Protein AF-A0A9P7VVP0-F1 (afdb_monomer_lite)

Structure (mmCIF, N/CA/C/O backbone):
data_AF-A0A9P7VVP0-F1
#
_entry.id   AF-A0A9P7VVP0-F1
#
loop_
_atom_site.group_PDB
_atom_site.id
_atom_site.type_symbol
_atom_site.label_atom_id
_atom_site.label_alt_id
_atom_site.label_comp_id
_atom_site.label_asym_id
_atom_site.label_entity_id
_atom_site.label_seq_id
_atom_site.pdbx_PDB_ins_code
_atom_site.Cartn_x
_atom_site.Cartn_y
_atom_site.Cartn_z
_atom_site.occupancy
_atom_site.B_iso_or_equiv
_atom_site.auth_seq_id
_atom_site.auth_comp_id
_atom_site.auth_asym_id
_atom_site.auth_atom_id
_atom_site.pdbx_PDB_model_num
ATOM 1 N N . MET A 1 1 ? 43.044 -17.171 -48.299 1.00 31.61 1 MET A N 1
ATOM 2 C CA . MET A 1 1 ? 42.303 -15.916 -48.043 1.00 31.61 1 MET A CA 1
ATOM 3 C C . MET A 1 1 ? 41.424 -16.112 -46.819 1.00 31.61 1 MET A C 1
ATOM 5 O O . MET A 1 1 ? 40.415 -16.794 -46.909 1.00 31.61 1 MET A O 1
ATOM 9 N N . ALA A 1 2 ? 41.850 -15.595 -45.665 1.00 29.73 2 ALA A N 1
ATOM 10 C CA . ALA A 1 2 ? 41.085 -15.664 -44.425 1.00 29.73 2 ALA A CA 1
ATOM 11 C C . ALA A 1 2 ? 39.941 -14.640 -44.473 1.00 29.73 2 ALA A C 1
ATOM 13 O O . ALA A 1 2 ? 40.172 -13.430 -44.511 1.00 29.73 2 ALA A O 1
ATOM 14 N N . THR A 1 3 ? 38.706 -15.127 -44.507 1.00 30.00 3 THR A N 1
ATOM 15 C CA . THR A 1 3 ? 37.491 -14.326 -44.364 1.00 30.00 3 THR A CA 1
ATOM 16 C C . THR A 1 3 ? 37.531 -13.642 -42.999 1.00 30.00 3 THR A C 1
ATOM 18 O O . THR A 1 3 ? 37.474 -14.302 -41.963 1.00 30.00 3 THR A O 1
ATOM 21 N N . ARG A 1 4 ? 37.673 -12.310 -42.988 1.00 31.95 4 ARG A N 1
ATOM 22 C CA . ARG A 1 4 ? 37.605 -11.484 -41.774 1.00 31.95 4 ARG A CA 1
ATOM 23 C C . ARG A 1 4 ? 36.322 -11.824 -41.005 1.00 31.95 4 ARG A C 1
ATOM 25 O O . ARG A 1 4 ? 35.224 -11.534 -41.481 1.00 31.95 4 ARG A O 1
ATOM 32 N N . LEU A 1 5 ? 36.464 -12.437 -39.829 1.00 36.03 5 LEU A N 1
ATOM 33 C CA . LEU A 1 5 ? 35.381 -12.615 -38.862 1.00 36.03 5 LEU A CA 1
ATOM 34 C C . LEU A 1 5 ? 34.780 -11.234 -38.560 1.00 36.03 5 LEU A C 1
ATOM 36 O O . LEU A 1 5 ? 35.491 -10.308 -38.167 1.00 36.03 5 LEU A O 1
ATOM 40 N N . ARG A 1 6 ? 33.477 -11.075 -38.810 1.00 42.62 6 ARG A N 1
ATOM 41 C CA . ARG A 1 6 ? 32.741 -9.836 -38.522 1.00 42.62 6 ARG A CA 1
ATOM 42 C C . ARG A 1 6 ? 32.864 -9.522 -37.018 1.00 42.62 6 ARG A C 1
ATOM 44 O O . ARG A 1 6 ? 32.773 -10.456 -36.222 1.00 42.62 6 ARG A O 1
ATOM 51 N N . PRO A 1 7 ? 33.036 -8.255 -36.596 1.00 46.12 7 PRO A N 1
ATOM 52 C CA . PRO A 1 7 ? 33.070 -7.899 -35.178 1.00 46.12 7 PRO A CA 1
ATOM 53 C C . PRO A 1 7 ? 31.674 -8.098 -34.565 1.00 46.12 7 PRO A C 1
ATOM 55 O O . PRO A 1 7 ? 30.814 -7.223 -34.656 1.00 46.12 7 PRO A O 1
ATOM 58 N N . GLY A 1 8 ? 31.431 -9.286 -34.009 1.00 59.72 8 GLY A N 1
ATOM 59 C CA . GLY A 1 8 ? 30.174 -9.683 -33.376 1.00 59.72 8 GLY A CA 1
ATOM 60 C C . GLY A 1 8 ? 30.219 -9.566 -31.852 1.00 59.72 8 GLY A C 1
ATOM 61 O O . GLY A 1 8 ? 31.285 -9.580 -31.237 1.00 59.72 8 GLY A O 1
ATOM 62 N N . GLN A 1 9 ? 29.045 -9.449 -31.230 1.00 71.94 9 GLN A N 1
ATOM 63 C CA . GLN A 1 9 ? 28.904 -9.510 -29.773 1.00 71.94 9 GLN A CA 1
ATOM 64 C C . GLN A 1 9 ? 29.321 -10.886 -29.223 1.00 71.94 9 GLN A C 1
ATOM 66 O O . GLN A 1 9 ? 29.146 -11.889 -29.915 1.00 71.94 9 GLN A O 1
ATOM 71 N N . PRO A 1 10 ? 29.808 -10.974 -27.969 1.00 78.25 10 PRO A N 1
ATOM 72 C CA . PRO A 1 10 ? 30.191 -12.254 -27.380 1.00 78.25 10 PRO A CA 1
ATOM 73 C C . PRO A 1 10 ? 28.990 -13.202 -27.248 1.00 78.25 10 PRO A C 1
ATOM 75 O O . PRO A 1 10 ? 27.868 -12.767 -26.958 1.00 78.25 10 PRO A O 1
ATOM 78 N N . THR A 1 11 ? 29.232 -14.501 -27.427 1.00 80.25 11 THR A N 1
ATOM 79 C CA . THR A 1 11 ? 28.221 -15.555 -27.268 1.00 80.25 11 THR A CA 1
ATOM 80 C C . THR A 1 11 ? 27.718 -15.615 -25.825 1.00 80.25 11 THR A C 1
ATOM 82 O O . THR A 1 11 ? 28.503 -15.543 -24.881 1.00 80.25 11 THR A O 1
ATOM 85 N N . VAL A 1 12 ? 26.403 -15.762 -25.646 1.00 84.31 12 VAL A N 1
ATOM 86 C CA . VAL A 1 12 ? 25.764 -15.882 -24.328 1.00 84.31 12 VAL A CA 1
ATOM 87 C C . VAL A 1 12 ? 25.399 -17.341 -24.086 1.00 84.31 12 VAL A C 1
ATOM 89 O O . VAL A 1 12 ? 24.584 -17.910 -24.814 1.00 84.31 12 VAL A O 1
ATOM 92 N N . ALA A 1 13 ? 25.989 -17.933 -23.048 1.00 85.75 13 ALA A N 1
ATOM 93 C CA . ALA A 1 13 ? 25.677 -19.296 -22.636 1.00 85.75 13 ALA A CA 1
ATOM 94 C C . ALA A 1 13 ? 24.191 -19.456 -22.271 1.00 85.75 13 ALA A C 1
ATOM 96 O O . ALA A 1 13 ? 23.544 -18.512 -21.802 1.00 85.75 13 ALA A O 1
ATOM 97 N N . ALA A 1 14 ? 23.665 -20.666 -22.461 1.00 88.31 14 ALA A N 1
ATOM 98 C CA . ALA A 1 14 ? 22.351 -21.026 -21.951 1.00 88.31 14 ALA A CA 1
ATOM 99 C C . ALA A 1 14 ? 22.303 -20.869 -20.421 1.00 88.31 14 ALA A C 1
ATOM 101 O O . ALA A 1 14 ? 23.318 -20.949 -19.725 1.00 88.31 14 ALA A O 1
ATOM 102 N N . LEU A 1 15 ? 21.108 -20.613 -19.904 1.00 90.50 15 LEU A N 1
ATOM 103 C CA . LEU A 1 15 ? 20.868 -20.589 -18.467 1.00 90.50 15 LEU A CA 1
ATOM 104 C C . LEU A 1 15 ? 20.977 -22.022 -17.906 1.00 90.50 15 LEU A C 1
ATOM 106 O O . LEU A 1 15 ? 20.447 -22.933 -18.546 1.00 90.50 15 LEU A O 1
ATOM 110 N N . PRO A 1 16 ? 21.611 -22.231 -16.736 1.00 89.69 16 PRO A N 1
ATOM 111 C CA . PRO A 1 16 ? 21.735 -23.558 -16.133 1.00 89.69 16 PRO A CA 1
ATOM 112 C C . PRO A 1 16 ? 20.366 -24.207 -15.910 1.00 89.69 16 PRO A C 1
ATOM 114 O O . PRO A 1 16 ? 19.421 -23.523 -15.512 1.00 89.69 16 PRO A O 1
ATOM 117 N N . SER A 1 17 ? 20.266 -25.521 -16.120 1.00 85.81 17 SER A N 1
ATOM 118 C CA . SER A 1 17 ? 19.043 -26.288 -15.838 1.00 85.81 17 SER A CA 1
ATOM 119 C C . SER A 1 17 ? 18.698 -26.320 -14.347 1.00 85.81 17 SER A C 1
ATOM 121 O O . SER A 1 17 ? 17.529 -26.404 -13.996 1.00 85.81 17 SER A O 1
ATOM 123 N N . SER A 1 18 ? 19.700 -26.195 -13.473 1.00 90.56 18 SER A N 1
ATOM 124 C CA . SER A 1 18 ? 19.532 -26.127 -12.018 1.00 90.56 18 SER A CA 1
ATOM 125 C C . SER A 1 18 ? 18.999 -24.784 -11.506 1.00 90.56 18 SER A C 1
ATOM 127 O O . SER A 1 18 ? 18.639 -24.680 -10.335 1.00 90.56 18 SER A O 1
ATOM 129 N N . LEU A 1 19 ? 18.955 -23.738 -12.342 1.00 94.19 19 LEU A N 1
ATOM 130 C CA . LEU A 1 19 ? 18.457 -22.428 -11.930 1.00 94.19 19 LEU A CA 1
ATOM 131 C C . LEU A 1 19 ? 16.922 -22.425 -11.898 1.00 94.19 19 LEU A C 1
ATOM 133 O O . LEU A 1 19 ? 16.284 -22.373 -12.949 1.00 94.19 19 LEU A O 1
ATOM 137 N N . THR A 1 20 ? 16.352 -22.399 -10.693 1.00 94.38 20 THR A N 1
ATOM 138 C CA . THR A 1 20 ? 14.905 -22.304 -10.443 1.00 94.38 20 THR A CA 1
ATOM 139 C C . THR A 1 20 ? 14.534 -21.050 -9.639 1.00 94.38 20 THR A C 1
ATOM 141 O O . THR A 1 20 ? 15.345 -20.503 -8.886 1.00 94.38 20 THR A O 1
ATOM 144 N N . PHE A 1 21 ? 13.287 -20.600 -9.791 1.00 95.88 21 PHE A N 1
ATOM 145 C CA . PHE A 1 21 ? 12.661 -19.517 -9.031 1.00 95.88 21 PHE A CA 1
ATOM 146 C C . PHE A 1 21 ? 11.429 -19.987 -8.242 1.00 95.88 21 PHE A C 1
ATOM 148 O O . PHE A 1 21 ? 10.508 -19.205 -7.983 1.00 95.88 21 PHE A O 1
ATOM 155 N N . ASP A 1 22 ? 11.411 -21.256 -7.836 1.00 92.50 22 ASP A N 1
ATOM 156 C CA . ASP A 1 22 ? 10.383 -21.799 -6.951 1.00 92.50 22 ASP A CA 1
ATOM 157 C C . ASP A 1 22 ? 10.186 -20.954 -5.686 1.00 92.50 22 ASP A C 1
ATOM 159 O O . ASP A 1 22 ? 11.118 -20.403 -5.100 1.00 92.50 22 ASP A O 1
ATOM 163 N N . GLY A 1 23 ? 8.923 -20.807 -5.280 1.00 88.50 23 GLY A N 1
ATOM 164 C CA . GLY A 1 23 ? 8.532 -20.010 -4.114 1.00 88.50 23 GLY A CA 1
ATOM 165 C C . GLY A 1 23 ? 8.782 -18.498 -4.228 1.00 88.50 23 GLY A C 1
ATOM 166 O O . GLY A 1 23 ? 8.484 -17.771 -3.273 1.00 88.50 23 GLY A O 1
ATOM 167 N N . LYS A 1 24 ? 9.300 -17.998 -5.360 1.00 94.56 24 LYS A N 1
ATOM 168 C CA . LYS A 1 24 ? 9.584 -16.573 -5.563 1.00 94.56 24 LYS A CA 1
ATOM 169 C C . LYS A 1 24 ? 8.447 -15.824 -6.256 1.00 94.56 24 LYS A C 1
ATOM 171 O O . LYS A 1 24 ? 7.608 -16.397 -6.945 1.00 94.56 24 LYS A O 1
ATOM 176 N N . THR A 1 25 ? 8.426 -14.515 -6.067 1.00 97.19 25 THR A N 1
ATOM 177 C CA . THR A 1 25 ? 7.545 -13.590 -6.781 1.00 97.19 25 THR A CA 1
ATOM 178 C C . THR A 1 25 ? 8.391 -12.570 -7.527 1.00 97.19 25 THR A C 1
ATOM 180 O O . THR A 1 25 ? 9.269 -11.949 -6.925 1.00 97.19 25 THR A O 1
ATOM 183 N N . ALA A 1 26 ? 8.138 -12.397 -8.825 1.00 98.50 26 ALA A N 1
ATOM 184 C CA . ALA A 1 26 ? 8.877 -11.453 -9.658 1.00 98.50 26 ALA A CA 1
ATOM 185 C C . ALA A 1 26 ? 7.989 -10.321 -10.166 1.00 98.50 26 ALA A C 1
ATOM 187 O O . ALA A 1 26 ? 6.853 -10.565 -10.553 1.00 98.50 26 ALA A O 1
ATOM 188 N N . LEU A 1 27 ? 8.530 -9.110 -10.245 1.00 98.50 27 LEU A N 1
ATOM 189 C CA . LEU A 1 27 ? 7.948 -7.976 -10.951 1.00 98.50 27 LEU A CA 1
ATOM 190 C C . LEU A 1 27 ? 8.833 -7.606 -12.141 1.00 98.50 27 LEU A C 1
ATOM 192 O O . LEU A 1 27 ? 10.036 -7.400 -11.979 1.00 98.50 27 LEU A O 1
ATOM 196 N N . VAL A 1 28 ? 8.229 -7.448 -13.318 1.00 98.25 28 VAL A N 1
ATOM 197 C CA . VAL A 1 28 ? 8.904 -6.952 -14.522 1.00 98.25 28 VAL A CA 1
ATOM 198 C C . VAL A 1 28 ? 8.148 -5.758 -15.100 1.00 98.25 28 VAL A C 1
ATOM 200 O O . VAL A 1 28 ? 6.965 -5.857 -15.428 1.00 98.25 28 VAL A O 1
ATOM 203 N N . THR A 1 29 ? 8.834 -4.625 -15.273 1.00 96.12 29 THR A N 1
ATOM 204 C CA . THR A 1 29 ? 8.267 -3.451 -15.960 1.00 96.12 29 THR A CA 1
ATOM 205 C C . THR A 1 29 ? 8.541 -3.497 -17.465 1.00 96.12 29 THR A C 1
ATOM 207 O O . THR A 1 29 ? 9.603 -3.931 -17.917 1.00 96.12 29 THR A O 1
ATOM 210 N N . GLY A 1 30 ? 7.584 -3.041 -18.279 1.00 85.81 30 GLY A N 1
ATOM 211 C CA . GLY A 1 30 ? 7.753 -2.986 -19.738 1.00 85.81 30 GLY A CA 1
ATOM 212 C C . GLY A 1 30 ? 7.834 -4.369 -20.385 1.00 85.81 30 GLY A C 1
ATOM 213 O O . GLY A 1 30 ? 8.627 -4.579 -21.300 1.00 85.81 30 GLY A O 1
ATOM 214 N N . ALA A 1 31 ? 7.040 -5.321 -19.888 1.00 85.94 31 ALA A N 1
ATOM 215 C CA . ALA A 1 31 ? 7.077 -6.713 -20.332 1.00 85.94 31 ALA A CA 1
ATOM 216 C C . ALA A 1 31 ? 6.178 -7.035 -21.535 1.00 85.94 31 ALA A C 1
ATOM 218 O O . ALA A 1 31 ? 6.116 -8.185 -21.948 1.00 85.94 31 ALA A O 1
ATOM 219 N N . ASN A 1 32 ? 5.487 -6.051 -22.116 1.00 78.44 32 ASN A N 1
ATOM 220 C CA . ASN A 1 32 ? 4.529 -6.289 -23.201 1.00 78.44 32 ASN A CA 1
ATOM 221 C C . ASN A 1 32 ? 5.164 -6.569 -24.576 1.00 78.44 32 ASN A C 1
ATOM 223 O O . ASN A 1 32 ? 4.454 -6.728 -25.564 1.00 78.44 32 ASN A O 1
ATOM 227 N N . SER A 1 33 ? 6.493 -6.528 -24.680 1.00 79.31 33 SER A N 1
ATOM 228 C CA . SER A 1 33 ? 7.233 -6.807 -25.912 1.00 79.31 33 SER A CA 1
ATOM 229 C C . SER A 1 33 ? 8.726 -6.990 -25.632 1.00 79.31 33 SER A C 1
ATOM 231 O O . SER A 1 33 ? 9.226 -6.656 -24.554 1.00 79.31 33 SER A O 1
ATOM 233 N N . GLY A 1 34 ? 9.449 -7.505 -26.630 1.00 86.69 34 GLY A N 1
ATOM 234 C CA . GLY A 1 34 ? 10.908 -7.533 -26.652 1.00 86.69 34 GLY A CA 1
ATOM 235 C C . GLY A 1 34 ? 11.529 -8.199 -25.422 1.00 86.69 34 GLY A C 1
ATOM 236 O O . GLY A 1 34 ? 11.206 -9.332 -25.073 1.00 86.69 34 GLY A O 1
ATOM 237 N N . LEU A 1 35 ? 12.467 -7.491 -24.796 1.00 88.69 35 LEU A N 1
ATOM 238 C CA . LEU A 1 35 ? 13.336 -8.035 -23.757 1.00 88.69 35 LEU A CA 1
ATOM 239 C C . LEU A 1 35 ? 12.602 -8.358 -22.446 1.00 88.69 35 LEU A C 1
ATOM 241 O O . LEU A 1 35 ? 12.877 -9.384 -21.824 1.00 88.69 35 LEU A O 1
ATOM 245 N N . GLY A 1 36 ? 11.648 -7.515 -22.043 1.00 91.19 36 GLY A N 1
ATOM 246 C CA . GLY A 1 36 ? 10.851 -7.748 -20.839 1.00 91.19 36 GLY A CA 1
ATOM 247 C C . GLY A 1 36 ? 9.957 -8.983 -20.977 1.00 91.19 36 GLY A C 1
ATOM 248 O O . GLY A 1 36 ? 9.901 -9.798 -20.057 1.00 91.19 36 GLY A O 1
ATOM 249 N N . LEU A 1 37 ? 9.342 -9.169 -22.153 1.00 93.88 37 LEU A N 1
ATOM 250 C CA . LEU A 1 37 ? 8.539 -10.353 -22.478 1.00 93.88 37 LEU A CA 1
ATOM 251 C C . LEU A 1 37 ? 9.376 -11.636 -22.418 1.00 93.88 37 LEU A C 1
ATOM 253 O O . LEU A 1 37 ? 9.016 -12.589 -21.730 1.00 93.88 37 LEU A O 1
ATOM 257 N N . ALA A 1 38 ? 10.525 -11.638 -23.099 1.00 95.19 38 ALA A N 1
ATOM 258 C CA . ALA A 1 38 ? 11.438 -12.778 -23.105 1.00 95.19 38 ALA A CA 1
ATOM 259 C C . ALA A 1 38 ? 11.977 -13.098 -21.699 1.00 95.19 38 ALA A C 1
ATOM 261 O O . ALA A 1 38 ? 12.159 -14.263 -21.348 1.00 95.19 38 ALA A O 1
ATOM 262 N N . THR A 1 39 ? 12.179 -12.075 -20.864 1.00 96.94 39 THR A N 1
ATOM 263 C CA . THR A 1 39 ? 12.586 -12.273 -19.468 1.00 96.94 39 THR A CA 1
ATOM 264 C C . THR A 1 39 ? 11.478 -12.922 -18.650 1.00 96.94 39 THR A C 1
ATOM 266 O O . THR A 1 39 ? 11.745 -13.895 -17.950 1.00 96.94 39 THR A O 1
ATOM 269 N N . CYS A 1 40 ? 10.235 -12.449 -18.778 1.00 97.94 40 CYS A N 1
ATOM 270 C CA . CYS A 1 40 ? 9.081 -13.084 -18.142 1.00 97.94 40 CYS A CA 1
ATOM 271 C C . CYS A 1 40 ? 8.988 -14.562 -18.520 1.00 97.94 40 CYS A C 1
ATOM 273 O O . CYS A 1 40 ? 8.869 -15.411 -17.641 1.00 97.94 40 CYS A O 1
ATOM 275 N N . LEU A 1 41 ? 9.131 -14.872 -19.810 1.00 97.31 41 LEU A N 1
ATOM 276 C CA . LEU A 1 41 ? 9.091 -16.244 -20.293 1.00 97.31 41 LEU A CA 1
ATOM 277 C C . LEU A 1 41 ? 10.182 -17.111 -19.653 1.00 97.31 41 LEU A C 1
ATOM 279 O O . LEU A 1 41 ? 9.880 -18.165 -19.101 1.00 97.31 41 LEU A O 1
ATOM 283 N N . HIS A 1 42 ? 11.438 -16.657 -19.643 1.00 97.50 42 HIS A N 1
ATOM 284 C CA . HIS A 1 42 ? 12.521 -17.421 -19.022 1.00 97.50 42 HIS A CA 1
ATOM 285 C C . HIS A 1 42 ? 12.371 -17.608 -17.509 1.00 97.50 42 HIS A C 1
ATOM 287 O O . HIS A 1 42 ? 12.840 -18.627 -16.996 1.00 97.50 42 HIS A O 1
ATOM 293 N N . LEU A 1 43 ? 11.764 -16.653 -16.798 1.00 98.00 43 LEU A N 1
ATOM 294 C CA . LEU A 1 43 ? 11.450 -16.807 -15.377 1.00 98.00 43 LEU A CA 1
ATOM 295 C C . LEU A 1 43 ? 10.363 -17.871 -15.170 1.00 98.00 43 LEU A C 1
ATOM 297 O O . LEU A 1 43 ? 10.524 -18.753 -14.329 1.00 98.00 43 LEU A O 1
ATOM 301 N N . LEU A 1 44 ? 9.288 -17.832 -15.965 1.00 97.81 44 LEU A N 1
ATOM 302 C CA . LEU A 1 44 ? 8.189 -18.801 -15.885 1.00 97.81 44 LEU A CA 1
ATOM 303 C C . LEU A 1 44 ? 8.641 -20.219 -16.244 1.00 97.81 44 LEU A C 1
ATOM 305 O O . LEU A 1 44 ? 8.339 -21.149 -15.506 1.00 97.81 44 LEU A O 1
ATOM 309 N N . GLN A 1 45 ? 9.448 -20.376 -17.298 1.00 96.00 45 GLN A N 1
ATOM 310 C CA . GLN A 1 45 ? 10.076 -21.650 -17.684 1.00 96.00 45 GLN A CA 1
ATOM 311 C C . GLN A 1 45 ? 10.986 -22.237 -16.589 1.00 96.00 45 GLN A C 1
ATOM 313 O O . GLN A 1 45 ? 11.387 -23.391 -16.678 1.00 96.00 45 GLN A O 1
ATOM 318 N N . ARG A 1 46 ? 11.323 -21.446 -15.563 1.00 96.19 46 ARG A N 1
ATOM 319 C CA . ARG A 1 46 ? 12.123 -21.827 -14.387 1.00 96.19 46 ARG A CA 1
ATOM 320 C C . ARG A 1 46 ? 11.278 -21.846 -13.118 1.00 96.19 46 ARG A C 1
ATOM 322 O O . ARG A 1 46 ? 11.725 -21.422 -12.056 1.00 96.19 46 ARG A O 1
ATOM 329 N N . HIS A 1 47 ? 10.044 -22.323 -13.254 1.00 95.81 47 HIS A N 1
ATOM 330 C CA . HIS A 1 47 ? 9.113 -22.606 -12.164 1.00 95.81 47 HIS A CA 1
ATOM 331 C C . HIS A 1 47 ? 8.683 -21.403 -11.308 1.00 95.81 47 HIS A C 1
ATOM 333 O O . HIS A 1 47 ? 8.114 -21.602 -10.232 1.00 95.81 47 HIS A O 1
ATOM 339 N N . LEU A 1 48 ? 8.860 -20.160 -11.781 1.00 97.19 48 LEU A N 1
ATOM 340 C CA . LEU A 1 48 ? 8.391 -18.975 -11.059 1.00 97.19 48 LEU A CA 1
ATOM 341 C C . LEU A 1 48 ? 6.867 -19.068 -10.788 1.00 97.19 48 LEU A C 1
ATOM 343 O O . LEU A 1 48 ? 6.081 -19.049 -11.736 1.00 97.19 48 LEU A O 1
ATOM 347 N N . PRO A 1 49 ? 6.421 -19.125 -9.514 1.00 95.00 49 PRO A N 1
ATOM 348 C CA . PRO A 1 49 ? 5.002 -19.239 -9.170 1.00 95.00 49 PRO A CA 1
ATOM 349 C C . PRO A 1 49 ? 4.168 -18.027 -9.549 1.00 95.00 49 PRO A C 1
ATOM 351 O O . PRO A 1 49 ? 2.991 -18.174 -9.870 1.00 95.00 49 PRO A O 1
ATOM 354 N N . LYS A 1 50 ? 4.742 -16.834 -9.376 1.00 96.81 50 LYS A N 1
ATOM 355 C CA . LYS A 1 50 ? 4.011 -15.575 -9.429 1.00 96.81 50 LYS A CA 1
ATOM 356 C C . LYS A 1 50 ? 4.812 -14.510 -10.151 1.00 96.81 50 LYS A C 1
ATOM 358 O O . LYS A 1 50 ? 5.942 -14.204 -9.767 1.00 96.81 50 LYS A O 1
ATOM 363 N N . LEU A 1 51 ? 4.185 -13.921 -11.158 1.00 98.25 51 LEU A N 1
ATOM 364 C CA . LEU A 1 51 ? 4.748 -12.871 -11.987 1.00 98.25 51 LEU A CA 1
ATOM 365 C C . LEU A 1 51 ? 3.813 -11.662 -11.986 1.00 98.25 51 LEU A C 1
ATOM 367 O O . LEU A 1 51 ? 2.643 -11.768 -12.335 1.00 98.25 51 LEU A O 1
ATOM 371 N N . ILE A 1 52 ? 4.342 -10.500 -11.636 1.00 98.19 52 ILE A N 1
ATOM 372 C CA . ILE A 1 52 ? 3.689 -9.212 -11.807 1.00 98.19 52 ILE A CA 1
ATOM 373 C C . ILE A 1 52 ? 4.268 -8.539 -13.049 1.00 98.19 52 ILE A C 1
ATOM 375 O O . ILE A 1 52 ? 5.487 -8.449 -13.218 1.00 98.19 52 ILE A O 1
ATOM 379 N N . ILE A 1 53 ? 3.390 -8.041 -13.910 1.00 96.69 53 ILE A N 1
ATOM 380 C CA . ILE A 1 53 ? 3.741 -7.317 -15.127 1.00 96.69 53 ILE A CA 1
ATOM 381 C C . ILE A 1 53 ? 3.230 -5.882 -15.006 1.00 96.69 53 ILE A C 1
ATOM 383 O O . ILE A 1 53 ? 2.024 -5.644 -14.966 1.00 96.69 53 ILE A O 1
ATOM 387 N N . GLY A 1 54 ? 4.162 -4.927 -14.973 1.00 93.00 54 GLY A N 1
ATOM 388 C CA . GLY A 1 54 ? 3.860 -3.496 -15.027 1.00 93.00 54 GLY A CA 1
ATOM 389 C C . GLY A 1 54 ? 3.828 -2.995 -16.471 1.00 93.00 54 GLY A C 1
ATOM 390 O O . GLY A 1 54 ? 4.862 -3.013 -17.153 1.00 93.00 54 GLY A O 1
ATOM 391 N N . VAL A 1 55 ? 2.665 -2.546 -16.950 1.00 88.06 55 VAL A N 1
ATOM 392 C CA . VAL A 1 55 ? 2.455 -2.084 -18.338 1.00 88.06 55 VAL A CA 1
ATOM 393 C C . VAL A 1 55 ? 1.602 -0.825 -18.404 1.00 88.06 55 VAL A C 1
ATOM 395 O O . VAL A 1 55 ? 0.710 -0.634 -17.596 1.00 88.06 55 VAL A O 1
ATOM 398 N N . ARG A 1 56 ? 1.812 0.012 -19.425 1.00 85.94 56 ARG A N 1
ATOM 399 C CA . ARG A 1 56 ? 1.014 1.238 -19.610 1.00 85.94 56 ARG A CA 1
ATOM 400 C C . ARG A 1 56 ? -0.441 0.977 -20.017 1.00 85.94 56 ARG A C 1
ATOM 402 O O . ARG A 1 56 ? -1.303 1.797 -19.762 1.00 85.94 56 ARG A O 1
ATOM 409 N N . ASN A 1 57 ? -0.696 -0.115 -20.733 1.00 85.12 57 ASN A N 1
ATOM 410 C CA . ASN A 1 57 ? -2.026 -0.467 -21.227 1.00 85.12 57 ASN A CA 1
ATOM 411 C C . ASN A 1 57 ? -2.336 -1.894 -20.777 1.00 85.12 57 ASN A C 1
ATOM 413 O O . ASN A 1 57 ? -1.588 -2.821 -21.117 1.00 85.12 57 ASN A O 1
ATOM 417 N N . ARG A 1 58 ? -3.413 -2.036 -20.002 1.00 87.00 58 ARG A N 1
ATOM 418 C CA . ARG A 1 58 ? -3.824 -3.300 -19.395 1.00 87.00 58 ARG A CA 1
ATOM 419 C C . ARG A 1 58 ? -4.132 -4.376 -20.432 1.00 87.00 58 ARG A C 1
ATOM 421 O O . ARG A 1 58 ? -3.628 -5.483 -20.279 1.00 87.00 58 ARG A O 1
ATOM 428 N N . ASP A 1 59 ? -4.818 -4.044 -21.524 1.00 86.00 59 ASP A N 1
ATOM 429 C CA . ASP A 1 59 ? -5.194 -5.009 -22.573 1.00 86.00 59 ASP A CA 1
ATOM 430 C C . ASP A 1 59 ? -3.972 -5.687 -23.203 1.00 86.00 59 ASP A C 1
ATOM 432 O O . ASP A 1 59 ? -3.919 -6.907 -23.360 1.00 86.00 59 ASP A O 1
ATOM 436 N N . LYS A 1 60 ? -2.923 -4.910 -23.502 1.00 85.81 60 LYS A N 1
ATOM 437 C CA . LYS A 1 60 ? -1.643 -5.454 -23.985 1.00 85.81 60 LYS A CA 1
ATOM 438 C C . LYS A 1 60 ? -0.958 -6.325 -22.932 1.00 85.81 60 LYS A C 1
ATOM 440 O O . LYS A 1 60 ? -0.250 -7.267 -23.291 1.00 85.81 60 LYS A O 1
ATOM 445 N N . GLY A 1 61 ? -1.140 -6.009 -21.652 1.00 89.19 61 GLY A N 1
ATOM 446 C CA . GLY A 1 61 ? -0.695 -6.844 -20.537 1.00 89.19 61 GLY A CA 1
ATOM 447 C C . GLY A 1 61 ? -1.431 -8.179 -20.480 1.00 89.19 61 GLY A C 1
ATOM 448 O O . GLY A 1 61 ? -0.786 -9.220 -20.384 1.00 89.19 61 GLY A O 1
ATOM 449 N N . GLU A 1 62 ? -2.755 -8.177 -20.612 1.00 90.44 62 GLU A N 1
ATOM 450 C CA . GLU A 1 62 ? -3.560 -9.405 -20.615 1.00 90.44 62 GLU A CA 1
ATOM 451 C C . GLU A 1 62 ? -3.254 -10.282 -21.838 1.00 90.44 62 GLU A C 1
ATOM 453 O O . GLU A 1 62 ? -3.059 -11.490 -21.698 1.00 90.44 62 GLU A O 1
ATOM 458 N N . ALA A 1 63 ? -3.072 -9.681 -23.019 1.00 91.88 63 ALA A N 1
ATOM 459 C CA . ALA A 1 63 ? -2.605 -10.399 -24.208 1.00 91.88 63 ALA A CA 1
ATOM 460 C C . ALA A 1 63 ? -1.220 -11.036 -23.988 1.00 91.88 63 ALA A C 1
ATOM 462 O O . ALA A 1 63 ? -0.990 -12.193 -24.341 1.00 91.88 63 ALA A O 1
ATOM 463 N N . THR A 1 64 ? -0.309 -10.307 -23.336 1.00 92.44 64 THR A N 1
ATOM 464 C CA . THR A 1 64 ? 1.016 -10.819 -22.956 1.00 92.44 64 THR A CA 1
ATOM 465 C C . THR A 1 64 ? 0.909 -12.002 -21.995 1.00 92.44 64 THR A C 1
ATOM 467 O O . THR A 1 64 ? 1.588 -13.013 -22.164 1.00 92.44 64 THR A O 1
ATOM 470 N N . LYS A 1 65 ? 0.039 -11.910 -20.990 1.00 95.06 65 LYS A N 1
ATOM 471 C CA . LYS A 1 65 ? -0.222 -13.001 -20.049 1.00 95.06 65 LYS A CA 1
ATOM 472 C C . LYS A 1 65 ? -0.774 -14.236 -20.751 1.00 95.06 65 LYS A C 1
ATOM 474 O O . LYS A 1 65 ? -0.295 -15.334 -20.475 1.00 95.06 65 LYS A O 1
ATOM 479 N N . ALA A 1 66 ? -1.732 -14.073 -21.662 1.00 94.94 66 ALA A N 1
ATOM 480 C CA . ALA A 1 66 ? -2.259 -15.180 -22.457 1.00 94.94 66 ALA A CA 1
ATOM 481 C C . ALA A 1 66 ? -1.146 -15.856 -23.273 1.00 94.94 66 ALA A C 1
ATOM 483 O O . ALA A 1 66 ? -1.014 -17.077 -23.229 1.00 94.94 66 ALA A O 1
ATOM 484 N N . GLN A 1 67 ? -0.290 -15.064 -23.928 1.00 95.88 67 GLN A N 1
ATOM 485 C CA . GLN A 1 67 ? 0.864 -15.567 -24.674 1.00 95.88 67 GLN A CA 1
ATOM 486 C C . GLN A 1 67 ? 1.838 -16.357 -23.784 1.00 95.88 67 GLN A C 1
ATOM 488 O O . GLN A 1 67 ? 2.253 -17.449 -24.156 1.00 95.88 67 GLN A O 1
ATOM 493 N N . LEU A 1 68 ? 2.196 -15.828 -22.611 1.00 97.12 68 LEU A N 1
ATOM 494 C CA . LEU A 1 68 ? 3.125 -16.482 -21.681 1.00 97.12 68 LEU A CA 1
ATOM 495 C C . LEU A 1 68 ? 2.584 -17.813 -21.144 1.00 97.12 68 LEU A C 1
ATOM 497 O O . LEU A 1 68 ? 3.349 -18.750 -20.941 1.00 97.12 68 LEU A O 1
ATOM 501 N N . LEU A 1 69 ? 1.274 -17.897 -20.911 1.00 96.25 69 LEU A N 1
ATOM 502 C CA . LEU A 1 69 ? 0.616 -19.111 -20.424 1.00 96.25 69 LEU A CA 1
ATOM 503 C C . LEU A 1 69 ? 0.430 -20.174 -21.512 1.00 96.25 69 LEU A C 1
ATOM 505 O O . LEU A 1 69 ? 0.305 -21.349 -21.180 1.00 96.25 69 LEU A O 1
ATOM 509 N N . ALA A 1 70 ? 0.394 -19.763 -22.781 1.00 95.94 70 ALA A N 1
ATOM 510 C CA . ALA A 1 70 ? 0.299 -20.656 -23.931 1.00 95.94 70 ALA A CA 1
ATOM 511 C C . ALA A 1 70 ? 1.661 -21.218 -24.379 1.00 95.94 70 ALA A C 1
ATOM 513 O O . ALA A 1 70 ? 1.696 -22.090 -25.247 1.00 95.94 70 ALA A O 1
ATOM 514 N N . ASP A 1 71 ? 2.777 -20.737 -23.818 1.00 96.62 71 ASP A N 1
ATOM 515 C CA . ASP A 1 71 ? 4.099 -21.280 -24.128 1.00 96.62 71 ASP A CA 1
ATOM 516 C C . ASP A 1 71 ? 4.166 -22.780 -23.773 1.00 96.62 71 ASP A C 1
ATOM 518 O O . ASP A 1 71 ? 3.821 -23.146 -22.645 1.00 96.62 71 ASP A O 1
ATOM 522 N N . PRO A 1 72 ? 4.633 -23.660 -24.683 1.00 95.56 72 PRO A N 1
ATOM 523 C CA . PRO A 1 72 ? 4.610 -25.106 -24.462 1.00 95.56 72 PRO A CA 1
ATOM 524 C C . PRO A 1 72 ? 5.389 -25.556 -23.226 1.00 95.56 72 PRO A C 1
ATOM 526 O O . PRO A 1 72 ? 4.968 -26.489 -22.544 1.00 95.56 72 PRO A O 1
ATOM 529 N N . VAL A 1 73 ? 6.510 -24.893 -22.916 1.00 94.69 73 VAL A N 1
ATOM 530 C CA . VAL A 1 73 ? 7.326 -25.245 -21.750 1.00 94.69 73 VAL A CA 1
ATOM 531 C C . VAL A 1 73 ? 6.597 -24.835 -20.481 1.00 94.69 73 VAL A C 1
ATOM 533 O O . VAL A 1 73 ? 6.480 -25.653 -19.578 1.00 94.69 73 VAL A O 1
ATOM 536 N N . VAL A 1 74 ? 6.056 -23.612 -20.424 1.00 95.25 74 VAL A N 1
ATOM 537 C CA . VAL A 1 74 ? 5.283 -23.122 -19.266 1.00 95.25 74 VAL A CA 1
ATOM 538 C C . VAL A 1 74 ? 4.029 -23.968 -19.031 1.00 95.25 74 VAL A C 1
ATOM 540 O O . VAL A 1 74 ? 3.743 -24.333 -17.889 1.00 95.25 74 VAL A O 1
ATOM 543 N N . ALA A 1 75 ? 3.304 -24.324 -20.093 1.00 93.12 75 ALA A N 1
ATOM 544 C CA . ALA A 1 75 ? 2.109 -25.161 -20.019 1.00 93.12 75 ALA A CA 1
ATOM 545 C C . ALA A 1 75 ? 2.411 -26.582 -19.507 1.00 93.12 75 ALA A C 1
ATOM 547 O O . ALA A 1 75 ? 1.585 -27.172 -18.810 1.00 93.12 75 ALA A O 1
ATOM 548 N N . ALA A 1 76 ? 3.604 -27.113 -19.795 1.00 92.94 76 ALA A N 1
ATOM 549 C CA . ALA A 1 76 ? 4.027 -28.449 -19.381 1.00 92.94 76 ALA A CA 1
ATOM 550 C C . ALA A 1 76 ? 4.516 -28.547 -17.920 1.00 92.94 76 ALA A C 1
ATOM 552 O O . ALA A 1 76 ? 4.706 -29.656 -17.426 1.00 92.94 76 ALA A O 1
ATOM 553 N N . LEU A 1 77 ? 4.689 -27.434 -17.189 1.00 87.62 77 LEU A N 1
ATOM 554 C CA . LEU A 1 77 ? 5.248 -27.438 -15.820 1.00 87.62 77 LEU A CA 1
ATOM 555 C C . LEU A 1 77 ? 4.319 -28.038 -14.747 1.00 87.62 77 LEU A C 1
ATOM 557 O O . LEU A 1 77 ? 4.668 -28.032 -13.567 1.00 87.62 77 LEU A O 1
ATOM 561 N N . GLY A 1 78 ? 3.111 -28.488 -15.105 1.00 77.19 78 GLY A N 1
ATOM 562 C CA . GLY A 1 78 ? 2.137 -29.098 -14.186 1.00 77.19 78 GLY A CA 1
ATOM 563 C C . GLY A 1 78 ? 1.517 -28.137 -13.159 1.00 77.19 78 GLY A C 1
ATOM 564 O O . GLY A 1 78 ? 0.511 -28.465 -12.533 1.00 77.19 78 GLY A O 1
ATOM 565 N N . ARG A 1 79 ? 2.060 -26.921 -13.013 1.00 83.25 79 ARG A N 1
ATOM 566 C CA . ARG A 1 79 ? 1.516 -25.841 -12.188 1.00 83.25 79 ARG A CA 1
ATOM 567 C C . ARG A 1 79 ? 1.408 -24.556 -12.996 1.00 83.25 79 ARG A C 1
ATOM 569 O O . ARG A 1 79 ? 2.414 -23.983 -13.404 1.00 83.25 79 ARG A O 1
ATOM 576 N N . ARG A 1 80 ? 0.181 -24.056 -13.146 1.00 88.94 80 ARG A N 1
ATOM 577 C CA . ARG A 1 80 ? -0.077 -22.781 -13.820 1.00 88.94 80 ARG A CA 1
ATOM 578 C C . ARG A 1 80 ? 0.416 -21.608 -12.954 1.00 88.94 80 ARG A C 1
ATOM 580 O O . ARG A 1 80 ? -0.046 -21.492 -11.817 1.00 88.94 80 ARG A O 1
ATOM 587 N N . PRO A 1 81 ? 1.312 -20.742 -13.458 1.00 92.69 81 PRO A N 1
ATOM 588 C CA . PRO A 1 81 ? 1.777 -19.577 -12.714 1.00 92.69 81 PRO A CA 1
ATOM 589 C C . PRO A 1 81 ? 0.674 -18.515 -12.578 1.00 92.69 81 PRO A C 1
ATOM 591 O O . PRO A 1 81 ? -0.174 -18.355 -13.460 1.00 92.69 81 PRO A O 1
ATOM 594 N N . ASP A 1 82 ? 0.700 -17.772 -11.473 1.00 94.12 82 ASP A N 1
ATOM 595 C CA . ASP A 1 82 ? -0.171 -16.622 -11.222 1.00 94.12 82 ASP A CA 1
ATOM 596 C C . ASP A 1 82 ? 0.447 -15.367 -11.853 1.00 94.12 82 ASP A C 1
ATOM 598 O O . ASP A 1 82 ? 1.470 -14.868 -11.381 1.00 94.12 82 ASP A O 1
ATOM 602 N N . ILE A 1 83 ? -0.144 -14.877 -12.946 1.00 96.69 83 ILE A N 1
ATOM 603 C CA . ILE A 1 83 ? 0.325 -13.679 -13.651 1.00 96.69 83 ILE A CA 1
ATOM 604 C C . ILE A 1 83 ? -0.652 -12.527 -13.396 1.00 96.69 83 ILE A C 1
ATOM 606 O O . ILE A 1 83 ? -1.821 -12.591 -13.797 1.00 96.69 83 ILE A O 1
ATOM 610 N N . LEU A 1 84 ? -0.159 -11.469 -12.754 1.00 92.06 84 LEU A N 1
ATOM 611 C CA . LEU A 1 84 ? -0.914 -10.268 -12.402 1.00 92.06 84 LEU A CA 1
ATOM 612 C C . LEU A 1 84 ? -0.487 -9.094 -13.284 1.00 92.06 84 LEU A C 1
ATOM 614 O O . LEU A 1 84 ? 0.707 -8.862 -13.477 1.00 92.06 84 LEU A O 1
ATOM 618 N N . ILE A 1 85 ? -1.462 -8.346 -13.796 1.00 92.69 85 ILE A N 1
ATOM 619 C CA . ILE A 1 85 ? -1.232 -7.164 -14.629 1.00 92.69 85 ILE A CA 1
ATOM 620 C C . ILE A 1 85 ? -1.542 -5.922 -13.804 1.00 92.69 85 ILE A C 1
ATOM 622 O O . ILE A 1 85 ? -2.637 -5.800 -13.264 1.00 92.69 85 ILE A O 1
ATOM 626 N N . TYR A 1 86 ? -0.580 -5.008 -13.729 1.00 91.06 86 TYR A N 1
ATOM 627 C CA . TYR A 1 86 ? -0.733 -3.720 -13.063 1.00 91.06 86 TYR A CA 1
ATOM 628 C C . TYR A 1 86 ? -0.415 -2.593 -14.041 1.00 91.06 86 TYR A C 1
ATOM 630 O O . TYR A 1 86 ? 0.563 -2.657 -14.796 1.00 91.06 86 TYR A O 1
ATOM 638 N N . GLU A 1 87 ? -1.242 -1.552 -14.017 1.00 91.44 87 GLU A N 1
ATOM 639 C CA . GLU A 1 87 ? -1.027 -0.374 -14.847 1.00 91.44 87 GLU A CA 1
ATOM 640 C C . GLU A 1 87 ? 0.126 0.472 -14.308 1.00 91.44 87 GLU A C 1
ATOM 642 O O . GLU A 1 87 ? 0.155 0.845 -13.138 1.00 91.44 87 GLU A O 1
ATOM 647 N N . LEU A 1 88 ? 1.088 0.771 -15.176 1.00 94.19 88 LEU A N 1
ATOM 648 C CA . LEU A 1 88 ? 2.266 1.568 -14.867 1.00 94.19 88 LEU A CA 1
ATOM 649 C C . LEU A 1 88 ? 2.634 2.433 -16.070 1.00 94.19 88 LEU A C 1
ATOM 651 O O . LEU A 1 88 ? 3.185 1.944 -17.064 1.00 94.19 88 LEU A O 1
ATOM 655 N N . ASP A 1 89 ? 2.378 3.731 -15.951 1.00 93.19 89 ASP A N 1
ATOM 656 C CA . ASP A 1 89 ? 2.878 4.744 -16.867 1.00 93.19 89 ASP A CA 1
ATOM 657 C C . ASP A 1 89 ? 4.054 5.495 -16.239 1.00 93.19 89 ASP A C 1
ATOM 659 O O . ASP A 1 89 ? 3.888 6.418 -15.445 1.00 93.19 89 ASP A O 1
ATOM 663 N N . LEU A 1 90 ? 5.270 5.135 -16.647 1.00 94.56 90 LEU A N 1
ATOM 664 C CA . LEU A 1 90 ? 6.491 5.792 -16.180 1.00 94.56 90 LEU A CA 1
ATOM 665 C C . LEU A 1 90 ? 6.614 7.259 -16.623 1.00 94.56 90 LEU A C 1
ATOM 667 O O . LEU A 1 90 ? 7.531 7.941 -16.170 1.00 94.56 90 LEU A O 1
ATOM 671 N N . SER A 1 91 ? 5.748 7.766 -17.503 1.00 91.88 91 SER A N 1
ATOM 672 C CA . SER A 1 91 ? 5.723 9.193 -17.839 1.00 91.88 91 SER A CA 1
ATOM 673 C C . SER A 1 91 ? 4.963 10.043 -16.811 1.00 91.88 91 SER A C 1
ATOM 675 O O . SER A 1 91 ? 5.163 11.260 -16.785 1.00 91.88 91 SER A O 1
ATOM 677 N N . SER A 1 92 ? 4.156 9.421 -15.937 1.00 88.19 92 SER A N 1
ATOM 678 C CA . SER A 1 92 ? 3.424 10.076 -14.845 1.00 88.19 92 SER A CA 1
ATOM 679 C C . SER A 1 92 ? 3.981 9.667 -13.485 1.00 88.19 92 SER A C 1
ATOM 681 O O . SER A 1 92 ? 4.067 8.487 -13.147 1.00 88.19 92 SER A O 1
ATOM 683 N N . GLN A 1 93 ? 4.313 10.660 -12.663 1.00 84.50 93 GLN A N 1
ATOM 684 C CA . GLN A 1 93 ? 4.817 10.421 -11.315 1.00 84.50 93 GLN A CA 1
ATOM 685 C C . GLN A 1 93 ? 3.710 9.864 -10.410 1.00 84.50 93 GLN A C 1
ATOM 687 O O . GLN A 1 93 ? 3.962 8.917 -9.670 1.00 84.50 93 GLN A O 1
ATOM 692 N N . LYS A 1 94 ? 2.471 10.362 -10.530 1.00 82.88 94 LYS A N 1
ATOM 693 C CA . LYS A 1 94 ? 1.294 9.784 -9.853 1.00 82.88 94 LYS A CA 1
ATOM 694 C C . LYS A 1 94 ? 1.105 8.302 -10.161 1.00 82.88 94 LYS A C 1
ATOM 696 O O . LYS A 1 94 ? 0.929 7.519 -9.235 1.00 82.88 94 LYS A O 1
ATOM 701 N N . SER A 1 95 ? 1.201 7.903 -11.433 1.00 86.38 95 SER A N 1
ATOM 702 C CA . SER A 1 95 ? 1.071 6.488 -11.813 1.00 86.38 95 SER A CA 1
ATOM 703 C C . SER A 1 95 ? 2.130 5.613 -11.134 1.00 86.38 95 SER A C 1
ATOM 705 O O . SER A 1 95 ? 1.800 4.547 -10.619 1.00 86.38 95 SER A O 1
ATOM 707 N N . VAL A 1 96 ? 3.381 6.079 -11.056 1.00 89.19 96 VAL A N 1
ATOM 708 C CA . VAL A 1 96 ? 4.471 5.370 -10.361 1.00 89.19 96 VAL A CA 1
ATOM 709 C C . VAL A 1 96 ? 4.176 5.192 -8.870 1.00 89.19 96 VAL A C 1
ATOM 711 O O . VAL A 1 96 ? 4.411 4.112 -8.327 1.00 89.19 96 VAL A O 1
ATOM 714 N N . ILE A 1 97 ? 3.655 6.233 -8.218 1.00 81.38 97 ILE A N 1
ATOM 715 C CA . ILE A 1 97 ? 3.316 6.218 -6.788 1.00 81.38 97 ILE A CA 1
ATOM 716 C C . ILE A 1 97 ? 2.195 5.222 -6.527 1.00 81.38 97 ILE A C 1
ATOM 718 O O . ILE A 1 97 ? 2.382 4.284 -5.754 1.00 81.38 97 ILE A O 1
ATOM 722 N N . SER A 1 98 ? 1.072 5.373 -7.232 1.00 77.44 98 SER A N 1
ATOM 723 C CA . SER A 1 98 ? -0.084 4.489 -7.084 1.00 77.44 98 SER A CA 1
ATOM 724 C C . SER A 1 98 ? 0.272 3.036 -7.389 1.00 77.44 98 SER A C 1
ATOM 726 O O . SER A 1 98 ? -0.163 2.139 -6.674 1.00 77.44 98 SER A O 1
ATOM 728 N N . PHE A 1 99 ? 1.120 2.787 -8.392 1.00 86.19 99 PHE A N 1
ATOM 729 C CA . PHE A 1 99 ? 1.635 1.450 -8.671 1.00 86.19 99 PHE A CA 1
ATOM 730 C C . PHE A 1 99 ? 2.467 0.905 -7.503 1.00 86.19 99 PHE A C 1
ATOM 732 O O . PHE A 1 99 ? 2.231 -0.212 -7.051 1.00 86.19 99 PHE A O 1
ATOM 739 N N . GLY A 1 100 ? 3.432 1.673 -6.989 1.00 79.44 100 GLY A N 1
ATOM 740 C CA . GLY A 1 100 ? 4.273 1.245 -5.867 1.00 79.44 100 GLY A CA 1
ATOM 741 C C . GLY A 1 100 ? 3.466 0.951 -4.598 1.00 79.44 100 GLY A C 1
ATOM 742 O O . GLY A 1 100 ? 3.731 -0.039 -3.915 1.00 79.44 100 GLY A O 1
ATOM 743 N N . GLU A 1 101 ? 2.457 1.771 -4.303 1.00 74.38 101 GLU A N 1
ATOM 744 C CA . GLU A 1 101 ? 1.519 1.563 -3.194 1.00 74.38 101 GLU A CA 1
ATOM 745 C C . GLU A 1 101 ? 0.655 0.319 -3.395 1.00 74.38 101 GLU A C 1
ATOM 747 O O . GLU A 1 101 ? 0.569 -0.511 -2.489 1.00 74.38 101 GLU A O 1
ATOM 752 N N . ALA A 1 102 ? 0.078 0.142 -4.585 1.00 70.38 102 ALA A N 1
ATOM 753 C CA . ALA A 1 102 ? -0.723 -1.032 -4.914 1.00 70.38 102 ALA A CA 1
ATOM 754 C C . ALA A 1 102 ? 0.098 -2.319 -4.767 1.00 70.38 102 ALA A C 1
ATOM 756 O O . ALA A 1 102 ? -0.331 -3.245 -4.087 1.00 70.38 102 ALA A O 1
ATOM 757 N N . ILE A 1 103 ? 1.328 -2.357 -5.293 1.00 81.44 103 ILE A N 1
ATOM 758 C CA . ILE A 1 103 ? 2.209 -3.520 -5.125 1.00 81.44 103 ILE A CA 1
ATOM 759 C C . ILE A 1 103 ? 2.497 -3.788 -3.646 1.00 81.44 103 ILE A C 1
ATOM 761 O O . ILE A 1 103 ? 2.429 -4.934 -3.213 1.00 81.44 103 ILE A O 1
ATOM 765 N N . ARG A 1 104 ? 2.780 -2.760 -2.844 1.00 74.25 104 ARG A N 1
ATOM 766 C CA . ARG A 1 104 ? 3.035 -2.934 -1.405 1.00 74.25 104 ARG A CA 1
ATOM 767 C C . ARG A 1 104 ? 1.825 -3.444 -0.624 1.00 74.25 104 ARG A C 1
ATOM 769 O O . ARG A 1 104 ? 2.017 -4.165 0.352 1.00 74.25 104 ARG A O 1
ATOM 776 N N . ASN A 1 105 ? 0.618 -3.062 -1.026 1.00 62.00 105 ASN A N 1
ATOM 777 C CA . ASN A 1 105 ? -0.619 -3.448 -0.349 1.00 62.00 105 ASN A CA 1
ATOM 778 C C . ASN A 1 105 ? -1.105 -4.836 -0.789 1.00 62.00 105 ASN A C 1
ATOM 780 O O . ASN A 1 105 ? -1.493 -5.658 0.043 1.00 62.00 105 ASN A O 1
ATOM 784 N N . ASP A 1 106 ? -1.042 -5.112 -2.090 1.00 69.88 106 ASP A N 1
ATOM 785 C CA . ASP A 1 106 ? -1.631 -6.301 -2.701 1.00 69.88 106 ASP A CA 1
ATOM 786 C C . ASP A 1 106 ? -0.684 -7.506 -2.680 1.00 69.88 106 ASP A C 1
ATOM 788 O O . ASP A 1 106 ? -1.128 -8.662 -2.635 1.00 69.88 106 ASP A O 1
ATOM 792 N N . ILE A 1 107 ? 0.629 -7.256 -2.759 1.00 76.38 107 ILE A N 1
ATOM 793 C CA . ILE A 1 107 ? 1.642 -8.293 -2.952 1.00 76.38 107 ILE A CA 1
ATOM 794 C C . ILE A 1 107 ? 2.332 -8.593 -1.615 1.00 76.38 107 ILE A C 1
ATOM 796 O O . ILE A 1 107 ? 3.156 -7.813 -1.144 1.00 76.38 107 ILE A O 1
ATOM 800 N N . PRO A 1 108 ? 2.068 -9.760 -0.996 1.00 68.81 108 PRO A N 1
ATOM 801 C CA . PRO A 1 108 ? 2.591 -10.079 0.335 1.00 68.81 108 PRO A CA 1
ATOM 802 C C . PRO A 1 108 ? 4.101 -10.356 0.352 1.00 68.81 108 PRO A C 1
ATOM 804 O O . PRO A 1 108 ? 4.715 -10.372 1.419 1.00 68.81 108 PRO A O 1
ATOM 807 N N . LYS A 1 109 ? 4.672 -10.662 -0.817 1.00 83.62 109 LYS A N 1
ATOM 808 C CA . LYS A 1 109 ? 6.061 -11.069 -0.999 1.00 83.62 109 LYS A CA 1
ATOM 809 C C . LYS A 1 109 ? 6.516 -10.736 -2.421 1.00 83.62 109 LYS A C 1
ATOM 811 O O . LYS A 1 109 ? 5.828 -11.100 -3.370 1.00 83.62 109 LYS A O 1
ATOM 816 N N . LEU A 1 110 ? 7.673 -10.100 -2.559 1.00 93.06 110 LEU A N 1
ATOM 817 C CA . LEU A 1 110 ? 8.324 -9.724 -3.810 1.00 93.06 110 LEU A CA 1
ATOM 818 C C . LEU A 1 110 ? 9.826 -10.003 -3.693 1.00 93.06 110 LEU A C 1
ATOM 820 O O . LEU A 1 110 ? 10.511 -9.346 -2.920 1.00 93.06 110 LEU A O 1
ATOM 824 N N . ASP A 1 111 ? 10.328 -10.979 -4.446 1.00 96.06 111 ASP A N 1
ATOM 825 C CA . ASP A 1 111 ? 11.721 -11.435 -4.363 1.00 96.06 111 ASP A CA 1
ATOM 826 C C . ASP A 1 111 ? 12.592 -10.852 -5.477 1.00 96.06 111 ASP A C 1
ATOM 828 O O . ASP A 1 111 ? 13.780 -10.613 -5.282 1.00 96.06 111 ASP A O 1
ATOM 832 N N . LEU A 1 112 ? 12.021 -10.675 -6.670 1.00 98.44 112 LEU A N 1
ATOM 833 C CA . LEU A 1 112 ? 12.747 -10.273 -7.871 1.00 98.44 112 LEU A CA 1
ATOM 834 C C . LEU A 1 112 ? 12.074 -9.039 -8.468 1.00 98.44 112 LEU A C 1
ATOM 836 O O . LEU A 1 112 ? 10.879 -9.062 -8.749 1.00 98.44 112 LEU A O 1
ATOM 840 N N . VAL A 1 113 ? 12.828 -7.975 -8.708 1.00 98.62 113 VAL A N 1
ATOM 841 C CA . VAL A 1 113 ? 12.347 -6.787 -9.418 1.00 98.62 113 VAL A CA 1
ATOM 842 C C . VAL A 1 113 ? 13.273 -6.491 -10.579 1.00 98.62 113 VAL A C 1
ATOM 844 O O . VAL A 1 113 ? 14.475 -6.285 -10.406 1.00 98.62 113 VAL A O 1
ATOM 847 N N . LEU A 1 114 ? 12.681 -6.420 -11.764 1.00 98.44 114 LEU A N 1
ATOM 848 C CA . LEU A 1 114 ? 13.324 -5.962 -12.978 1.00 98.44 114 LEU A CA 1
ATOM 849 C C . LEU A 1 114 ? 12.682 -4.662 -13.453 1.00 98.44 114 LEU A C 1
ATOM 851 O O . LEU A 1 114 ? 11.569 -4.643 -13.988 1.00 98.44 114 LEU A O 1
ATOM 855 N N . LEU A 1 115 ? 13.440 -3.581 -13.321 1.00 97.62 115 LEU A N 1
ATOM 856 C CA . LEU A 1 115 ? 13.105 -2.282 -13.883 1.00 97.62 115 LEU A CA 1
ATOM 857 C C . LEU A 1 115 ? 13.662 -2.201 -15.310 1.00 97.62 115 LEU A C 1
ATOM 859 O O . LEU A 1 115 ? 14.781 -1.741 -15.546 1.00 97.62 115 LEU A O 1
ATOM 863 N N . ASN A 1 116 ? 12.894 -2.744 -16.256 1.00 93.44 116 ASN A N 1
ATOM 864 C CA . ASN A 1 116 ? 13.283 -2.889 -17.661 1.00 93.44 116 ASN A CA 1
ATOM 865 C C . ASN A 1 116 ? 12.722 -1.784 -18.566 1.00 93.44 116 ASN A C 1
ATOM 867 O O . ASN A 1 116 ? 13.346 -1.446 -19.572 1.00 93.44 116 ASN A O 1
ATOM 871 N N . ALA A 1 117 ? 11.561 -1.220 -18.234 1.00 87.81 117 ALA A N 1
ATOM 872 C CA . ALA A 1 117 ? 10.903 -0.239 -19.085 1.00 87.81 117 ALA A CA 1
ATOM 873 C C . ALA A 1 117 ? 11.763 1.019 -19.315 1.00 87.81 117 ALA A C 1
ATOM 875 O O . ALA A 1 117 ? 12.279 1.634 -18.380 1.00 87.81 117 ALA A O 1
ATOM 876 N N . GLY A 1 118 ? 11.864 1.417 -20.583 1.00 87.75 118 GLY A N 1
ATOM 877 C CA . GLY A 1 118 ? 12.541 2.627 -21.023 1.00 87.75 118 GLY A CA 1
ATOM 878 C C . GLY A 1 118 ? 12.171 2.985 -22.461 1.00 87.75 118 GLY A C 1
ATOM 879 O O . GLY A 1 118 ? 11.576 2.179 -23.179 1.00 87.75 118 GLY A O 1
ATOM 880 N N . ILE A 1 119 ? 12.525 4.198 -22.869 1.00 88.06 119 ILE A N 1
ATOM 881 C CA . ILE A 1 119 ? 12.277 4.755 -24.199 1.00 88.06 119 ILE A CA 1
ATOM 882 C C . ILE A 1 119 ? 13.555 5.355 -24.787 1.00 88.06 119 ILE A C 1
ATOM 884 O O . ILE A 1 119 ? 14.472 5.748 -24.060 1.00 88.06 119 ILE A O 1
ATOM 888 N N . TYR A 1 120 ? 13.594 5.440 -26.113 1.00 84.69 120 TYR A N 1
ATOM 889 C CA . TYR A 1 120 ? 14.542 6.258 -26.859 1.00 84.69 120 TYR A CA 1
ATOM 890 C C . TYR A 1 120 ? 13.727 7.239 -27.707 1.00 84.69 120 TYR A C 1
ATOM 892 O O . TYR A 1 120 ? 13.196 6.858 -28.751 1.00 84.69 120 TYR A O 1
ATOM 900 N N . ALA A 1 121 ? 13.583 8.481 -27.240 1.00 80.75 121 ALA A N 1
ATOM 901 C CA . ALA A 1 121 ? 12.890 9.527 -27.988 1.00 80.75 121 ALA A CA 1
ATOM 902 C C . ALA A 1 121 ? 13.855 10.238 -28.952 1.00 80.75 121 ALA A C 1
ATOM 904 O O . ALA A 1 121 ? 15.003 10.497 -28.598 1.00 80.75 121 ALA A O 1
ATOM 905 N N . PHE A 1 122 ? 13.374 10.547 -30.159 1.00 76.44 122 PHE A N 1
ATOM 906 C CA . PHE A 1 122 ? 14.112 11.293 -31.195 1.00 76.44 122 PHE A CA 1
ATOM 907 C C . PHE A 1 122 ? 13.709 12.773 -31.261 1.00 76.44 122 PHE A C 1
ATOM 909 O O . PHE A 1 122 ? 14.296 13.535 -32.020 1.00 76.44 122 PHE A O 1
ATOM 916 N N . GLU A 1 123 ? 12.701 13.162 -30.484 1.00 81.12 123 GLU A N 1
ATOM 917 C CA . GLU A 1 123 ? 12.173 14.520 -30.397 1.00 81.12 123 GLU A CA 1
ATOM 918 C C . GLU A 1 123 ? 12.110 14.933 -28.931 1.00 81.12 123 GLU A C 1
ATOM 920 O O . GLU A 1 123 ? 11.774 14.109 -28.069 1.00 81.12 123 GLU A O 1
ATOM 925 N N . TRP A 1 124 ? 12.356 16.217 -28.663 1.00 85.44 124 TRP A N 1
ATOM 926 C CA . TRP A 1 124 ? 12.144 16.778 -27.338 1.00 85.44 124 TRP A CA 1
ATOM 927 C C . TRP A 1 124 ? 10.663 16.731 -26.980 1.00 85.44 124 TRP A C 1
ATOM 929 O O . TRP A 1 124 ? 9.812 17.332 -27.639 1.00 85.44 124 TRP A O 1
ATOM 939 N N . LYS A 1 125 ? 10.358 16.022 -25.899 1.00 87.69 125 LYS A N 1
ATOM 940 C CA . LYS A 1 125 ? 9.032 15.977 -25.288 1.00 87.69 125 LYS A CA 1
ATOM 941 C C . LYS A 1 125 ? 9.207 16.087 -23.789 1.00 87.69 125 LYS A C 1
ATOM 943 O O . LYS A 1 125 ? 10.226 15.670 -23.247 1.00 87.69 125 LYS A O 1
ATOM 948 N N . VAL A 1 126 ? 8.191 16.605 -23.118 1.00 88.88 126 VAL A N 1
ATOM 949 C CA . VAL A 1 126 ? 8.168 16.708 -21.658 1.00 88.88 126 VAL A CA 1
ATOM 950 C C . VAL A 1 126 ? 6.990 15.930 -21.097 1.00 88.88 126 VAL A C 1
ATOM 952 O O . VAL A 1 126 ? 5.944 15.819 -21.739 1.00 88.88 126 VAL A O 1
ATOM 955 N N . SER A 1 127 ? 7.152 15.387 -19.893 1.00 85.75 127 SER A N 1
ATOM 956 C CA . SER A 1 127 ? 6.030 14.845 -19.129 1.00 85.75 127 SER A CA 1
ATOM 957 C C . SER A 1 127 ? 4.990 15.939 -18.893 1.00 85.75 127 SER A C 1
ATOM 959 O O . SER A 1 127 ? 5.329 17.069 -18.535 1.00 85.75 127 SER A O 1
ATOM 961 N N . HIS A 1 128 ? 3.714 15.595 -19.064 1.00 79.62 128 HIS A N 1
ATOM 962 C CA . HIS A 1 128 ? 2.611 16.519 -18.814 1.00 79.62 128 HIS A CA 1
ATOM 963 C C . HIS A 1 128 ? 2.583 16.993 -17.353 1.00 79.62 128 HIS A C 1
ATOM 965 O O . HIS A 1 128 ? 2.315 18.158 -17.084 1.00 79.62 128 HIS A O 1
ATOM 971 N N . GLU A 1 129 ? 2.886 16.090 -16.418 1.00 80.12 129 GLU A N 1
ATOM 972 C CA . GLU A 1 129 ? 2.757 16.322 -14.979 1.00 80.12 129 GLU A CA 1
ATOM 973 C C . GLU A 1 129 ? 3.966 17.055 -14.396 1.00 80.12 129 GLU A C 1
ATOM 975 O O . GLU A 1 129 ? 3.820 18.063 -13.715 1.00 80.12 129 GLU A O 1
ATOM 980 N N . THR A 1 130 ? 5.169 16.544 -14.654 1.00 82.81 130 THR A N 1
ATOM 981 C CA . THR A 1 130 ? 6.388 17.024 -13.985 1.00 82.81 130 THR A CA 1
ATOM 982 C C . THR A 1 130 ? 7.161 18.035 -14.816 1.00 82.81 130 THR A C 1
ATOM 984 O O . THR A 1 130 ? 8.128 18.608 -14.322 1.00 82.81 130 THR A O 1
ATOM 987 N N . ARG A 1 131 ? 6.778 18.211 -16.090 1.00 86.06 131 ARG A N 1
ATOM 988 C CA . ARG A 1 131 ? 7.460 19.053 -17.087 1.00 86.06 131 ARG A CA 1
ATOM 989 C C . ARG A 1 131 ? 8.919 18.672 -17.360 1.00 86.06 131 ARG A C 1
ATOM 991 O O . ARG A 1 131 ? 9.592 19.365 -18.113 1.00 86.06 131 ARG A O 1
ATOM 998 N N . ARG A 1 132 ? 9.396 17.546 -16.819 1.00 87.69 132 ARG A N 1
ATOM 999 C CA . ARG A 1 132 ? 10.732 17.003 -17.096 1.00 87.69 132 ARG A CA 1
ATOM 1000 C C . ARG A 1 132 ? 10.787 16.413 -18.501 1.00 87.69 132 ARG A C 1
ATOM 1002 O O . ARG A 1 132 ? 9.782 15.871 -18.968 1.00 87.69 132 ARG A O 1
ATOM 1009 N N . GLU A 1 133 ? 11.958 16.463 -19.136 1.00 92.19 133 GLU A N 1
ATOM 1010 C CA . GLU A 1 133 ? 12.201 15.783 -20.415 1.00 92.19 133 GLU A CA 1
ATOM 1011 C C . GLU A 1 133 ? 11.787 14.306 -20.315 1.00 92.19 133 GLU A C 1
ATOM 1013 O O . GLU A 1 133 ? 12.036 13.628 -19.315 1.00 92.19 133 GLU A O 1
ATOM 1018 N N . LEU A 1 134 ? 11.074 13.823 -21.330 1.00 91.00 134 LEU A N 1
ATOM 1019 C CA . LEU A 1 134 ? 10.319 12.578 -21.267 1.00 91.00 134 LEU A CA 1
ATOM 1020 C C . LEU A 1 134 ? 11.229 11.352 -21.118 1.00 91.00 134 LEU A C 1
ATOM 1022 O O . LEU A 1 134 ? 10.923 10.458 -20.328 1.00 91.00 134 LEU A O 1
ATOM 1026 N N . THR A 1 135 ? 12.354 11.304 -21.834 1.00 91.56 135 THR A N 1
ATOM 1027 C CA . THR A 1 135 ? 13.342 10.218 -21.734 1.00 91.56 135 THR A CA 1
ATOM 1028 C C . THR A 1 135 ? 13.944 10.168 -20.337 1.00 91.56 135 THR A C 1
ATOM 1030 O O . THR A 1 135 ? 14.045 9.091 -19.754 1.00 91.56 135 THR A O 1
ATOM 1033 N N . PHE A 1 136 ? 14.288 11.319 -19.766 1.00 93.44 136 PHE A N 1
ATOM 1034 C CA . PHE A 1 136 ? 14.797 11.458 -18.409 1.00 93.44 136 PHE A CA 1
ATOM 1035 C C . PHE A 1 136 ? 13.765 11.054 -17.355 1.00 93.44 136 PHE A C 1
ATOM 1037 O O . PHE A 1 136 ? 14.081 10.266 -16.459 1.00 93.44 136 PHE A O 1
ATOM 1044 N N . GLN A 1 137 ? 12.517 11.510 -17.491 1.00 94.50 137 GLN A N 1
ATOM 1045 C CA . GLN A 1 137 ? 11.423 11.124 -16.601 1.00 94.50 137 GLN A CA 1
ATOM 1046 C C . GLN A 1 137 ? 11.216 9.604 -16.613 1.00 94.50 137 GLN A C 1
ATOM 1048 O O . GLN A 1 137 ? 11.218 8.984 -15.552 1.00 94.50 137 GLN A O 1
ATOM 1053 N N . VAL A 1 138 ? 11.083 8.996 -17.796 1.00 94.00 138 VAL A N 1
ATOM 1054 C CA . VAL A 1 138 ? 10.808 7.559 -17.934 1.00 94.00 138 VAL A CA 1
ATOM 1055 C C . VAL A 1 138 ? 12.014 6.705 -17.543 1.00 94.00 138 VAL A C 1
ATOM 1057 O O . VAL A 1 138 ? 11.898 5.826 -16.691 1.00 94.00 138 VAL A O 1
ATOM 1060 N N . ASN A 1 139 ? 13.178 6.928 -18.157 1.00 94.44 139 ASN A N 1
ATOM 1061 C CA . ASN A 1 139 ? 14.323 6.022 -18.019 1.00 94.44 139 ASN A CA 1
ATOM 1062 C C . ASN A 1 139 ? 15.011 6.143 -16.664 1.00 94.44 139 ASN A C 1
ATOM 1064 O O . ASN A 1 139 ? 15.574 5.153 -16.199 1.00 94.44 139 ASN A O 1
ATOM 1068 N N . TYR A 1 140 ? 14.993 7.334 -16.061 1.00 96.19 140 TYR A N 1
ATOM 1069 C CA . TYR A 1 140 ? 15.704 7.607 -14.821 1.00 96.19 140 TYR A CA 1
ATOM 1070 C C . TYR A 1 140 ? 14.756 7.873 -13.654 1.00 96.19 140 TYR A C 1
ATOM 1072 O O . TYR A 1 140 ? 14.637 7.013 -12.785 1.00 96.19 140 TYR A O 1
ATOM 1080 N N . VAL A 1 141 ? 14.066 9.020 -13.635 1.00 95.62 141 VAL A N 1
ATOM 1081 C CA . VAL A 1 141 ? 13.356 9.509 -12.435 1.00 95.62 141 VAL A CA 1
ATOM 1082 C C . VAL A 1 141 ? 12.318 8.500 -11.942 1.00 95.62 141 VAL A C 1
ATOM 1084 O O . VAL A 1 141 ? 12.324 8.125 -10.772 1.00 95.62 141 VAL A O 1
ATOM 1087 N N . SER A 1 142 ? 11.458 8.013 -12.836 1.00 95.94 142 SER A N 1
ATOM 1088 C CA . SER A 1 142 ? 10.387 7.075 -12.491 1.00 95.94 142 SER A CA 1
ATOM 1089 C C . SER A 1 142 ? 10.917 5.706 -12.069 1.00 95.94 142 SER A C 1
ATOM 1091 O O . SER A 1 142 ? 10.416 5.128 -11.109 1.00 95.94 142 SER A O 1
ATOM 1093 N N . ASN A 1 143 ? 11.955 5.191 -12.736 1.00 96.88 143 ASN A N 1
ATOM 1094 C CA . ASN A 1 143 ? 12.578 3.921 -12.350 1.00 96.88 143 ASN A CA 1
ATOM 1095 C C . ASN A 1 143 ? 13.325 4.039 -11.006 1.00 96.88 143 ASN A C 1
ATOM 1097 O O . ASN A 1 143 ? 13.231 3.136 -10.179 1.00 96.88 143 ASN A O 1
ATOM 1101 N N . ALA A 1 144 ? 14.015 5.152 -10.748 1.00 96.06 144 ALA A N 1
ATOM 1102 C CA . ALA A 1 144 ? 14.671 5.411 -9.467 1.00 96.06 144 ALA A CA 1
ATOM 1103 C C . ALA A 1 144 ? 13.653 5.528 -8.321 1.00 96.06 144 ALA A C 1
ATOM 1105 O O . ALA A 1 144 ? 13.819 4.890 -7.281 1.00 96.06 144 ALA A O 1
ATOM 1106 N N . LEU A 1 145 ? 12.560 6.270 -8.529 1.00 94.06 145 LEU A N 1
ATOM 1107 C CA . LEU A 1 145 ? 11.472 6.387 -7.556 1.00 94.06 145 LEU A CA 1
ATOM 1108 C C . LEU A 1 145 ? 10.809 5.030 -7.286 1.00 94.06 145 LEU A C 1
ATOM 1110 O O . LEU A 1 145 ? 10.593 4.663 -6.133 1.00 94.06 145 LEU A O 1
ATOM 1114 N N . LEU A 1 146 ? 10.541 4.251 -8.336 1.00 95.06 146 LEU A N 1
ATOM 1115 C CA . LEU A 1 146 ? 9.948 2.924 -8.204 1.00 95.06 146 LEU A CA 1
ATOM 1116 C C . LEU A 1 146 ? 10.872 1.949 -7.458 1.00 95.06 146 LEU A C 1
ATOM 1118 O O . LEU A 1 146 ? 10.405 1.188 -6.613 1.00 95.06 146 LEU A O 1
ATOM 1122 N N . ALA A 1 147 ? 12.183 1.998 -7.712 1.00 95.69 147 ALA A N 1
ATOM 1123 C CA . ALA A 1 147 ? 13.170 1.241 -6.944 1.00 95.69 147 ALA A CA 1
ATOM 1124 C C . ALA A 1 147 ? 13.097 1.575 -5.446 1.00 95.69 147 ALA A C 1
ATOM 1126 O O . ALA A 1 147 ? 13.063 0.661 -4.624 1.00 95.69 147 ALA A O 1
ATOM 1127 N N . ILE A 1 148 ? 13.022 2.864 -5.094 1.00 91.81 148 ILE A N 1
ATOM 1128 C CA . ILE A 1 148 ? 12.910 3.327 -3.701 1.00 91.81 148 ILE A CA 1
ATOM 1129 C C . ILE A 1 148 ? 11.600 2.845 -3.061 1.00 91.81 148 ILE A C 1
ATOM 1131 O O . ILE A 1 148 ? 11.625 2.352 -1.936 1.00 91.81 148 ILE A O 1
ATOM 1135 N N . LEU A 1 149 ? 10.472 2.930 -3.774 1.00 85.88 149 LEU A N 1
ATOM 1136 C CA . LEU A 1 149 ? 9.159 2.486 -3.286 1.00 85.88 149 LEU A CA 1
ATOM 1137 C C . LEU A 1 149 ? 9.097 0.973 -3.018 1.00 85.88 149 LEU A C 1
ATOM 1139 O O . LEU A 1 149 ? 8.416 0.547 -2.086 1.00 85.88 149 LEU A O 1
ATOM 1143 N N . LEU A 1 150 ? 9.784 0.154 -3.822 1.00 92.12 150 LEU A N 1
ATOM 1144 C CA . LEU A 1 150 ? 9.693 -1.314 -3.770 1.00 92.12 150 LEU A CA 1
ATOM 1145 C C . LEU A 1 150 ? 10.762 -1.994 -2.907 1.00 92.12 150 LEU A C 1
ATOM 1147 O O . LEU A 1 150 ? 10.526 -3.087 -2.390 1.00 92.12 150 LEU A O 1
ATOM 1151 N N . LEU A 1 151 ? 11.924 -1.360 -2.735 1.00 90.62 151 LEU A N 1
ATOM 1152 C CA . LEU A 1 151 ? 13.007 -1.818 -1.858 1.00 90.62 151 LEU A CA 1
ATOM 1153 C C . LEU A 1 151 ? 12.545 -2.287 -0.453 1.00 90.62 151 LEU A C 1
ATOM 1155 O O . LEU A 1 151 ? 12.946 -3.375 -0.036 1.00 90.62 151 LEU A O 1
ATOM 1159 N N . PRO A 1 152 ? 11.622 -1.579 0.218 1.00 80.75 152 PRO A N 1
ATOM 1160 C CA . PRO A 1 152 ? 10.930 -2.029 1.428 1.00 80.75 152 PRO A CA 1
ATOM 1161 C C . PRO A 1 152 ? 10.407 -3.464 1.413 1.00 80.75 152 PRO A C 1
ATOM 1163 O O . PRO A 1 152 ? 10.661 -4.274 2.310 1.00 80.75 152 PRO A O 1
ATOM 1166 N N . LEU A 1 153 ? 9.635 -3.766 0.373 1.00 82.00 153 LEU A N 1
ATOM 1167 C CA . LEU A 1 153 ? 8.960 -5.037 0.218 1.00 82.00 153 LEU A CA 1
ATOM 1168 C C . LEU A 1 153 ? 9.978 -6.121 -0.127 1.00 82.00 153 LEU A C 1
ATOM 1170 O O . LEU A 1 153 ? 9.859 -7.230 0.385 1.00 82.00 153 LEU A O 1
ATOM 1174 N N . LEU A 1 154 ? 11.011 -5.792 -0.910 1.00 87.75 154 LEU A N 1
ATOM 1175 C CA . LEU A 1 154 ? 12.132 -6.692 -1.194 1.00 87.75 154 LEU A CA 1
ATOM 1176 C C . LEU A 1 154 ? 12.872 -7.098 0.087 1.00 87.75 154 LEU A C 1
ATOM 1178 O O . LEU A 1 154 ? 13.159 -8.274 0.291 1.00 87.75 154 LEU A O 1
ATOM 1182 N N . GLN A 1 155 ? 13.132 -6.162 0.998 1.00 81.62 155 GLN A N 1
ATOM 1183 C CA . GLN A 1 155 ? 13.803 -6.480 2.264 1.00 81.62 155 GLN A CA 1
ATOM 1184 C C . GLN A 1 155 ? 12.938 -7.329 3.182 1.00 81.62 155 GLN A C 1
ATOM 1186 O O . GLN A 1 155 ? 13.416 -8.327 3.720 1.00 81.62 155 GLN A O 1
ATOM 1191 N N . SER A 1 156 ? 11.656 -6.979 3.319 1.00 74.12 156 SER A N 1
ATOM 1192 C CA . SER A 1 156 ? 10.706 -7.812 4.060 1.00 74.12 156 SER A CA 1
ATOM 1193 C C . SER A 1 156 ? 10.634 -9.220 3.470 1.00 74.12 156 SER A C 1
ATOM 1195 O O . SER A 1 156 ? 10.664 -10.202 4.205 1.00 74.12 156 SER A O 1
ATOM 1197 N N . SER A 1 157 ? 10.605 -9.333 2.143 1.00 79.44 157 SER A N 1
ATOM 1198 C CA . SER A 1 157 ? 10.524 -10.616 1.443 1.00 79.44 157 SER A CA 1
ATOM 1199 C C . SER A 1 157 ? 11.775 -11.455 1.640 1.00 79.44 157 SER A C 1
ATOM 1201 O O . SER A 1 157 ? 11.649 -12.647 1.901 1.00 79.44 157 SER A O 1
ATOM 1203 N N . SER A 1 158 ? 12.955 -10.831 1.602 1.00 79.94 158 SER A N 1
ATOM 1204 C CA . SER A 1 158 ? 14.223 -11.496 1.895 1.00 79.94 158 SER A CA 1
ATOM 1205 C C . SER A 1 158 ? 14.251 -12.095 3.301 1.00 79.94 158 SER A C 1
ATOM 1207 O O . SER A 1 158 ? 14.640 -13.250 3.465 1.00 79.94 158 SER A O 1
ATOM 1209 N N . ILE A 1 159 ? 13.765 -11.353 4.302 1.00 70.62 159 ILE A N 1
ATOM 1210 C CA . ILE A 1 159 ? 13.630 -11.856 5.676 1.00 70.62 159 ILE A CA 1
ATOM 1211 C C . ILE A 1 159 ? 12.627 -13.018 5.718 1.00 70.62 159 ILE A C 1
ATOM 1213 O O . ILE A 1 159 ? 12.902 -14.050 6.320 1.00 70.62 159 ILE A O 1
ATOM 1217 N N . GLN A 1 160 ? 11.477 -12.880 5.049 1.00 69.00 160 GLN A N 1
ATOM 1218 C CA . GLN A 1 160 ? 10.431 -13.908 5.025 1.00 69.00 160 GLN A CA 1
ATOM 1219 C C . GLN A 1 160 ? 10.855 -15.217 4.347 1.00 69.00 160 GLN A C 1
ATOM 1221 O O . GLN A 1 160 ? 10.280 -16.258 4.670 1.00 69.00 160 GLN A O 1
ATOM 1226 N N . SER A 1 161 ? 11.757 -15.160 3.363 1.00 71.88 161 SER A N 1
ATOM 1227 C CA . SER A 1 161 ? 12.221 -16.327 2.604 1.00 71.88 161 SER A CA 1
ATOM 1228 C C . SER A 1 161 ? 13.597 -16.828 3.015 1.00 71.88 161 SER A C 1
ATOM 1230 O O . SER A 1 161 ? 14.020 -17.853 2.493 1.00 71.88 161 SER A O 1
ATOM 1232 N N . ASN A 1 162 ? 14.295 -16.112 3.901 1.00 73.62 162 ASN A N 1
ATOM 1233 C CA . ASN A 1 162 ? 15.693 -16.357 4.254 1.00 73.62 162 ASN A CA 1
ATOM 1234 C C . ASN A 1 162 ? 16.611 -16.496 3.020 1.00 73.62 162 ASN A C 1
ATOM 1236 O O . ASN A 1 162 ? 17.517 -17.326 2.968 1.00 73.62 162 ASN A O 1
ATOM 1240 N N . THR A 1 163 ? 16.348 -15.698 1.982 1.00 79.38 163 THR A N 1
ATOM 1241 C CA . THR A 1 163 ? 17.148 -15.664 0.750 1.00 79.38 163 THR A CA 1
ATOM 1242 C C . THR A 1 163 ? 17.318 -14.236 0.264 1.00 79.38 163 THR A C 1
ATOM 1244 O O . THR A 1 163 ? 16.473 -13.379 0.522 1.00 79.38 163 THR A O 1
ATOM 1247 N N . HIS A 1 164 ? 18.353 -13.985 -0.534 1.00 87.38 164 HIS A N 1
ATOM 1248 C CA . HIS A 1 164 ? 18.521 -12.698 -1.199 1.00 87.38 164 HIS A CA 1
ATOM 1249 C C . HIS A 1 164 ? 17.330 -12.386 -2.114 1.00 87.38 164 HIS A C 1
ATOM 1251 O O . HIS A 1 164 ? 16.911 -13.213 -2.935 1.00 87.38 164 HIS A O 1
ATOM 1257 N N . SER A 1 165 ? 16.806 -11.174 -1.969 1.00 95.94 165 SER A N 1
ATOM 1258 C CA . SER A 1 165 ? 15.978 -10.541 -2.990 1.00 95.94 165 SER A CA 1
ATOM 1259 C C . SER A 1 165 ? 16.867 -9.794 -3.985 1.00 95.94 165 SER A C 1
ATOM 1261 O O . SER A 1 165 ? 18.000 -9.426 -3.672 1.00 95.94 165 SER A O 1
ATOM 1263 N N . HIS A 1 166 ? 16.376 -9.570 -5.199 1.00 98.12 166 HIS A N 1
ATOM 1264 C CA . HIS A 1 166 ? 17.156 -8.985 -6.287 1.00 98.12 166 HIS A CA 1
ATOM 1265 C C . HIS A 1 166 ? 16.416 -7.813 -6.917 1.00 98.12 166 HIS A C 1
ATOM 1267 O O . HIS A 1 166 ? 15.256 -7.934 -7.305 1.00 98.12 166 HIS A O 1
ATOM 1273 N N . LEU A 1 167 ? 17.117 -6.693 -7.065 1.00 98.31 167 LEU A N 1
ATOM 1274 C CA . LEU A 1 167 ? 16.667 -5.520 -7.803 1.00 98.31 167 LEU A CA 1
ATOM 1275 C C . LEU A 1 167 ? 17.656 -5.254 -8.938 1.00 98.31 167 LEU A C 1
ATOM 1277 O O . LEU A 1 167 ? 18.809 -4.901 -8.695 1.00 98.31 167 LEU A O 1
ATOM 1281 N N . SER A 1 168 ? 17.203 -5.398 -10.179 1.00 97.94 168 SER A N 1
ATOM 1282 C CA . SER A 1 168 ? 18.006 -5.089 -11.361 1.00 97.94 168 SER A CA 1
ATOM 1283 C C . SER A 1 168 ? 17.356 -3.982 -12.180 1.00 97.94 168 SER A C 1
ATOM 1285 O O . SER A 1 168 ? 16.157 -4.032 -12.464 1.00 97.94 168 SER A O 1
ATOM 1287 N N . ILE A 1 169 ? 18.147 -2.985 -12.575 1.00 97.62 169 ILE A N 1
ATOM 1288 C CA . ILE A 1 169 ? 17.717 -1.923 -13.494 1.00 97.62 169 ILE A CA 1
ATOM 1289 C C . ILE A 1 169 ? 18.443 -2.102 -14.826 1.00 97.62 169 ILE A C 1
ATOM 1291 O O . ILE A 1 169 ? 19.663 -2.280 -14.858 1.00 97.62 169 ILE A O 1
ATOM 1295 N N . VAL A 1 170 ? 17.703 -2.069 -15.938 1.00 94.12 170 VAL A N 1
ATOM 1296 C CA . VAL A 1 170 ? 18.285 -2.301 -17.267 1.00 94.12 170 VAL A CA 1
ATOM 1297 C C . VAL A 1 170 ? 19.077 -1.078 -17.738 1.00 94.12 170 VAL A C 1
ATOM 1299 O O . VAL A 1 170 ? 18.527 -0.017 -18.062 1.00 94.12 170 VAL A O 1
ATOM 1302 N N . GLY A 1 171 ? 20.393 -1.256 -17.812 1.00 92.12 171 GLY A N 1
ATOM 1303 C CA . GLY A 1 171 ? 21.362 -0.279 -18.295 1.00 92.12 171 GLY A CA 1
ATOM 1304 C C . GLY A 1 171 ? 21.586 -0.328 -19.809 1.00 92.12 171 GLY A C 1
ATOM 1305 O O . GLY A 1 171 ? 20.836 -0.939 -20.570 1.00 92.12 171 GLY A O 1
ATOM 1306 N N . SER A 1 172 ? 22.652 0.327 -20.271 1.00 90.19 172 SER A N 1
ATOM 1307 C CA . SER A 1 172 ? 23.077 0.301 -21.674 1.00 90.19 172 SER A CA 1
ATOM 1308 C C . SER A 1 172 ? 24.583 0.501 -21.785 1.00 90.19 172 SER A C 1
ATOM 1310 O O . SER A 1 172 ? 25.146 1.288 -21.029 1.00 90.19 172 SER A O 1
ATOM 1312 N N . GLU A 1 173 ? 25.231 -0.129 -22.768 1.00 87.44 173 GLU A N 1
ATOM 1313 C CA . GLU A 1 173 ? 26.641 0.141 -23.074 1.00 87.44 173 GLU A CA 1
ATOM 1314 C C . GLU A 1 173 ? 26.884 1.607 -23.463 1.00 87.44 173 GLU A C 1
ATOM 1316 O O . GLU A 1 173 ? 28.010 2.077 -23.325 1.00 87.44 173 GLU A O 1
ATOM 1321 N N . MET A 1 174 ? 25.834 2.357 -23.833 1.00 85.75 174 MET A N 1
ATOM 1322 C CA . MET A 1 174 ? 25.902 3.812 -24.002 1.00 85.75 174 MET A CA 1
ATOM 1323 C C . MET A 1 174 ? 26.446 4.516 -22.754 1.00 85.75 174 MET A C 1
ATOM 1325 O O . MET A 1 174 ? 27.203 5.462 -22.905 1.00 85.75 174 MET A O 1
ATOM 1329 N N . ALA A 1 175 ? 26.166 4.018 -21.543 1.00 84.00 175 ALA A N 1
ATOM 1330 C CA . ALA A 1 175 ? 26.731 4.567 -20.306 1.00 84.00 175 ALA A CA 1
ATOM 1331 C C . ALA A 1 175 ? 28.267 4.459 -20.252 1.00 84.00 175 ALA A C 1
ATOM 1333 O O . ALA A 1 175 ? 28.923 5.277 -19.619 1.00 84.00 175 ALA A O 1
ATOM 1334 N N . VAL A 1 176 ? 28.843 3.452 -20.918 1.00 84.69 176 VAL A N 1
ATOM 1335 C CA . VAL A 1 176 ? 30.289 3.176 -20.932 1.00 84.69 176 VAL A CA 1
ATOM 1336 C C . VAL A 1 176 ? 31.002 3.955 -22.036 1.00 84.69 176 VAL A C 1
ATOM 1338 O O . VAL A 1 176 ? 32.142 4.373 -21.845 1.00 84.69 176 VAL A O 1
ATOM 1341 N N . ILE A 1 177 ? 30.359 4.109 -23.197 1.00 82.44 177 ILE A N 1
ATOM 1342 C CA . ILE A 1 177 ? 30.972 4.741 -24.376 1.00 82.44 177 ILE A CA 1
ATOM 1343 C C . ILE A 1 177 ? 30.691 6.242 -24.491 1.00 82.44 177 ILE A C 1
ATOM 1345 O O . ILE A 1 177 ? 31.336 6.898 -25.304 1.00 82.44 177 ILE A O 1
ATOM 1349 N N . LEU A 1 178 ? 29.751 6.785 -23.710 1.00 80.56 178 LEU A N 1
ATOM 1350 C CA . LEU A 1 178 ? 29.444 8.215 -23.688 1.00 80.56 178 LEU A CA 1
ATOM 1351 C C . LEU A 1 178 ? 30.709 9.018 -23.357 1.00 80.56 178 LEU A C 1
ATOM 1353 O O . LEU A 1 178 ? 31.303 8.810 -22.300 1.00 80.56 178 LEU A O 1
ATOM 1357 N N . LYS A 1 179 ? 31.120 9.914 -24.261 1.00 73.19 179 LYS A N 1
ATOM 1358 C CA . LYS A 1 179 ? 32.214 10.877 -24.069 1.00 73.19 179 LYS A CA 1
ATOM 1359 C C . LYS A 1 179 ? 31.978 12.122 -24.944 1.00 73.19 179 LYS A C 1
ATOM 1361 O O . LYS A 1 179 ? 31.640 11.923 -26.113 1.00 73.19 179 LYS A O 1
ATOM 1366 N N . PRO A 1 180 ? 32.216 13.353 -24.441 1.00 67.69 180 PRO A N 1
ATOM 1367 C CA . PRO A 1 180 ? 32.501 13.726 -23.043 1.00 67.69 180 PRO A CA 1
ATOM 1368 C C . PRO A 1 180 ? 31.247 13.716 -22.139 1.00 67.69 180 PRO A C 1
ATOM 1370 O O . PRO A 1 180 ? 30.143 13.418 -22.593 1.00 67.69 180 PRO A O 1
ATOM 1373 N N . MET A 1 181 ? 31.424 13.997 -20.841 1.00 69.31 181 MET A N 1
ATOM 1374 C CA . MET A 1 181 ? 30.311 14.329 -19.944 1.00 69.31 181 MET A CA 1
ATOM 1375 C C . MET A 1 181 ? 29.888 15.770 -20.239 1.00 69.31 181 MET A C 1
ATOM 1377 O O . MET A 1 181 ? 30.668 16.688 -20.023 1.00 69.31 181 MET A O 1
ATOM 1381 N N . HIS A 1 182 ? 28.681 15.961 -20.769 1.00 70.00 182 HIS A N 1
ATOM 1382 C CA . HIS A 1 182 ? 28.229 17.272 -21.249 1.00 70.00 182 HIS A CA 1
ATOM 1383 C C . HIS A 1 182 ? 27.600 18.147 -20.156 1.00 70.00 182 HIS A C 1
ATOM 1385 O O . HIS A 1 182 ? 27.193 19.266 -20.438 1.00 70.00 182 HIS A O 1
ATOM 1391 N N . ILE A 1 183 ? 27.506 17.645 -18.922 1.00 72.75 183 ILE A N 1
ATOM 1392 C CA . ILE A 1 183 ? 26.838 18.324 -17.808 1.00 72.75 183 ILE A CA 1
ATOM 1393 C C . ILE A 1 183 ? 27.882 19.157 -17.060 1.00 72.75 183 ILE A C 1
ATOM 1395 O O . ILE A 1 183 ? 28.785 18.567 -16.458 1.00 72.75 183 ILE A O 1
ATOM 1399 N N . PRO A 1 184 ? 27.770 20.497 -17.054 1.00 74.00 184 PRO A N 1
ATOM 1400 C CA . PRO A 1 184 ? 28.664 21.344 -16.287 1.00 74.00 184 PRO A CA 1
ATOM 1401 C C . PRO A 1 184 ? 28.555 21.013 -14.805 1.00 74.00 184 PRO A C 1
ATOM 1403 O O . PRO A 1 184 ? 27.462 20.963 -14.235 1.00 74.00 184 PRO A O 1
ATOM 1406 N N . VAL A 1 185 ? 29.707 20.838 -14.165 1.00 68.25 185 VAL A N 1
ATOM 1407 C CA . VAL A 1 185 ? 29.794 20.501 -12.745 1.00 68.25 185 VAL A CA 1
ATOM 1408 C C . VAL A 1 185 ? 29.104 21.542 -11.869 1.00 68.25 185 VAL A C 1
ATOM 1410 O O . VAL A 1 185 ? 28.628 21.188 -10.801 1.00 68.25 185 VAL A O 1
ATOM 1413 N N . GLN A 1 186 ? 28.994 22.806 -12.285 1.00 66.25 186 GLN A N 1
ATOM 1414 C CA . GLN A 1 186 ? 28.353 23.866 -11.499 1.00 66.25 186 GLN A CA 1
ATOM 1415 C C . GLN A 1 186 ? 26.818 23.801 -11.533 1.00 66.25 186 GLN A C 1
ATOM 1417 O O . GLN A 1 186 ? 26.180 24.209 -10.563 1.00 66.25 186 GLN A O 1
ATOM 1422 N N . SER A 1 187 ? 26.216 23.224 -12.573 1.00 72.38 187 SER A N 1
ATOM 1423 C CA . SER A 1 187 ? 24.760 23.197 -12.747 1.00 72.38 187 SER A CA 1
ATOM 1424 C C . SER A 1 187 ? 24.071 22.192 -11.815 1.00 72.38 187 SER A C 1
ATOM 1426 O O . SER A 1 187 ? 24.670 21.202 -11.374 1.00 72.38 187 SER A O 1
ATOM 1428 N N . ALA A 1 188 ? 22.802 22.446 -11.487 1.00 83.69 188 ALA A N 1
ATOM 1429 C CA . ALA A 1 188 ? 21.906 21.399 -10.999 1.00 83.69 188 ALA A CA 1
ATOM 1430 C C . ALA A 1 188 ? 21.580 20.470 -12.171 1.00 83.69 188 ALA A C 1
ATOM 1432 O O . ALA A 1 188 ? 21.342 20.932 -13.292 1.00 83.69 188 ALA A O 1
ATOM 1433 N N . VAL A 1 189 ? 21.621 19.159 -11.945 1.00 85.38 189 VAL A N 1
ATOM 1434 C CA . VAL A 1 189 ? 21.588 18.217 -13.068 1.00 85.38 189 VAL A CA 1
ATOM 1435 C C . VAL A 1 189 ? 20.186 18.146 -13.662 1.00 85.38 189 VAL A C 1
ATOM 1437 O O . VAL A 1 189 ? 20.043 18.167 -14.880 1.00 85.38 189 VAL A O 1
ATOM 1440 N N . PHE A 1 190 ? 19.139 18.130 -12.836 1.00 88.12 190 PHE A N 1
ATOM 1441 C CA . PHE A 1 190 ? 17.753 18.120 -13.307 1.00 88.12 190 PHE A CA 1
ATOM 1442 C C . PHE A 1 190 ? 17.422 19.378 -14.116 1.00 88.12 190 PHE A C 1
ATOM 1444 O O . PHE A 1 190 ? 16.750 19.258 -15.139 1.00 88.12 190 PHE A O 1
ATOM 1451 N N . ASP A 1 191 ? 17.929 20.544 -13.708 1.00 84.88 191 ASP A N 1
ATOM 1452 C CA . ASP A 1 191 ? 17.708 21.812 -14.416 1.00 84.88 191 ASP A CA 1
ATOM 1453 C C . ASP A 1 191 ?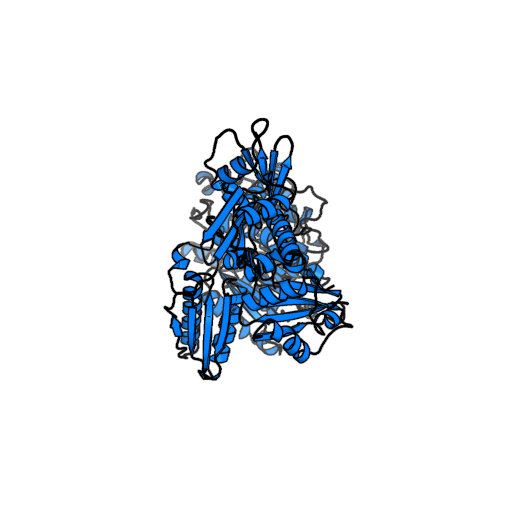 18.444 21.825 -15.762 1.00 84.88 191 ASP A C 1
ATOM 1455 O O . ASP A 1 191 ? 17.856 22.163 -16.786 1.00 84.88 191 ASP A O 1
ATOM 1459 N N . PHE A 1 192 ? 19.693 21.347 -15.793 1.00 85.88 192 PHE A N 1
ATOM 1460 C CA . PHE A 1 192 ? 20.454 21.191 -17.037 1.00 85.88 192 PHE A CA 1
ATOM 1461 C C . PHE A 1 192 ? 19.749 20.260 -18.035 1.00 85.88 192 PHE A C 1
ATOM 1463 O O . PHE A 1 192 ? 19.697 20.536 -19.233 1.00 85.88 192 PHE A O 1
ATOM 1470 N N . ILE A 1 193 ? 19.188 19.151 -17.543 1.00 84.62 193 ILE A N 1
ATOM 1471 C CA . ILE A 1 193 ? 18.444 18.190 -18.363 1.00 84.62 193 ILE A CA 1
ATOM 1472 C C . ILE A 1 193 ? 17.090 18.754 -18.828 1.00 84.62 193 ILE A C 1
ATOM 1474 O O . ILE A 1 193 ? 16.614 18.361 -19.897 1.00 84.62 193 ILE A O 1
ATOM 1478 N N . ALA A 1 194 ? 16.464 19.635 -18.042 1.00 82.75 194 ALA A N 1
ATOM 1479 C CA . ALA A 1 194 ? 15.177 20.260 -18.350 1.00 82.75 194 ALA A CA 1
ATOM 1480 C C . ALA A 1 194 ? 15.272 21.381 -19.396 1.00 82.75 194 ALA A C 1
ATOM 1482 O O . ALA A 1 194 ? 14.258 21.732 -19.997 1.00 82.75 194 ALA A O 1
ATOM 1483 N N . ASP A 1 195 ? 16.467 21.907 -19.638 1.00 83.12 195 ASP A N 1
ATOM 1484 C CA . ASP A 1 195 ? 16.725 22.894 -20.677 1.00 83.12 195 ASP A CA 1
ATOM 1485 C C . ASP A 1 195 ? 16.733 22.244 -22.076 1.00 83.12 195 ASP A C 1
ATOM 1487 O O . ASP A 1 195 ? 17.449 21.269 -22.342 1.00 83.12 195 ASP A O 1
ATOM 1491 N N . HIS A 1 196 ? 15.903 22.793 -22.965 1.00 83.75 196 HIS A N 1
ATOM 1492 C CA . HIS A 1 196 ? 15.744 22.345 -24.345 1.00 83.75 196 HIS A CA 1
ATOM 1493 C C . HIS A 1 196 ? 17.022 22.543 -25.168 1.00 83.75 196 HIS A C 1
ATOM 1495 O O . HIS A 1 196 ? 17.343 21.700 -26.009 1.00 83.75 196 HIS A O 1
ATOM 1501 N N . ASP A 1 197 ? 17.779 23.612 -24.923 1.00 83.19 197 ASP A N 1
ATOM 1502 C CA . ASP A 1 197 ? 18.976 23.926 -25.712 1.00 83.19 197 ASP A CA 1
ATOM 1503 C C . ASP A 1 197 ? 20.075 22.881 -25.477 1.00 83.19 197 ASP A C 1
ATOM 1505 O O . ASP A 1 197 ? 20.823 22.516 -26.387 1.00 83.19 197 ASP A O 1
ATOM 1509 N N . ASN A 1 198 ? 20.062 22.261 -24.295 1.00 80.69 198 ASN A N 1
ATOM 1510 C CA . ASN A 1 198 ? 20.916 21.130 -23.948 1.00 80.69 198 ASN A CA 1
ATOM 1511 C C . ASN A 1 198 ? 20.434 19.795 -24.544 1.00 80.69 198 ASN A C 1
ATOM 1513 O O . ASN A 1 198 ? 21.056 18.768 -24.290 1.00 80.69 198 ASN A O 1
ATOM 1517 N N . TYR A 1 199 ? 19.337 19.733 -25.301 1.00 78.00 199 TYR A N 1
ATOM 1518 C CA . TYR A 1 199 ? 18.896 18.494 -25.955 1.00 78.00 199 TYR A CA 1
ATOM 1519 C C . TYR A 1 199 ? 19.554 18.278 -27.317 1.00 78.00 199 TYR A C 1
ATOM 1521 O O . TYR A 1 199 ? 19.978 17.166 -27.621 1.00 78.00 199 TYR A O 1
ATOM 1529 N N . ALA A 1 200 ? 19.664 19.334 -28.130 1.00 61.97 200 ALA A N 1
ATOM 1530 C CA . ALA A 1 200 ? 20.097 19.245 -29.529 1.00 61.97 200 ALA A CA 1
ATOM 1531 C C . ALA A 1 200 ? 21.567 18.812 -29.700 1.00 61.97 200 ALA A C 1
ATOM 1533 O O . ALA A 1 200 ? 21.942 18.277 -30.742 1.00 61.97 200 ALA A O 1
ATOM 1534 N N . VAL A 1 201 ? 22.386 19.019 -28.668 1.00 55.12 201 VAL A N 1
ATOM 1535 C CA . VAL A 1 201 ? 23.824 18.706 -28.633 1.00 55.12 201 VAL A CA 1
ATOM 1536 C C . VAL A 1 201 ? 24.162 17.432 -27.852 1.00 55.12 201 VAL A C 1
ATOM 1538 O O . VAL A 1 201 ? 25.274 16.923 -27.981 1.00 55.12 201 VAL A O 1
ATOM 1541 N N . ASN A 1 202 ? 23.217 16.873 -27.084 1.00 64.00 202 ASN A N 1
ATOM 1542 C CA . ASN A 1 202 ? 23.500 15.806 -26.121 1.00 64.00 202 ASN A CA 1
ATOM 1543 C C . ASN A 1 202 ? 22.861 14.467 -26.496 1.00 64.00 202 ASN A C 1
ATOM 1545 O O . ASN A 1 202 ? 21.733 14.366 -26.974 1.00 64.00 202 ASN A O 1
ATOM 1549 N N . ASN A 1 203 ? 23.565 13.379 -26.184 1.00 79.12 203 ASN A N 1
ATOM 1550 C CA . ASN A 1 203 ? 22.999 12.036 -26.248 1.00 79.12 203 ASN A CA 1
ATOM 1551 C C . ASN A 1 203 ? 22.147 11.755 -24.999 1.00 79.12 203 ASN A C 1
ATOM 1553 O O . ASN A 1 203 ? 22.577 11.030 -24.094 1.00 79.12 203 ASN A O 1
ATOM 1557 N N . ARG A 1 204 ? 20.925 12.309 -24.968 1.00 86.12 204 ARG A N 1
ATOM 1558 C CA . ARG A 1 204 ? 20.018 12.221 -23.810 1.00 86.12 204 ARG A CA 1
ATOM 1559 C C . ARG A 1 204 ? 19.787 10.779 -23.356 1.00 86.12 204 ARG A C 1
ATOM 1561 O O . ARG A 1 204 ? 19.853 10.486 -22.167 1.00 86.12 204 ARG A O 1
ATOM 1568 N N . TYR A 1 205 ? 19.582 9.841 -24.283 1.00 87.31 205 TYR A N 1
ATOM 1569 C CA . TYR A 1 205 ? 19.432 8.426 -23.928 1.00 87.31 205 TYR A CA 1
ATOM 1570 C C . TYR A 1 205 ? 20.671 7.881 -23.196 1.00 87.31 205 TYR A C 1
ATOM 1572 O O . TYR A 1 205 ? 20.534 7.251 -22.144 1.00 87.31 205 TYR A O 1
ATOM 1580 N N . GLY A 1 206 ? 21.874 8.147 -23.717 1.00 88.69 206 GLY A N 1
ATOM 1581 C CA . GLY A 1 206 ? 23.134 7.734 -23.096 1.00 88.69 206 GLY A CA 1
ATOM 1582 C C . GLY A 1 206 ? 23.307 8.285 -21.681 1.00 88.69 206 GLY A C 1
ATOM 1583 O O . GLY A 1 206 ? 23.665 7.529 -20.777 1.00 88.69 206 GLY A O 1
ATOM 1584 N N . GLU A 1 207 ? 22.964 9.556 -21.468 1.00 89.88 207 GLU A N 1
ATOM 1585 C CA . GLU A 1 207 ? 22.987 10.203 -20.150 1.00 89.88 207 GLU A CA 1
ATOM 1586 C C . GLU A 1 207 ? 22.025 9.534 -19.171 1.00 89.88 207 GLU A C 1
ATOM 1588 O O . GLU A 1 207 ? 22.438 9.157 -18.076 1.00 89.88 207 GLU A O 1
ATOM 1593 N N . THR A 1 208 ? 20.772 9.273 -19.572 1.00 92.19 208 THR A N 1
ATOM 1594 C CA . THR A 1 208 ? 19.821 8.583 -18.680 1.00 92.19 208 THR A CA 1
ATOM 1595 C C . THR A 1 208 ? 20.340 7.221 -18.222 1.00 92.19 208 THR A C 1
ATOM 1597 O O . THR A 1 208 ? 20.134 6.830 -17.075 1.00 92.19 208 THR A O 1
ATOM 1600 N N . LYS A 1 209 ? 21.062 6.499 -19.088 1.00 92.62 209 LYS A N 1
ATOM 1601 C CA . LYS A 1 209 ? 21.645 5.193 -18.755 1.00 92.62 209 LYS A CA 1
ATOM 1602 C C . LYS A 1 209 ? 22.900 5.307 -17.889 1.00 92.62 209 LYS A C 1
ATOM 1604 O O . LYS A 1 209 ? 23.110 4.430 -17.050 1.00 92.62 209 LYS A O 1
ATOM 1609 N N . LEU A 1 210 ? 23.683 6.379 -18.030 1.00 92.69 210 LEU A N 1
ATOM 1610 C CA . LEU A 1 210 ? 24.756 6.719 -17.091 1.00 92.69 210 LEU A CA 1
ATOM 1611 C C . LEU A 1 210 ? 24.186 7.025 -15.699 1.00 92.69 210 LEU A C 1
ATOM 1613 O O . LEU A 1 210 ? 24.652 6.461 -14.710 1.00 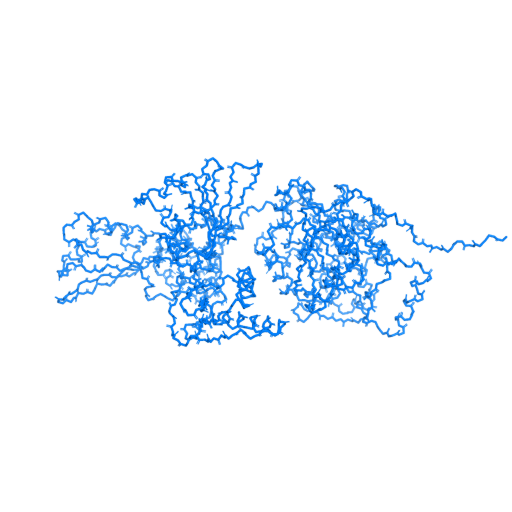92.69 210 LEU A O 1
ATOM 1617 N N . PHE A 1 211 ? 23.125 7.829 -15.619 1.00 94.56 211 PHE A N 1
ATOM 1618 C CA . PHE A 1 211 ? 22.474 8.166 -14.353 1.00 94.56 211 PHE A CA 1
ATOM 1619 C C . PHE A 1 211 ? 21.902 6.943 -13.640 1.00 94.56 211 PHE A C 1
ATOM 1621 O O . PHE A 1 211 ? 22.034 6.829 -12.424 1.00 94.56 211 PHE A O 1
ATOM 1628 N N . VAL A 1 212 ? 21.322 5.989 -14.374 1.00 96.00 212 VAL A N 1
ATOM 1629 C CA . VAL A 1 212 ? 20.884 4.706 -13.799 1.00 96.00 212 VAL A CA 1
ATOM 1630 C C . VAL A 1 212 ? 22.056 3.960 -13.148 1.00 96.00 212 VAL A C 1
ATOM 1632 O O . VAL A 1 212 ? 21.911 3.458 -12.034 1.00 96.00 212 VAL A O 1
ATOM 1635 N N . ALA A 1 213 ? 23.222 3.900 -13.800 1.00 95.75 213 ALA A N 1
ATOM 1636 C CA . ALA A 1 213 ? 24.404 3.246 -13.233 1.00 95.75 213 ALA A CA 1
ATOM 1637 C C . ALA A 1 213 ? 24.914 3.966 -11.967 1.00 95.75 213 ALA A C 1
ATOM 1639 O O . ALA A 1 213 ? 25.189 3.307 -10.961 1.00 95.75 213 ALA A O 1
ATOM 1640 N N . MET A 1 214 ? 24.955 5.303 -11.982 1.00 96.12 214 MET A N 1
ATOM 1641 C CA . MET A 1 214 ? 25.281 6.139 -10.817 1.00 96.12 214 MET A CA 1
ATOM 1642 C C . MET A 1 214 ? 24.303 5.916 -9.653 1.00 96.12 214 MET A C 1
ATOM 1644 O O . MET A 1 214 ? 24.716 5.705 -8.512 1.00 96.12 214 MET A O 1
ATOM 1648 N N . PHE A 1 215 ? 22.998 5.890 -9.939 1.00 96.75 215 PHE A N 1
ATOM 1649 C CA . PHE A 1 215 ? 21.955 5.642 -8.944 1.00 96.75 215 PHE A CA 1
ATOM 1650 C C . PHE A 1 215 ? 22.085 4.259 -8.312 1.00 96.75 215 PHE A C 1
ATOM 1652 O O . PHE A 1 215 ? 22.062 4.150 -7.090 1.00 96.75 215 PHE A O 1
ATOM 1659 N N . VAL A 1 216 ? 22.292 3.208 -9.112 1.00 97.00 216 VAL A N 1
ATOM 1660 C CA . VAL A 1 216 ? 22.509 1.849 -8.591 1.00 97.00 216 VAL A CA 1
ATOM 1661 C C . VAL A 1 216 ? 23.738 1.795 -7.683 1.00 97.00 216 VAL A C 1
ATOM 1663 O O . VAL A 1 216 ? 23.665 1.199 -6.607 1.00 97.00 216 VAL A O 1
ATOM 1666 N N . ARG A 1 217 ? 24.844 2.454 -8.062 1.00 95.56 217 ARG A N 1
ATOM 1667 C CA . ARG A 1 217 ? 26.058 2.532 -7.233 1.00 95.56 217 ARG A CA 1
ATOM 1668 C C . ARG A 1 217 ? 25.784 3.217 -5.891 1.00 95.56 217 ARG A C 1
ATOM 1670 O O . ARG A 1 217 ? 26.260 2.744 -4.860 1.00 95.56 217 ARG A O 1
ATOM 1677 N N . GLN A 1 218 ? 25.002 4.296 -5.878 1.00 94.50 218 GLN A N 1
ATOM 1678 C CA . GLN A 1 218 ? 24.649 5.022 -4.651 1.00 94.50 218 GLN A CA 1
ATOM 1679 C C . GLN A 1 218 ? 23.615 4.303 -3.780 1.00 94.50 218 GLN A C 1
ATOM 1681 O O . GLN A 1 218 ? 23.747 4.315 -2.553 1.00 94.50 218 GLN A O 1
ATOM 1686 N N . LEU A 1 219 ? 22.622 3.653 -4.389 1.00 93.81 219 LEU A N 1
ATOM 1687 C CA . LEU A 1 219 ? 21.611 2.869 -3.683 1.00 93.81 219 LEU A CA 1
ATOM 1688 C C . LEU A 1 219 ? 22.257 1.662 -2.991 1.00 93.81 219 LEU A C 1
ATOM 1690 O O . LEU A 1 219 ? 22.031 1.426 -1.807 1.00 93.81 219 LEU A O 1
ATOM 1694 N N . ALA A 1 220 ? 23.137 0.951 -3.696 1.00 93.19 220 ALA A N 1
ATOM 1695 C CA . ALA A 1 220 ? 23.859 -0.204 -3.169 1.00 93.19 220 ALA A CA 1
ATOM 1696 C C . ALA A 1 220 ? 24.735 0.127 -1.948 1.00 93.19 220 ALA A C 1
ATOM 1698 O O . ALA A 1 220 ? 24.758 -0.625 -0.986 1.00 93.19 220 ALA A O 1
ATOM 1699 N N . LYS A 1 221 ? 25.380 1.302 -1.897 1.00 88.38 221 LYS A N 1
ATOM 1700 C CA . LYS A 1 221 ? 26.144 1.737 -0.701 1.00 88.38 221 LYS A CA 1
ATOM 1701 C C . LYS A 1 221 ? 25.312 1.774 0.587 1.00 88.38 221 LYS A C 1
ATOM 1703 O O . LYS A 1 221 ? 25.871 1.878 1.678 1.00 88.38 221 LYS A O 1
ATOM 1708 N N . ARG A 1 222 ? 23.988 1.767 0.461 1.00 85.44 222 ARG A N 1
ATOM 1709 C CA . ARG A 1 222 ? 23.049 1.924 1.566 1.00 85.44 222 ARG A CA 1
ATOM 1710 C C . ARG A 1 222 ? 22.241 0.655 1.815 1.00 85.44 222 ARG A C 1
ATOM 1712 O O . ARG A 1 222 ? 21.865 0.387 2.950 1.00 85.44 222 ARG A O 1
ATOM 1719 N N . VAL A 1 223 ? 21.997 -0.151 0.791 1.00 83.50 223 VAL A N 1
ATOM 1720 C CA . VAL A 1 223 ? 21.253 -1.407 0.911 1.00 83.50 223 VAL A CA 1
ATOM 1721 C C . VAL A 1 223 ? 22.164 -2.520 1.421 1.00 83.50 223 VAL A C 1
ATOM 1723 O O . VAL A 1 223 ? 23.236 -2.755 0.875 1.00 83.50 223 VAL A O 1
ATOM 1726 N N . ASN A 1 224 ? 21.727 -3.254 2.447 1.00 82.12 224 ASN A N 1
ATOM 1727 C CA . ASN A 1 224 ? 22.462 -4.435 2.887 1.00 82.12 224 ASN A CA 1
ATOM 1728 C C . ASN A 1 224 ? 22.338 -5.545 1.832 1.00 82.12 224 ASN A C 1
ATOM 1730 O O . ASN A 1 224 ? 21.252 -6.091 1.624 1.00 82.12 224 ASN A O 1
ATOM 1734 N N . HIS A 1 225 ? 23.456 -5.903 1.200 1.00 84.81 225 HIS A N 1
ATOM 1735 C CA . HIS A 1 225 ? 23.505 -6.940 0.172 1.00 84.81 225 HIS A CA 1
ATOM 1736 C C . HIS A 1 225 ? 23.108 -8.332 0.676 1.00 84.81 225 HIS A C 1
ATOM 1738 O O . HIS A 1 225 ? 22.728 -9.154 -0.149 1.00 84.81 225 HIS A O 1
ATOM 1744 N N . ALA A 1 226 ? 23.147 -8.585 1.992 1.00 75.19 226 ALA A N 1
ATOM 1745 C CA . ALA A 1 226 ? 22.624 -9.811 2.598 1.00 75.19 226 ALA A CA 1
ATOM 1746 C C . ALA A 1 226 ? 21.088 -9.909 2.513 1.00 75.19 226 ALA A C 1
ATOM 1748 O O . ALA A 1 226 ? 20.536 -11.001 2.576 1.00 75.19 226 ALA A O 1
ATOM 1749 N N . GLN A 1 227 ? 20.395 -8.776 2.349 1.00 84.00 227 GLN A N 1
ATOM 1750 C CA . GLN A 1 227 ? 18.948 -8.732 2.124 1.00 84.00 227 GLN A CA 1
ATOM 1751 C C . GLN A 1 227 ? 18.627 -8.581 0.636 1.00 84.00 227 GLN A C 1
ATOM 1753 O O . GLN A 1 227 ? 17.925 -9.403 0.047 1.00 84.00 227 GLN A O 1
ATOM 1758 N N . VAL A 1 228 ? 19.139 -7.514 0.014 1.00 93.56 228 VAL A N 1
ATOM 1759 C CA . VAL A 1 228 ? 18.801 -7.164 -1.370 1.00 93.56 228 VAL A CA 1
ATOM 1760 C C . VAL A 1 228 ? 20.058 -6.900 -2.186 1.00 93.56 228 VAL A C 1
ATOM 1762 O O . VAL A 1 228 ? 20.845 -5.993 -1.909 1.00 93.56 228 VAL A O 1
ATOM 1765 N N . ILE A 1 229 ? 20.222 -7.669 -3.255 1.00 97.12 229 ILE A N 1
ATOM 1766 C CA . ILE A 1 229 ? 21.280 -7.475 -4.239 1.00 97.12 229 ILE A CA 1
ATOM 1767 C C . ILE A 1 229 ? 20.760 -6.504 -5.300 1.00 97.12 229 ILE A C 1
ATOM 1769 O O . ILE A 1 229 ? 19.808 -6.806 -6.017 1.00 97.12 229 ILE A O 1
ATOM 1773 N N . VAL A 1 230 ? 21.386 -5.328 -5.389 1.00 97.75 230 VAL A N 1
ATOM 1774 C CA . VAL A 1 230 ? 21.031 -4.280 -6.353 1.00 97.75 230 VAL A CA 1
ATOM 1775 C C . VAL A 1 230 ? 22.096 -4.233 -7.440 1.00 97.75 230 VAL A C 1
ATOM 1777 O O . VAL A 1 230 ? 23.266 -4.041 -7.118 1.00 97.75 230 VAL A O 1
ATOM 1780 N N . ASN A 1 231 ? 21.734 -4.380 -8.712 1.00 97.44 231 ASN A N 1
ATOM 1781 C CA . ASN A 1 231 ? 22.687 -4.284 -9.822 1.00 97.44 231 ASN A CA 1
ATOM 1782 C C . ASN A 1 231 ? 22.103 -3.552 -11.041 1.00 97.44 231 ASN A C 1
ATOM 1784 O O . ASN A 1 231 ? 20.899 -3.311 -11.142 1.00 97.44 231 ASN A O 1
ATOM 1788 N N . CYS A 1 232 ? 22.983 -3.145 -11.956 1.00 96.19 232 CYS A N 1
ATOM 1789 C CA . CYS A 1 232 ? 22.603 -2.517 -13.218 1.00 96.19 232 CYS A CA 1
ATOM 1790 C C . CYS A 1 232 ? 23.076 -3.407 -14.363 1.00 96.19 232 CYS A C 1
ATOM 1792 O O . CYS A 1 232 ? 24.283 -3.561 -14.560 1.00 96.19 232 CYS A O 1
ATOM 1794 N N . MET A 1 233 ? 22.143 -4.006 -15.103 1.00 93.12 233 MET A N 1
ATOM 1795 C CA . MET A 1 233 ? 22.465 -5.000 -16.126 1.00 93.12 233 MET A CA 1
ATOM 1796 C C . MET A 1 233 ? 22.246 -4.463 -17.535 1.00 93.12 233 MET A C 1
ATOM 1798 O O . MET A 1 233 ? 21.158 -4.007 -17.880 1.00 93.12 233 MET A O 1
ATOM 1802 N N . CYS A 1 234 ? 23.262 -4.582 -18.384 1.00 91.00 234 CYS A N 1
ATOM 1803 C CA . CYS A 1 234 ? 23.166 -4.341 -19.813 1.00 91.00 234 CYS A CA 1
ATOM 1804 C C . CYS A 1 234 ? 23.253 -5.667 -20.597 1.00 91.00 234 CYS A C 1
ATOM 1806 O O . CYS A 1 234 ? 24.287 -6.345 -20.567 1.00 91.00 234 CYS A O 1
ATOM 1808 N N . PRO A 1 235 ? 22.213 -6.023 -21.372 1.00 85.94 235 PRO A N 1
ATOM 1809 C CA . PRO A 1 235 ? 22.181 -7.236 -22.191 1.00 85.94 235 PRO A CA 1
ATOM 1810 C C . PRO A 1 235 ? 22.954 -7.099 -23.520 1.00 85.94 235 PRO A C 1
ATOM 1812 O O . PRO A 1 235 ? 22.819 -7.958 -24.392 1.00 85.94 235 PRO A O 1
ATOM 1815 N N . GLY A 1 236 ? 23.721 -6.019 -23.712 1.00 82.38 236 GLY A N 1
ATOM 1816 C CA . GLY A 1 236 ? 24.335 -5.653 -24.991 1.00 82.38 236 GLY A CA 1
ATOM 1817 C C . GLY A 1 236 ? 23.328 -5.109 -26.010 1.00 82.38 236 GLY A C 1
ATOM 1818 O O . GLY A 1 236 ? 22.252 -4.619 -25.655 1.00 82.38 236 GLY A O 1
ATOM 1819 N N . LEU A 1 237 ? 23.684 -5.183 -27.292 1.00 79.44 237 LEU A N 1
ATOM 1820 C CA . LEU A 1 237 ? 22.836 -4.737 -28.395 1.00 79.44 237 LEU A CA 1
ATOM 1821 C C . LEU A 1 237 ? 21.807 -5.827 -28.724 1.00 79.44 237 LEU A C 1
ATOM 1823 O O . LEU A 1 237 ? 22.137 -6.856 -29.317 1.00 79.44 237 LEU A O 1
ATOM 1827 N N . VAL A 1 238 ? 20.554 -5.594 -28.344 1.00 78.19 238 VAL A N 1
ATOM 1828 C CA . VAL A 1 238 ? 19.429 -6.510 -28.573 1.00 78.19 238 VAL A CA 1
ATOM 1829 C C . VAL A 1 238 ? 18.464 -5.873 -29.568 1.00 78.19 238 VAL A C 1
ATOM 1831 O O . VAL A 1 238 ? 18.091 -4.708 -29.406 1.00 78.19 238 VAL A O 1
ATOM 1834 N N . ALA A 1 239 ? 18.035 -6.632 -30.575 1.00 74.62 239 ALA A N 1
ATOM 1835 C CA . ALA A 1 239 ? 17.017 -6.194 -31.523 1.00 74.62 239 ALA A CA 1
ATOM 1836 C C . ALA A 1 239 ? 15.666 -6.082 -30.796 1.00 74.62 239 ALA A C 1
ATOM 1838 O O . ALA A 1 239 ? 14.972 -7.073 -30.571 1.00 74.62 239 ALA A O 1
ATOM 1839 N N . THR A 1 240 ? 15.321 -4.870 -30.364 1.00 68.44 240 THR A N 1
ATOM 1840 C CA . THR A 1 240 ? 14.103 -4.568 -29.601 1.00 68.44 240 THR A CA 1
ATOM 1841 C C . THR A 1 240 ? 13.334 -3.424 -30.248 1.00 68.44 240 THR A C 1
ATOM 1843 O O . THR A 1 240 ? 13.874 -2.648 -31.033 1.00 68.44 240 THR A O 1
ATOM 1846 N N . SER A 1 241 ? 12.067 -3.271 -29.875 1.00 64.50 241 SER A N 1
ATOM 1847 C CA . SER A 1 241 ? 11.200 -2.167 -30.298 1.00 64.50 241 SER A CA 1
ATOM 1848 C C . SER A 1 241 ? 11.439 -0.862 -29.516 1.00 64.50 241 SER A C 1
ATOM 1850 O O . SER A 1 241 ? 10.511 -0.074 -29.348 1.00 64.50 241 SER A O 1
ATOM 1852 N N . LEU A 1 242 ? 12.650 -0.633 -28.991 1.00 65.94 242 LEU A N 1
ATOM 1853 C CA . LEU A 1 242 ? 12.978 0.530 -28.150 1.00 65.94 242 LEU A CA 1
ATOM 1854 C C . LEU A 1 242 ? 12.846 1.867 -28.905 1.00 65.94 242 LEU A C 1
ATOM 1856 O O . LEU A 1 242 ? 12.495 2.880 -28.309 1.00 65.94 242 LEU A O 1
ATOM 1860 N N . ALA A 1 243 ? 13.070 1.836 -30.221 1.00 61.66 243 ALA A N 1
ATOM 1861 C CA . ALA A 1 243 ? 12.963 2.958 -31.153 1.00 61.66 243 ALA A CA 1
ATOM 1862 C C . ALA A 1 243 ? 11.698 2.856 -32.042 1.00 61.66 243 ALA A C 1
ATOM 1864 O O . ALA A 1 243 ? 11.694 3.234 -33.210 1.00 61.66 243 ALA A O 1
ATOM 1865 N N . ARG A 1 244 ? 10.609 2.265 -31.528 1.00 67.50 244 ARG A N 1
ATOM 1866 C CA . ARG A 1 244 ? 9.374 2.041 -32.311 1.00 67.50 244 ARG A CA 1
ATOM 1867 C C . ARG A 1 244 ? 8.707 3.325 -32.805 1.00 67.50 244 ARG A C 1
ATOM 1869 O O . ARG A 1 244 ? 8.070 3.295 -33.851 1.00 67.50 244 ARG A O 1
ATOM 1876 N N . ASP A 1 245 ? 8.898 4.422 -32.076 1.00 65.44 245 ASP A N 1
ATOM 1877 C CA . ASP A 1 245 ? 8.332 5.735 -32.393 1.00 65.44 245 ASP A CA 1
ATOM 1878 C C . ASP A 1 245 ? 9.254 6.554 -33.323 1.00 65.44 245 ASP A C 1
ATOM 1880 O O . ASP A 1 245 ? 8.999 7.727 -33.578 1.00 65.44 245 ASP A O 1
ATOM 1884 N N . SER A 1 246 ? 10.333 5.953 -33.851 1.00 61.09 246 SER A N 1
ATOM 1885 C CA . SER A 1 246 ? 11.200 6.603 -34.835 1.00 61.09 246 SER A CA 1
ATOM 1886 C C . SER A 1 246 ? 10.518 6.780 -36.195 1.00 61.09 246 SER A C 1
ATOM 1888 O O . SER A 1 246 ? 9.793 5.883 -36.659 1.00 61.09 246 SER A O 1
ATOM 1890 N N . PRO A 1 247 ? 10.871 7.855 -36.923 1.00 66.88 247 PRO A N 1
ATOM 1891 C CA . PRO A 1 247 ? 10.589 7.975 -38.346 1.00 66.88 247 PRO A CA 1
ATOM 1892 C C . PRO A 1 247 ? 10.972 6.709 -39.126 1.00 66.88 247 PRO A C 1
ATOM 1894 O O . PRO A 1 247 ? 11.955 6.029 -38.819 1.00 66.88 247 PRO A O 1
ATOM 1897 N N . TRP A 1 248 ? 10.181 6.366 -40.144 1.00 66.31 248 TRP A N 1
ATOM 1898 C CA . TRP A 1 248 ? 10.295 5.088 -40.860 1.00 66.31 248 TRP A CA 1
ATOM 1899 C C . TRP A 1 248 ? 11.679 4.862 -41.499 1.00 66.31 248 TRP A C 1
ATOM 1901 O O . TRP A 1 248 ? 12.180 3.739 -41.475 1.00 66.31 248 TRP A O 1
ATOM 1911 N N . TYR A 1 249 ? 12.336 5.919 -41.984 1.00 65.75 249 TYR A N 1
ATOM 1912 C CA . TYR A 1 249 ? 13.679 5.846 -42.570 1.00 65.75 249 TYR A CA 1
ATOM 1913 C C . TYR A 1 249 ? 14.759 5.504 -41.528 1.00 65.75 249 TYR A C 1
ATOM 1915 O O . TYR A 1 249 ? 15.651 4.700 -41.801 1.00 65.75 249 TYR A O 1
ATOM 1923 N N . LEU A 1 250 ? 14.642 6.021 -40.296 1.00 65.06 250 LEU A N 1
ATOM 1924 C CA . LEU A 1 250 ? 15.526 5.641 -39.187 1.00 65.06 250 LEU A CA 1
ATOM 1925 C C . LEU A 1 250 ? 15.299 4.189 -38.758 1.00 65.06 250 LEU A C 1
ATOM 1927 O O . LEU A 1 250 ? 16.258 3.511 -38.402 1.00 65.06 250 LEU A O 1
ATOM 1931 N N . ARG A 1 251 ? 14.067 3.671 -38.844 1.00 69.88 251 ARG A N 1
ATOM 1932 C CA . ARG A 1 251 ? 13.781 2.252 -38.561 1.00 69.88 251 ARG A CA 1
ATOM 1933 C C . ARG A 1 251 ? 14.464 1.312 -39.559 1.00 69.88 251 ARG A C 1
ATOM 1935 O O . ARG A 1 251 ? 14.992 0.285 -39.139 1.00 69.88 251 ARG A O 1
ATOM 1942 N N . ILE A 1 252 ? 14.522 1.680 -40.843 1.00 66.62 252 ILE A N 1
ATOM 1943 C CA . ILE A 1 252 ? 15.270 0.925 -41.866 1.00 66.62 252 ILE A CA 1
ATOM 1944 C C . ILE A 1 252 ? 16.768 0.942 -41.551 1.00 66.62 252 ILE A C 1
ATOM 1946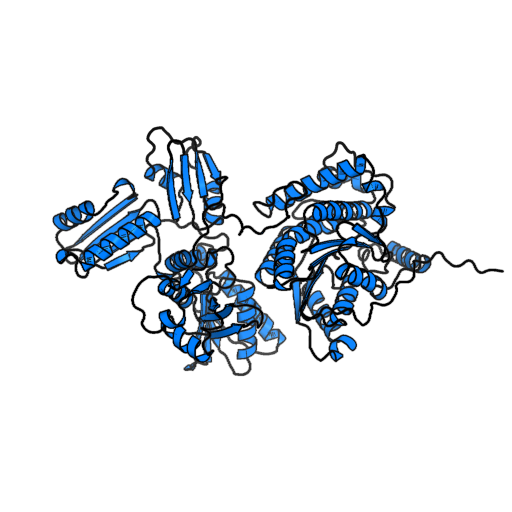 O O . ILE A 1 252 ? 17.396 -0.116 -41.489 1.00 66.62 252 ILE A O 1
ATOM 1950 N N . PHE A 1 253 ? 17.331 2.125 -41.284 1.00 68.50 253 PHE A N 1
ATOM 1951 C CA . PHE A 1 253 ? 18.740 2.265 -40.912 1.00 68.50 253 PHE A CA 1
ATOM 1952 C C . PHE A 1 253 ? 19.094 1.450 -39.658 1.00 68.50 253 PHE A C 1
ATOM 1954 O O . PHE A 1 253 ? 20.084 0.721 -39.657 1.00 68.50 253 PHE A O 1
ATOM 1961 N N . LEU A 1 254 ? 18.266 1.513 -38.609 1.00 66.50 254 LEU A N 1
ATOM 1962 C CA . LEU A 1 254 ? 18.449 0.735 -37.381 1.00 66.50 254 LEU A CA 1
ATOM 1963 C C . LEU A 1 254 ? 18.356 -0.775 -37.635 1.00 66.50 254 LEU A C 1
ATOM 1965 O O . LEU A 1 254 ? 19.132 -1.530 -37.054 1.00 66.50 254 LEU A O 1
ATOM 1969 N N . GLY A 1 255 ? 17.468 -1.219 -38.528 1.00 62.00 255 GLY A N 1
ATOM 1970 C CA . GLY A 1 255 ? 17.381 -2.618 -38.955 1.00 62.00 255 GLY A CA 1
ATOM 1971 C C . GLY A 1 255 ? 18.668 -3.108 -39.626 1.00 62.00 255 GLY A C 1
ATOM 1972 O O . GLY A 1 255 ? 19.200 -4.156 -39.254 1.00 62.00 255 GLY A O 1
ATOM 1973 N N . VAL A 1 256 ? 19.225 -2.314 -40.548 1.00 62.88 256 VAL A N 1
ATOM 1974 C CA . VAL A 1 256 ? 20.526 -2.595 -41.185 1.00 62.88 256 VAL A CA 1
ATOM 1975 C C . VAL A 1 256 ? 21.655 -2.565 -40.153 1.00 62.88 256 VAL A C 1
ATOM 1977 O O . VAL A 1 256 ? 22.491 -3.466 -40.129 1.00 62.88 256 VAL A O 1
ATOM 1980 N N . PHE A 1 257 ? 21.663 -1.584 -39.248 1.00 69.06 257 PHE A N 1
ATOM 1981 C CA . PHE A 1 257 ? 22.645 -1.483 -38.168 1.00 69.06 257 PHE A CA 1
ATOM 1982 C C . PHE A 1 257 ? 22.619 -2.712 -37.248 1.00 69.06 257 PHE A C 1
ATOM 1984 O O . PHE A 1 257 ? 23.674 -3.278 -36.955 1.00 69.06 257 PHE A O 1
ATOM 1991 N N . TYR A 1 258 ? 21.433 -3.171 -36.835 1.00 74.50 258 TYR A N 1
ATOM 1992 C CA . TYR A 1 258 ? 21.269 -4.384 -36.032 1.00 74.50 258 TYR A CA 1
ATOM 1993 C C . TYR A 1 258 ? 21.764 -5.632 -36.766 1.00 74.50 258 TYR A C 1
ATOM 1995 O O . TYR A 1 258 ? 22.445 -6.458 -36.154 1.00 74.50 258 TYR A O 1
ATOM 2003 N N . ALA A 1 259 ? 21.498 -5.750 -38.069 1.00 60.81 259 ALA A N 1
ATOM 2004 C CA . ALA A 1 259 ? 21.998 -6.855 -38.885 1.00 60.81 259 ALA A CA 1
ATOM 2005 C C . ALA A 1 259 ? 23.533 -6.830 -39.019 1.00 60.81 259 ALA A C 1
ATOM 2007 O O . ALA A 1 259 ? 24.196 -7.851 -38.833 1.00 60.81 259 ALA A O 1
ATOM 2008 N N . VAL A 1 260 ? 24.123 -5.658 -39.271 1.00 61.81 260 VAL A N 1
ATOM 2009 C CA . VAL A 1 260 ? 25.578 -5.481 -39.434 1.00 61.81 260 VAL A CA 1
ATOM 2010 C C . VAL A 1 260 ? 26.329 -5.701 -38.118 1.00 61.81 260 VAL A C 1
ATOM 2012 O O . VAL A 1 260 ? 27.395 -6.318 -38.111 1.00 61.81 260 VAL A O 1
ATOM 2015 N N . LYS A 1 261 ? 25.781 -5.239 -36.988 1.00 64.06 261 LYS A N 1
ATOM 2016 C CA . LYS A 1 261 ? 26.386 -5.382 -35.651 1.00 64.06 261 LYS A CA 1
ATOM 2017 C C . LYS A 1 261 ? 26.022 -6.684 -34.937 1.00 64.06 261 LYS A C 1
ATOM 2019 O O . LYS A 1 261 ? 26.402 -6.858 -33.781 1.00 64.06 261 LYS A O 1
ATOM 2024 N N . SER A 1 262 ? 25.331 -7.604 -35.617 1.00 71.06 262 SER A N 1
ATOM 2025 C CA . SER A 1 262 ? 24.909 -8.895 -35.055 1.00 71.06 262 SER A CA 1
ATOM 2026 C C . SER A 1 262 ? 24.162 -8.712 -33.726 1.00 71.06 262 SER A C 1
ATOM 2028 O O . SER A 1 262 ? 24.589 -9.198 -32.675 1.00 71.06 262 SER A O 1
ATOM 2030 N N . ALA A 1 263 ? 23.083 -7.922 -33.750 1.00 77.12 263 ALA A N 1
ATOM 2031 C CA . ALA A 1 263 ? 22.218 -7.718 -32.593 1.00 77.12 263 ALA A CA 1
ATOM 2032 C C . ALA A 1 263 ? 21.646 -9.057 -32.103 1.00 77.12 263 ALA A C 1
ATOM 2034 O O . ALA A 1 263 ? 21.255 -9.913 -32.896 1.00 77.12 263 ALA A O 1
ATOM 2035 N N . ARG A 1 264 ? 21.586 -9.238 -30.783 1.00 83.25 264 ARG A N 1
ATOM 2036 C CA . ARG A 1 264 ? 21.022 -10.443 -30.171 1.00 83.25 264 ARG A CA 1
ATOM 2037 C C . ARG A 1 264 ? 19.508 -10.453 -30.307 1.00 83.25 264 ARG A C 1
ATOM 2039 O O . ARG A 1 264 ? 18.867 -9.399 -30.329 1.00 83.25 264 ARG A O 1
ATOM 2046 N N . THR A 1 265 ? 18.934 -11.649 -30.303 1.00 86.62 265 THR A N 1
ATOM 2047 C CA . THR A 1 265 ? 17.493 -11.802 -30.111 1.00 86.62 265 THR A CA 1
ATOM 2048 C C . THR A 1 265 ? 17.112 -11.405 -28.675 1.00 86.62 265 THR A C 1
ATOM 2050 O O . THR A 1 265 ? 17.938 -11.524 -27.760 1.00 86.62 265 THR A O 1
ATOM 2053 N N . PRO A 1 266 ? 15.867 -10.951 -28.439 1.00 87.44 266 PRO A N 1
ATOM 2054 C CA . PRO A 1 266 ? 15.365 -10.693 -27.091 1.00 87.44 266 PRO A CA 1
ATOM 2055 C C . PRO A 1 266 ? 15.491 -11.884 -26.141 1.00 87.44 266 PRO A C 1
ATOM 2057 O O . PRO A 1 266 ? 15.783 -11.686 -24.969 1.00 87.44 266 PRO A O 1
ATOM 2060 N N . GLU A 1 267 ? 15.335 -13.103 -26.656 1.00 90.12 267 GLU A N 1
ATOM 2061 C CA . GLU A 1 267 ? 15.525 -14.352 -25.912 1.00 90.12 267 GLU A CA 1
ATOM 2062 C C . GLU A 1 267 ? 16.958 -14.465 -25.369 1.00 90.12 267 GLU A C 1
ATOM 2064 O O . GLU A 1 267 ? 17.159 -14.523 -24.156 1.00 90.12 267 GLU A O 1
ATOM 2069 N N . VAL A 1 268 ? 17.975 -14.341 -26.227 1.00 88.88 268 VAL A N 1
ATOM 2070 C CA . VAL A 1 268 ? 19.381 -14.401 -25.798 1.00 88.88 268 VAL A CA 1
ATOM 2071 C C . VAL A 1 268 ? 19.720 -13.254 -24.837 1.00 88.88 268 VAL A C 1
ATOM 2073 O O . VAL A 1 268 ? 20.436 -13.456 -23.854 1.00 88.88 268 VAL A O 1
ATOM 2076 N N . GLY A 1 269 ? 19.198 -12.050 -25.091 1.00 89.69 269 GLY A N 1
ATOM 2077 C CA . GLY A 1 269 ? 19.363 -10.902 -24.196 1.00 89.69 269 GLY A CA 1
ATOM 2078 C C . GLY A 1 269 ? 18.718 -11.113 -22.822 1.00 89.69 269 GLY A C 1
ATOM 2079 O O . GLY A 1 269 ? 19.288 -10.718 -21.806 1.00 89.69 269 GLY A O 1
ATOM 2080 N N . ALA A 1 270 ? 17.562 -11.772 -22.761 1.00 93.31 270 ALA A N 1
ATOM 2081 C CA . ALA A 1 270 ? 16.845 -12.034 -21.518 1.00 93.31 270 ALA A CA 1
ATOM 2082 C C . ALA A 1 270 ? 17.586 -13.027 -20.615 1.00 93.31 270 ALA A C 1
ATOM 2084 O O . ALA A 1 270 ? 17.544 -12.881 -19.394 1.00 93.31 270 ALA A O 1
ATOM 2085 N N . ARG A 1 271 ? 18.346 -13.977 -21.179 1.00 94.50 271 ARG A N 1
ATOM 2086 C CA . ARG A 1 271 ? 19.213 -14.879 -20.393 1.00 94.50 271 ARG A CA 1
ATOM 2087 C C . ARG A 1 271 ? 20.169 -14.104 -19.490 1.00 94.50 271 ARG A C 1
ATOM 2089 O O . ARG A 1 271 ? 20.346 -14.440 -18.325 1.00 94.50 271 ARG A O 1
ATOM 2096 N N . LEU A 1 272 ? 20.756 -13.035 -20.019 1.00 93.56 272 LEU A N 1
ATOM 2097 C CA . LEU A 1 272 ? 21.666 -12.163 -19.283 1.00 93.56 272 LEU A CA 1
ATOM 2098 C C . LEU A 1 272 ? 20.968 -11.422 -18.130 1.00 93.56 272 LEU A C 1
ATOM 2100 O O . LEU A 1 272 ? 21.554 -11.260 -17.062 1.00 93.56 272 LEU A O 1
ATOM 2104 N N . ILE A 1 273 ? 19.711 -11.018 -18.313 1.00 94.88 273 ILE A N 1
ATOM 2105 C CA . ILE A 1 273 ? 18.922 -10.408 -17.237 1.00 94.88 273 ILE A CA 1
ATOM 2106 C C . ILE A 1 273 ? 18.562 -11.432 -16.163 1.00 94.88 273 ILE A C 1
ATOM 2108 O O . ILE A 1 273 ? 18.698 -11.144 -14.978 1.00 94.88 273 ILE A O 1
ATOM 2112 N N . VAL A 1 274 ? 18.134 -12.632 -16.553 1.00 96.62 274 VAL A N 1
ATOM 2113 C CA . VAL A 1 274 ? 17.810 -13.693 -15.590 1.00 96.62 274 VAL A CA 1
ATOM 2114 C C . VAL A 1 274 ? 19.034 -14.052 -14.745 1.00 96.62 274 VAL A C 1
ATOM 2116 O O . VAL A 1 274 ? 18.900 -14.233 -13.538 1.00 96.62 274 VAL A O 1
ATOM 2119 N N . LYS A 1 275 ? 20.238 -14.057 -15.335 1.00 94.62 275 LYS A N 1
ATOM 2120 C CA . LYS A 1 275 ? 21.492 -14.181 -14.576 1.00 94.62 275 LYS A CA 1
ATOM 2121 C C . LYS A 1 275 ? 21.687 -13.038 -13.582 1.00 94.62 275 LYS A C 1
ATOM 2123 O O . LYS A 1 275 ? 22.048 -13.303 -12.444 1.00 94.62 275 LYS A O 1
ATOM 2128 N N . ALA A 1 276 ? 21.402 -11.792 -13.961 1.00 94.56 276 ALA A N 1
ATOM 2129 C CA . ALA A 1 276 ? 21.482 -10.652 -13.044 1.00 94.56 276 ALA A CA 1
ATOM 2130 C C . ALA A 1 276 ? 20.469 -10.738 -11.883 1.00 94.56 276 ALA A C 1
ATOM 2132 O O . ALA A 1 276 ? 20.799 -10.364 -10.757 1.00 94.56 276 ALA A O 1
ATOM 2133 N N . LEU A 1 277 ? 19.272 -11.285 -12.125 1.00 96.56 277 LEU A N 1
ATOM 2134 C CA . LEU A 1 277 ? 18.245 -11.560 -11.104 1.00 96.56 277 LEU A CA 1
ATOM 2135 C C . LEU A 1 277 ? 18.552 -12.784 -10.223 1.00 96.56 277 LEU A C 1
ATOM 2137 O O . LEU A 1 277 ? 17.825 -13.048 -9.271 1.00 96.56 277 LEU A O 1
ATOM 2141 N N . ALA A 1 278 ? 19.614 -13.524 -10.533 1.00 94.88 278 ALA A N 1
ATOM 2142 C CA . ALA A 1 278 ? 20.128 -14.639 -9.740 1.00 94.88 278 ALA A CA 1
ATOM 2143 C C . ALA A 1 278 ? 21.599 -14.430 -9.336 1.00 94.88 278 ALA A C 1
ATOM 2145 O O . ALA A 1 278 ? 22.261 -15.360 -8.877 1.00 94.88 278 ALA A O 1
ATOM 2146 N N . ALA A 1 279 ? 22.132 -13.222 -9.542 1.00 92.81 279 ALA A N 1
ATOM 2147 C CA . ALA A 1 279 ? 23.546 -12.944 -9.364 1.00 92.81 279 ALA A CA 1
ATOM 2148 C C . ALA A 1 279 ? 23.926 -12.916 -7.885 1.00 92.81 279 ALA A C 1
ATOM 2150 O O . ALA A 1 279 ? 23.163 -12.482 -7.026 1.00 92.81 279 ALA A O 1
ATOM 2151 N N . SER A 1 280 ? 25.150 -13.330 -7.597 1.00 91.88 280 SER A N 1
ATOM 2152 C CA . SER A 1 280 ? 25.703 -13.333 -6.251 1.00 91.88 280 SER A CA 1
ATOM 2153 C C . SER A 1 280 ? 26.002 -11.907 -5.737 1.00 91.88 280 SER A C 1
ATOM 2155 O O . SER A 1 280 ? 26.004 -10.944 -6.525 1.00 91.88 280 SER A O 1
ATOM 2157 N N . PRO A 1 281 ? 26.287 -11.736 -4.428 1.00 92.56 281 PRO A N 1
ATOM 2158 C CA . PRO A 1 281 ? 26.566 -10.428 -3.826 1.00 92.56 281 PRO A CA 1
ATOM 2159 C C . PRO A 1 281 ? 27.699 -9.628 -4.487 1.00 92.56 281 PRO A C 1
ATOM 2161 O O . PRO A 1 281 ? 27.723 -8.408 -4.382 1.00 92.56 281 PRO A O 1
ATOM 2164 N N . GLN A 1 282 ? 28.602 -10.268 -5.238 1.00 93.38 282 GLN A N 1
ATOM 2165 C CA . GLN A 1 282 ? 29.652 -9.593 -6.014 1.00 93.38 282 GLN A CA 1
ATOM 2166 C C . GLN A 1 282 ? 29.094 -8.624 -7.074 1.00 93.38 282 GLN A C 1
ATOM 2168 O O . GLN A 1 282 ? 29.786 -7.690 -7.476 1.00 93.38 282 GLN A O 1
ATOM 2173 N N . SER A 1 283 ? 27.850 -8.824 -7.524 1.00 95.25 283 SER A N 1
ATOM 2174 C CA . SER A 1 283 ? 27.167 -7.910 -8.453 1.00 95.25 283 SER A CA 1
ATOM 2175 C C . SER A 1 283 ? 26.601 -6.653 -7.782 1.00 95.25 283 SER A C 1
ATOM 2177 O O . SER A 1 283 ? 26.207 -5.714 -8.475 1.00 95.25 283 SER A O 1
ATOM 2179 N N . HIS A 1 284 ? 26.566 -6.608 -6.448 1.00 96.19 284 HIS A N 1
ATOM 2180 C CA . HIS A 1 284 ? 25.929 -5.537 -5.696 1.00 96.19 284 HIS A CA 1
ATOM 2181 C C . HIS A 1 284 ? 26.601 -4.174 -5.954 1.00 96.19 284 HIS A C 1
ATOM 2183 O O . HIS A 1 284 ? 27.804 -3.992 -5.756 1.00 96.19 284 HIS A O 1
ATOM 2189 N N . GLY A 1 285 ? 25.814 -3.208 -6.433 1.00 95.31 285 GLY A N 1
ATOM 2190 C CA . GLY A 1 285 ? 26.256 -1.866 -6.818 1.00 95.31 285 GLY A CA 1
ATOM 2191 C C . GLY A 1 285 ? 27.103 -1.807 -8.084 1.00 95.31 285 GLY A C 1
ATOM 2192 O O . GLY A 1 285 ? 27.734 -0.779 -8.337 1.00 95.31 285 GLY A O 1
ATOM 2193 N N . LYS A 1 286 ? 27.168 -2.893 -8.864 1.00 94.94 286 LYS A N 1
ATOM 2194 C CA . LYS A 1 286 ? 28.012 -2.983 -10.059 1.00 94.94 286 LYS A CA 1
ATOM 2195 C C . LYS A 1 286 ? 27.206 -2.852 -11.345 1.00 94.94 286 LYS A C 1
ATOM 2197 O O . LYS A 1 286 ? 26.032 -3.218 -11.425 1.00 94.94 286 LYS A O 1
ATOM 2202 N N . PHE A 1 287 ? 27.892 -2.349 -12.368 1.00 94.00 287 PHE A N 1
ATOM 2203 C CA . PHE A 1 287 ? 27.422 -2.360 -13.742 1.00 94.00 287 PHE A CA 1
ATOM 2204 C C . PHE A 1 287 ? 27.881 -3.650 -14.423 1.00 94.00 287 PHE A C 1
ATOM 2206 O O . PHE A 1 287 ? 29.058 -4.016 -14.374 1.00 94.00 287 PHE A O 1
ATOM 2213 N N . MET A 1 288 ? 26.940 -4.359 -15.031 1.00 93.12 288 MET A N 1
ATOM 2214 C CA . MET A 1 288 ? 27.155 -5.659 -15.648 1.00 93.12 288 MET A CA 1
ATOM 2215 C C . MET A 1 288 ? 26.908 -5.560 -17.150 1.00 93.12 288 MET A C 1
ATOM 2217 O O . MET A 1 288 ? 25.899 -5.016 -17.593 1.00 93.12 288 MET A O 1
ATOM 2221 N N . VAL A 1 289 ? 27.822 -6.101 -17.948 1.00 88.00 289 VAL A N 1
ATOM 2222 C CA . VAL A 1 289 ? 27.710 -6.161 -19.408 1.00 88.00 289 VAL A CA 1
ATOM 2223 C C . VAL A 1 289 ? 28.138 -7.544 -19.856 1.00 88.00 289 VAL A C 1
ATOM 2225 O O . VAL A 1 289 ? 29.238 -7.979 -19.528 1.00 88.00 289 VAL A O 1
ATOM 2228 N N . ASN A 1 290 ? 27.301 -8.228 -20.637 1.00 80.75 290 ASN A N 1
ATOM 2229 C CA . ASN A 1 290 ? 27.646 -9.539 -21.202 1.00 80.75 290 ASN A CA 1
ATOM 2230 C C . ASN A 1 290 ? 28.110 -10.557 -20.137 1.00 80.75 290 ASN A C 1
ATOM 2232 O O . ASN A 1 290 ? 29.086 -11.268 -20.360 1.00 80.75 290 ASN A O 1
ATOM 2236 N N . ASP A 1 291 ? 27.425 -10.603 -18.987 1.00 79.94 291 ASP A N 1
ATOM 2237 C CA . ASP A 1 291 ? 27.736 -11.495 -17.852 1.00 79.94 291 ASP A CA 1
ATOM 2238 C C . ASP A 1 291 ? 29.064 -11.183 -17.133 1.00 79.94 291 ASP A C 1
ATOM 2240 O O . ASP A 1 291 ? 29.621 -12.018 -16.426 1.00 79.94 291 ASP A O 1
ATOM 2244 N N . ARG A 1 292 ? 29.607 -9.973 -17.322 1.00 86.94 292 ARG A N 1
ATOM 2245 C CA . ARG A 1 292 ? 30.847 -9.518 -16.683 1.00 86.94 292 ARG A CA 1
ATOM 2246 C C . ARG A 1 292 ? 30.642 -8.191 -15.976 1.00 86.94 292 ARG A C 1
ATOM 2248 O O . ARG A 1 292 ? 29.926 -7.321 -16.471 1.00 86.94 292 ARG A O 1
ATOM 2255 N N . LEU A 1 293 ? 31.315 -8.018 -14.841 1.00 90.81 293 LEU A N 1
ATOM 2256 C CA . LEU A 1 293 ? 31.410 -6.718 -14.184 1.00 90.81 293 LEU A CA 1
ATOM 2257 C C . LEU A 1 293 ? 32.234 -5.779 -15.072 1.00 90.81 293 LEU A C 1
ATOM 2259 O O . LEU A 1 293 ? 33.307 -6.155 -15.545 1.00 90.81 293 LEU A O 1
ATOM 2263 N N . LYS A 1 294 ? 31.733 -4.569 -15.311 1.00 90.25 294 LYS A N 1
ATOM 2264 C CA . LYS A 1 294 ? 32.400 -3.567 -16.145 1.00 90.25 294 LYS A CA 1
ATOM 2265 C C . LYS A 1 294 ? 32.435 -2.238 -15.404 1.00 90.25 294 LYS A C 1
ATOM 2267 O O . LYS A 1 294 ? 31.437 -1.822 -14.822 1.00 90.25 294 LYS A O 1
ATOM 2272 N N . GLN A 1 295 ? 33.584 -1.573 -15.431 1.00 88.56 295 GLN A N 1
ATOM 2273 C CA . GLN A 1 295 ? 33.684 -0.197 -14.958 1.00 88.56 295 GLN A CA 1
ATOM 2274 C C . GLN A 1 295 ? 33.073 0.757 -15.985 1.00 88.56 295 GLN A C 1
ATOM 2276 O O . GLN A 1 295 ? 33.111 0.504 -17.193 1.00 88.56 295 GLN A O 1
ATOM 2281 N N . VAL A 1 296 ? 32.513 1.856 -15.493 1.00 90.12 296 VAL A N 1
ATOM 2282 C CA . VAL A 1 296 ? 31.960 2.932 -16.314 1.00 90.12 296 VAL A CA 1
ATOM 2283 C C . VAL A 1 296 ? 32.931 4.108 -16.205 1.00 90.12 296 VAL A C 1
ATOM 2285 O O . VAL A 1 296 ? 32.923 4.773 -15.174 1.00 90.12 296 VAL A O 1
ATOM 2288 N N . PRO A 1 297 ? 33.781 4.377 -17.217 1.00 90.25 297 PRO A N 1
ATOM 2289 C CA . PRO A 1 297 ? 34.909 5.299 -17.063 1.00 90.25 297 PRO A CA 1
ATOM 2290 C C . PRO A 1 297 ? 34.521 6.690 -16.554 1.00 90.25 297 PRO A C 1
ATOM 2292 O O . PRO A 1 297 ? 35.191 7.225 -15.680 1.00 90.25 297 PRO A O 1
ATOM 2295 N N . LEU A 1 298 ? 33.408 7.250 -17.043 1.00 88.56 298 LEU A N 1
ATOM 2296 C CA . LEU A 1 298 ? 32.927 8.561 -16.601 1.00 88.56 298 LEU A CA 1
ATOM 2297 C C . LEU A 1 298 ? 32.583 8.601 -15.107 1.00 88.56 298 LEU A C 1
ATOM 2299 O O . LEU A 1 298 ? 32.792 9.628 -14.477 1.00 88.56 298 LEU A O 1
ATOM 2303 N N . MET A 1 299 ? 32.110 7.498 -14.520 1.00 91.00 299 MET A N 1
ATOM 2304 C CA . MET A 1 299 ? 31.777 7.430 -13.092 1.00 91.00 299 MET A CA 1
ATOM 2305 C C . MET A 1 299 ? 33.015 7.449 -12.184 1.00 91.00 299 MET A C 1
ATOM 2307 O O . MET A 1 299 ? 32.869 7.634 -10.978 1.00 91.00 299 MET A O 1
ATOM 2311 N N . GLU A 1 300 ? 34.209 7.241 -12.738 1.00 91.69 300 GLU A N 1
ATOM 2312 C CA . GLU A 1 300 ? 35.473 7.255 -11.990 1.00 91.69 300 GLU A CA 1
ATOM 2313 C C . GLU A 1 300 ? 36.244 8.578 -12.154 1.00 91.69 300 GLU A C 1
ATOM 2315 O O . GLU A 1 300 ? 37.286 8.766 -11.535 1.00 91.69 300 GLU A O 1
ATOM 2320 N N . THR A 1 301 ? 35.739 9.502 -12.978 1.00 90.69 301 THR A N 1
ATOM 2321 C CA . THR A 1 301 ? 36.292 10.861 -13.103 1.00 90.69 301 THR A CA 1
ATOM 2322 C C . THR A 1 301 ? 35.835 11.751 -11.948 1.00 90.69 301 THR A C 1
ATOM 2324 O O . THR A 1 301 ? 34.786 11.500 -11.351 1.00 90.69 301 THR A O 1
ATOM 2327 N N . GLU A 1 302 ? 36.587 12.815 -11.657 1.00 88.19 302 GLU A N 1
ATOM 2328 C CA . GLU A 1 302 ? 36.213 13.798 -10.633 1.00 88.19 302 GLU A CA 1
ATOM 2329 C C . GLU A 1 302 ? 34.838 14.419 -10.924 1.00 88.19 302 GLU A C 1
ATOM 2331 O O . GLU A 1 302 ? 33.943 14.353 -10.079 1.00 88.19 302 GLU A O 1
ATOM 2336 N N . ASP A 1 303 ? 34.623 14.895 -12.152 1.00 87.38 303 ASP A N 1
ATOM 2337 C CA . ASP A 1 303 ? 33.338 15.443 -12.601 1.00 87.38 303 ASP A CA 1
ATOM 2338 C C . ASP A 1 303 ? 32.197 14.435 -12.431 1.00 87.38 303 ASP A C 1
ATOM 2340 O O . ASP A 1 303 ? 31.124 14.766 -11.923 1.00 87.38 303 ASP A O 1
ATOM 2344 N N . GLY A 1 304 ? 32.427 13.169 -12.790 1.00 89.50 304 GLY A N 1
ATOM 2345 C CA . GLY A 1 304 ? 31.414 12.129 -12.658 1.00 89.50 304 GLY A CA 1
ATOM 2346 C C . GLY A 1 304 ? 31.064 11.778 -11.218 1.00 89.50 304 GLY A C 1
ATOM 2347 O O . GLY A 1 304 ? 29.897 11.499 -10.937 1.00 89.50 304 GLY A O 1
ATOM 2348 N N . LEU A 1 305 ? 32.023 11.832 -10.291 1.00 90.62 305 LEU A N 1
ATOM 2349 C CA . LEU A 1 305 ? 31.749 11.683 -8.859 1.00 90.62 305 LEU A CA 1
ATOM 2350 C C . LEU A 1 305 ? 30.902 12.847 -8.330 1.00 90.62 305 LEU A C 1
ATOM 2352 O O . LEU A 1 305 ? 29.974 12.620 -7.547 1.00 90.62 305 LEU A O 1
ATOM 2356 N N . GLN A 1 306 ? 31.173 14.074 -8.787 1.00 89.88 306 GLN A N 1
ATOM 2357 C CA . GLN A 1 306 ? 30.394 15.257 -8.414 1.00 89.88 306 GLN A CA 1
ATOM 2358 C C . GLN A 1 306 ? 28.967 15.196 -8.976 1.00 89.88 306 GLN A C 1
ATOM 2360 O O . GLN A 1 306 ? 28.002 15.387 -8.229 1.00 89.88 306 GLN A O 1
ATOM 2365 N N . VAL A 1 307 ? 28.810 14.847 -10.256 1.00 90.25 307 VAL A N 1
ATOM 2366 C CA . VAL A 1 307 ? 27.499 14.643 -10.892 1.00 90.25 307 VAL A CA 1
ATOM 2367 C C . VAL A 1 307 ? 26.725 13.517 -10.207 1.00 90.25 307 VAL A C 1
ATOM 2369 O O . VAL A 1 307 ? 25.543 13.690 -9.923 1.00 90.25 307 VAL A O 1
ATOM 2372 N N . GLU A 1 308 ? 27.364 12.395 -9.863 1.00 92.06 308 GLU A N 1
ATOM 2373 C CA . GLU A 1 308 ? 26.711 11.299 -9.135 1.00 92.06 308 GLU A CA 1
ATOM 2374 C C . GLU A 1 308 ? 26.176 11.747 -7.769 1.00 92.06 308 GLU A C 1
ATOM 2376 O O . GLU A 1 308 ? 25.041 11.417 -7.410 1.00 92.06 308 GLU A O 1
ATOM 2381 N N . ALA A 1 309 ? 26.966 12.506 -7.004 1.00 89.69 309 ALA A N 1
ATOM 2382 C CA . ALA A 1 309 ? 26.550 13.014 -5.700 1.00 89.69 309 ALA A CA 1
ATOM 2383 C C . ALA A 1 309 ? 25.358 13.980 -5.816 1.00 89.69 309 ALA A C 1
ATOM 2385 O O . ALA A 1 309 ? 24.403 13.880 -5.038 1.00 89.69 309 ALA A O 1
ATOM 2386 N N . LYS A 1 310 ? 25.381 14.873 -6.812 1.00 90.31 310 LYS A N 1
ATOM 2387 C CA . LYS A 1 310 ? 24.274 15.796 -7.106 1.00 90.31 310 LYS A CA 1
ATOM 2388 C C . LYS A 1 310 ? 23.017 15.060 -7.546 1.00 90.31 310 LYS A C 1
ATOM 2390 O O . LYS A 1 310 ? 21.962 15.260 -6.950 1.00 90.31 310 LYS A O 1
ATOM 2395 N N . MET A 1 311 ? 23.145 14.145 -8.505 1.00 91.56 311 MET A N 1
ATOM 2396 C CA . MET A 1 311 ? 22.040 13.317 -8.991 1.00 91.56 311 MET A CA 1
ATOM 2397 C C . MET A 1 311 ? 21.373 12.537 -7.867 1.00 91.56 311 MET A C 1
ATOM 2399 O O . MET A 1 311 ? 20.146 12.469 -7.803 1.00 91.56 311 MET A O 1
ATOM 2403 N N . TRP A 1 312 ? 22.162 11.978 -6.947 1.00 91.44 312 TRP A N 1
ATOM 2404 C CA . TRP A 1 312 ? 21.628 11.309 -5.767 1.00 91.44 312 TRP A CA 1
ATOM 2405 C C . TRP A 1 312 ? 20.830 12.267 -4.875 1.00 91.44 312 TRP A C 1
ATOM 2407 O O . TRP A 1 312 ? 19.698 11.955 -4.507 1.00 91.44 312 TRP A O 1
ATOM 2417 N N . LYS A 1 313 ? 21.381 13.448 -4.564 1.00 90.12 313 LYS A N 1
ATOM 2418 C CA . LYS A 1 313 ? 20.708 14.470 -3.744 1.00 90.12 313 LYS A CA 1
ATOM 2419 C C . LYS A 1 313 ? 19.395 14.941 -4.376 1.00 90.12 313 LYS A C 1
ATOM 2421 O O . LYS A 1 313 ? 18.377 15.008 -3.693 1.00 90.12 313 LYS A O 1
ATOM 2426 N N . GLU A 1 314 ? 19.403 15.242 -5.670 1.00 91.56 314 GLU A N 1
ATOM 2427 C CA . GLU A 1 314 ? 18.217 15.697 -6.405 1.00 91.56 314 GLU A CA 1
ATOM 2428 C C . GLU A 1 314 ? 17.154 14.591 -6.506 1.00 91.56 314 GLU A C 1
ATOM 2430 O O . GLU A 1 314 ? 15.969 14.851 -6.302 1.00 91.56 314 GLU A O 1
ATOM 2435 N N . THR A 1 315 ? 17.569 13.335 -6.702 1.00 91.62 315 THR A N 1
ATOM 2436 C CA . THR A 1 315 ? 16.659 12.175 -6.696 1.00 91.62 315 THR A CA 1
ATOM 2437 C C . THR A 1 315 ? 16.008 11.962 -5.335 1.00 91.62 315 THR A C 1
ATOM 2439 O O . THR A 1 315 ? 14.804 11.714 -5.272 1.00 91.62 315 THR A O 1
ATOM 2442 N N . LEU A 1 316 ? 16.764 12.095 -4.241 1.00 85.31 316 LEU A N 1
ATOM 2443 C CA . LEU A 1 316 ? 16.197 12.008 -2.895 1.00 85.31 316 LEU A CA 1
ATOM 2444 C C . LEU A 1 316 ? 15.208 13.136 -2.621 1.00 85.31 316 LEU A C 1
ATOM 2446 O O . LEU A 1 316 ? 14.151 12.861 -2.074 1.00 85.31 316 LEU A O 1
ATOM 2450 N N . LYS A 1 317 ? 15.471 14.363 -3.083 1.00 86.38 317 LYS A N 1
ATOM 2451 C CA . LYS A 1 317 ? 14.505 15.467 -2.968 1.00 86.38 317 LYS A CA 1
ATOM 2452 C C . LYS A 1 317 ? 13.180 15.143 -3.669 1.00 86.38 317 LYS A C 1
ATOM 2454 O O . LYS A 1 317 ? 12.110 15.445 -3.150 1.00 86.38 317 LYS A O 1
ATOM 2459 N N . VAL A 1 318 ? 13.230 14.496 -4.838 1.00 85.00 318 VAL A N 1
ATOM 2460 C CA . VAL A 1 318 ? 12.014 14.008 -5.514 1.00 85.00 318 VAL A CA 1
ATOM 2461 C C . VAL A 1 318 ? 11.323 12.917 -4.696 1.00 85.00 318 VAL A C 1
ATOM 2463 O O . VAL A 1 318 ? 10.100 12.938 -4.589 1.00 85.00 318 VAL A O 1
ATOM 2466 N N . ALA A 1 319 ? 12.081 11.988 -4.110 1.00 79.38 319 ALA A N 1
ATOM 2467 C CA . ALA A 1 319 ? 11.530 10.915 -3.288 1.00 79.38 319 ALA A CA 1
ATOM 2468 C C . ALA A 1 319 ? 10.922 11.423 -1.968 1.00 79.38 319 ALA A C 1
ATOM 2470 O O . ALA A 1 319 ? 9.857 10.952 -1.592 1.00 79.38 319 ALA A O 1
ATOM 2471 N N . GLU A 1 320 ? 11.534 12.398 -1.294 1.00 72.06 320 GLU A N 1
ATOM 2472 C CA . GLU A 1 320 ? 11.036 13.004 -0.047 1.00 72.06 320 GLU A CA 1
ATOM 2473 C C . GLU A 1 320 ? 9.696 13.716 -0.247 1.00 72.06 320 GLU A C 1
ATOM 2475 O O . GLU A 1 320 ? 8.797 13.574 0.577 1.00 72.06 320 GLU A O 1
ATOM 2480 N N . ASN A 1 321 ? 9.523 14.405 -1.379 1.00 68.06 321 ASN A N 1
ATOM 2481 C CA . ASN A 1 321 ? 8.253 15.047 -1.738 1.00 68.06 321 ASN A CA 1
ATOM 2482 C C . ASN A 1 321 ? 7.105 14.046 -1.960 1.00 68.06 321 ASN A C 1
ATOM 2484 O O . ASN A 1 321 ? 5.945 14.442 -2.041 1.00 68.06 321 ASN A O 1
ATOM 2488 N N . VAL A 1 322 ? 7.432 12.766 -2.130 1.00 61.66 322 VAL A N 1
ATOM 2489 C CA . VAL A 1 322 ? 6.491 11.687 -2.446 1.00 61.66 322 VAL A CA 1
ATOM 2490 C C . VAL A 1 322 ? 6.307 10.736 -1.263 1.00 61.66 322 VAL A C 1
ATOM 2492 O O . VAL A 1 322 ? 5.221 10.207 -1.056 1.00 61.66 322 VAL A O 1
ATOM 2495 N N . ILE A 1 323 ? 7.368 10.511 -0.490 1.00 57.75 323 ILE A N 1
ATOM 2496 C CA . ILE A 1 323 ? 7.422 9.615 0.662 1.00 57.75 323 ILE A CA 1
ATOM 2497 C C . ILE A 1 323 ? 7.971 10.426 1.847 1.00 57.75 323 ILE A C 1
ATOM 2499 O O . ILE A 1 323 ? 9.195 10.512 2.017 1.00 57.75 323 ILE A O 1
ATOM 2503 N N . PRO A 1 324 ? 7.094 11.004 2.688 1.00 42.12 324 PRO A N 1
ATOM 2504 C CA . PRO A 1 324 ? 7.519 11.721 3.886 1.00 42.12 324 PRO A CA 1
ATOM 2505 C C . PRO A 1 324 ? 8.408 10.830 4.774 1.00 42.12 324 PRO A C 1
ATOM 2507 O O . PRO A 1 324 ? 8.031 9.708 5.120 1.00 42.12 324 PRO A O 1
ATOM 2510 N N . GLY A 1 325 ? 9.615 11.304 5.108 1.00 41.59 325 GLY A N 1
ATOM 2511 C CA . GLY A 1 325 ? 10.594 10.576 5.932 1.00 41.59 325 GLY A CA 1
ATOM 2512 C C . GLY A 1 325 ? 11.683 9.793 5.177 1.00 41.59 325 GLY A C 1
ATOM 2513 O O . GLY A 1 325 ? 12.504 9.128 5.816 1.00 41.59 325 GLY A O 1
ATOM 2514 N N . CYS A 1 326 ? 11.732 9.857 3.841 1.00 43.44 326 CYS A N 1
ATOM 2515 C CA . CYS A 1 326 ? 12.791 9.248 3.021 1.00 43.44 326 CYS A CA 1
ATOM 2516 C C . CYS A 1 326 ? 14.116 10.051 3.068 1.00 43.44 326 CYS A C 1
ATOM 2518 O O . CYS A 1 326 ? 14.558 10.592 2.060 1.00 43.44 326 CYS A O 1
ATOM 2520 N N . HIS A 1 327 ? 14.769 10.136 4.230 1.00 44.00 327 HIS A N 1
ATOM 2521 C CA . HIS A 1 327 ? 15.969 10.971 4.406 1.00 44.00 327 HIS A CA 1
ATOM 2522 C C . HIS A 1 327 ? 17.282 10.337 3.918 1.00 44.00 327 HIS A C 1
ATOM 2524 O O . HIS A 1 327 ? 17.480 9.118 3.941 1.00 44.00 327 HIS A O 1
ATOM 2530 N N . ALA A 1 328 ? 18.241 11.196 3.557 1.00 39.97 328 ALA A N 1
ATOM 2531 C CA . ALA A 1 328 ? 19.623 10.818 3.273 1.00 39.97 328 ALA A CA 1
ATOM 2532 C C . ALA A 1 328 ? 20.345 10.325 4.545 1.00 39.97 328 ALA A C 1
ATOM 2534 O O . ALA A 1 328 ? 20.824 11.117 5.353 1.00 39.97 328 ALA A O 1
ATOM 2535 N N . VAL A 1 329 ? 20.465 9.008 4.719 1.00 36.75 329 VAL A N 1
ATOM 2536 C CA . VAL A 1 329 ? 21.302 8.412 5.777 1.00 36.75 329 VAL A CA 1
ATOM 2537 C C . VAL A 1 329 ? 22.751 8.238 5.267 1.00 36.75 329 VAL A C 1
ATOM 2539 O O . VAL A 1 329 ? 22.938 7.913 4.082 1.00 36.75 329 VAL A O 1
ATOM 2542 N N . PRO A 1 330 ? 23.788 8.446 6.112 1.00 33.69 330 PRO A N 1
ATOM 2543 C CA . PRO A 1 330 ? 25.184 8.185 5.754 1.00 33.69 330 PRO A CA 1
ATOM 2544 C C . PRO A 1 330 ? 25.415 6.737 5.281 1.00 33.69 330 PRO A C 1
ATOM 2546 O O . PRO A 1 330 ? 24.680 5.836 5.698 1.00 33.69 330 PRO A O 1
ATOM 2549 N N . PRO A 1 331 ? 26.438 6.481 4.440 1.00 32.16 331 PRO A N 1
ATOM 2550 C CA . PRO A 1 331 ? 26.846 5.114 4.118 1.00 32.16 331 PRO A CA 1
ATOM 2551 C C . PRO A 1 331 ? 27.158 4.349 5.419 1.00 32.16 331 PRO A C 1
ATOM 2553 O O . PRO A 1 331 ? 27.698 4.935 6.353 1.00 32.16 331 PRO A O 1
ATOM 2556 N N . HIS A 1 332 ? 26.804 3.059 5.479 1.00 29.73 332 HIS A N 1
ATOM 2557 C CA . HIS A 1 332 ? 26.979 2.132 6.624 1.00 29.73 332 HIS A CA 1
ATOM 2558 C C . HIS A 1 332 ? 25.875 2.060 7.698 1.00 29.73 332 HIS A C 1
ATOM 2560 O O . HIS A 1 332 ? 25.996 1.254 8.619 1.00 29.73 332 HIS A O 1
ATOM 2566 N N . ARG A 1 333 ? 24.752 2.777 7.565 1.00 31.72 333 ARG A N 1
ATOM 2567 C CA . ARG A 1 333 ? 23.497 2.393 8.245 1.00 31.72 333 ARG A CA 1
ATOM 2568 C C . ARG A 1 333 ? 22.565 1.748 7.227 1.00 31.72 333 ARG A C 1
ATOM 2570 O O . ARG A 1 333 ? 22.387 2.289 6.139 1.00 31.72 333 ARG A O 1
ATOM 2577 N N . SER A 1 334 ? 22.011 0.586 7.569 1.00 29.98 334 SER A N 1
ATOM 2578 C CA . SER A 1 334 ? 21.063 -0.159 6.740 1.00 29.98 334 SER A CA 1
ATOM 2579 C C . SER A 1 334 ? 19.962 0.770 6.222 1.00 29.98 334 SER A C 1
ATOM 2581 O O . SER A 1 334 ? 19.146 1.267 6.999 1.00 29.98 334 SER A O 1
ATOM 2583 N N . PHE A 1 335 ? 19.929 1.014 4.906 1.00 36.53 335 PHE A N 1
ATOM 2584 C CA . PHE A 1 335 ? 18.749 1.588 4.268 1.00 36.53 335 PHE A CA 1
ATOM 2585 C C . PHE A 1 335 ? 17.601 0.637 4.569 1.00 36.53 335 PHE A C 1
ATOM 2587 O O . PHE A 1 335 ? 17.719 -0.560 4.313 1.00 36.53 335 PHE A O 1
ATOM 2594 N N . PHE A 1 336 ? 16.535 1.182 5.150 1.00 37.09 336 PHE A N 1
ATOM 2595 C CA . PHE A 1 336 ? 15.336 0.475 5.580 1.00 37.09 336 PHE A CA 1
ATOM 2596 C C . PHE A 1 336 ? 15.590 -0.662 6.589 1.00 37.09 336 PHE A C 1
ATOM 2598 O O . PHE A 1 336 ? 15.308 -1.833 6.340 1.00 37.09 336 PHE A O 1
ATOM 2605 N N . THR A 1 337 ? 15.937 -0.318 7.829 1.00 29.31 337 THR A N 1
ATOM 2606 C CA . THR A 1 337 ? 15.019 -0.816 8.855 1.00 29.31 337 THR A CA 1
ATOM 2607 C C . THR A 1 337 ? 13.712 -0.080 8.604 1.00 29.31 337 THR A C 1
ATOM 2609 O O . THR A 1 337 ? 13.632 1.135 8.782 1.00 29.31 337 THR A O 1
ATOM 2612 N N . TYR A 1 338 ? 12.669 -0.788 8.174 1.00 34.91 338 TYR A N 1
ATOM 2613 C CA . TYR A 1 338 ? 11.344 -0.334 8.566 1.00 34.91 338 TYR A CA 1
ATOM 2614 C C . TYR A 1 338 ? 11.289 -0.460 10.086 1.00 34.91 338 TYR A C 1
ATOM 2616 O O . TYR A 1 338 ? 10.730 -1.400 10.641 1.00 34.91 338 TYR A O 1
ATOM 2624 N N . ALA A 1 339 ? 11.834 0.545 10.775 1.00 34.66 339 ALA A N 1
ATOM 2625 C CA . ALA A 1 339 ? 11.019 1.158 11.796 1.00 34.66 339 ALA A CA 1
ATOM 2626 C C . ALA A 1 339 ? 9.645 1.320 11.142 1.00 34.66 339 ALA A C 1
ATOM 2628 O O . ALA A 1 339 ? 9.561 1.864 10.033 1.00 34.66 339 ALA A O 1
ATOM 2629 N N . ARG A 1 340 ? 8.605 0.742 11.759 1.00 37.78 340 ARG A N 1
ATOM 2630 C CA . ARG A 1 340 ? 7.206 1.024 11.401 1.00 37.78 340 ARG A CA 1
ATOM 2631 C C . ARG A 1 340 ? 7.147 2.488 10.967 1.00 37.78 340 ARG A C 1
ATOM 2633 O O . ARG A 1 340 ? 7.741 3.274 11.712 1.00 37.78 340 ARG A O 1
ATOM 2640 N N . PRO A 1 341 ? 6.577 2.829 9.789 1.00 42.19 341 PRO A N 1
ATOM 2641 C CA . PRO A 1 341 ? 6.598 4.200 9.280 1.00 42.19 341 PRO A CA 1
ATOM 2642 C C . PRO A 1 341 ? 6.345 5.122 10.458 1.00 42.19 341 PRO A C 1
ATOM 2644 O O . PRO A 1 341 ? 5.324 4.959 11.129 1.00 42.19 341 PRO A O 1
ATOM 2647 N N . LYS A 1 342 ? 7.366 5.914 10.816 1.00 48.03 342 LYS A N 1
ATOM 2648 C CA . LYS A 1 342 ? 7.358 6.674 12.062 1.00 48.03 342 LYS A CA 1
ATOM 2649 C C . LYS A 1 342 ? 6.107 7.539 11.990 1.00 48.03 342 LYS A C 1
ATOM 2651 O O . LYS A 1 342 ? 6.016 8.344 11.070 1.00 48.03 342 LYS A O 1
ATOM 2656 N N . PRO A 1 343 ? 5.096 7.312 12.840 1.00 62.25 343 PRO A N 1
ATOM 2657 C CA . PRO A 1 343 ? 3.855 8.029 12.664 1.00 62.25 343 PRO A CA 1
ATOM 2658 C C . PRO A 1 343 ? 4.133 9.471 13.077 1.00 62.25 343 PRO A C 1
ATOM 2660 O O . PRO A 1 343 ? 4.332 9.727 14.254 1.00 62.25 343 PRO A O 1
ATOM 2663 N N . TRP A 1 344 ? 4.185 10.414 12.139 1.00 78.94 344 TRP A N 1
ATOM 2664 C CA . TRP A 1 344 ? 4.244 11.846 12.454 1.00 78.94 344 TRP A CA 1
ATOM 2665 C C . TRP A 1 344 ? 2.828 12.375 12.652 1.00 78.94 344 TRP A C 1
ATOM 2667 O O . TRP A 1 344 ? 2.338 13.236 11.938 1.00 78.94 344 TRP A O 1
ATOM 2677 N N . ARG A 1 345 ? 2.130 11.802 13.632 1.00 89.75 345 ARG A N 1
ATOM 2678 C CA . ARG A 1 345 ? 0.733 12.136 13.935 1.00 89.75 345 ARG A CA 1
ATOM 2679 C C . ARG A 1 345 ? 0.621 13.244 14.977 1.00 89.75 345 ARG A C 1
ATOM 2681 O O . ARG A 1 345 ? -0.481 13.558 15.402 1.00 89.75 345 ARG A O 1
ATOM 2688 N N . THR A 1 346 ? 1.739 13.807 15.422 1.00 93.00 346 THR A N 1
ATOM 2689 C CA . THR A 1 346 ? 1.777 14.844 16.451 1.00 93.00 346 THR A CA 1
ATOM 2690 C C . THR A 1 346 ? 2.112 16.178 15.806 1.00 93.00 346 THR A C 1
ATOM 2692 O O . THR A 1 346 ? 3.170 16.325 15.193 1.00 93.00 346 THR A O 1
ATOM 2695 N N . VAL A 1 347 ? 1.221 17.150 15.968 1.00 93.75 347 VAL A N 1
ATOM 2696 C CA . VAL A 1 347 ? 1.460 18.551 15.620 1.00 93.75 347 VAL A CA 1
ATOM 2697 C C . VAL A 1 347 ? 1.993 19.260 16.855 1.00 93.75 347 VAL A C 1
ATOM 2699 O O . VAL A 1 347 ? 1.436 19.142 17.944 1.00 93.75 347 VAL A O 1
ATOM 2702 N N . ARG A 1 348 ? 3.085 19.991 16.681 1.00 94.38 348 ARG A N 1
ATOM 2703 C CA . ARG A 1 348 ? 3.632 20.911 17.668 1.00 94.38 348 ARG A CA 1
ATOM 2704 C C . ARG A 1 348 ? 3.113 22.314 17.361 1.00 94.38 348 ARG A C 1
ATOM 2706 O O . ARG A 1 348 ? 3.295 22.793 16.241 1.00 94.38 348 ARG A O 1
ATOM 2713 N N . VAL A 1 349 ? 2.495 22.945 18.354 1.00 94.81 349 VAL A N 1
ATOM 2714 C CA . VAL A 1 349 ? 2.047 24.342 18.317 1.00 94.81 349 VAL A CA 1
ATOM 2715 C C . VAL A 1 349 ? 3.015 25.174 19.152 1.00 94.81 349 VAL A C 1
ATOM 2717 O O . VAL A 1 349 ? 3.123 24.978 20.361 1.00 94.81 349 VAL A O 1
ATOM 2720 N N . ASP A 1 350 ? 3.742 26.066 18.494 1.00 93.44 350 ASP A N 1
ATOM 2721 C CA . ASP A 1 350 ? 4.722 26.980 19.082 1.00 93.44 350 ASP A CA 1
ATOM 2722 C C . ASP A 1 350 ? 4.172 28.420 19.151 1.00 93.44 350 ASP A C 1
ATOM 2724 O O . ASP A 1 350 ? 3.151 28.737 18.535 1.00 93.44 350 ASP A O 1
ATOM 2728 N N . ASN A 1 351 ? 4.906 29.296 19.853 1.00 92.44 351 ASN A N 1
ATOM 2729 C CA . ASN A 1 351 ? 4.610 30.727 20.041 1.00 92.44 351 ASN A CA 1
ATOM 2730 C C . ASN A 1 351 ? 3.290 30.998 20.780 1.00 92.44 351 ASN A C 1
ATOM 2732 O O . ASN A 1 351 ? 2.529 31.898 20.419 1.00 92.44 351 ASN A O 1
ATOM 2736 N N . LEU A 1 352 ? 3.015 30.199 21.808 1.00 90.38 352 LEU A N 1
ATOM 2737 C CA . LEU A 1 352 ? 1.837 30.370 22.649 1.00 90.38 352 LEU A CA 1
ATOM 2738 C C . LEU A 1 352 ? 1.972 31.629 23.526 1.00 90.38 352 LEU A C 1
ATOM 2740 O O . LEU A 1 352 ? 3.078 31.925 23.981 1.00 90.38 352 LEU A O 1
ATOM 2744 N N . PRO A 1 353 ? 0.874 32.362 23.780 1.00 85.50 353 PRO A N 1
ATOM 2745 C CA . PRO A 1 353 ? 0.882 33.477 24.720 1.00 85.50 353 PRO A CA 1
ATOM 2746 C C . PRO A 1 353 ? 1.128 32.995 26.159 1.00 85.50 353 PRO A C 1
ATOM 2748 O O . PRO A 1 353 ? 0.789 31.863 26.517 1.00 85.50 353 PRO A O 1
ATOM 2751 N N . ASP A 1 354 ? 1.684 33.867 27.003 1.00 82.69 354 ASP A N 1
ATOM 2752 C CA . ASP A 1 354 ? 1.878 33.567 28.423 1.00 82.69 354 ASP A CA 1
ATOM 2753 C C . ASP A 1 354 ? 0.533 33.258 29.095 1.00 82.69 354 ASP A C 1
ATOM 2755 O O . ASP A 1 354 ? -0.418 34.035 29.007 1.00 82.69 354 ASP A O 1
ATOM 2759 N N . GLY A 1 355 ? 0.447 32.104 29.763 1.00 79.88 355 GLY A N 1
ATOM 2760 C CA . GLY A 1 355 ? -0.787 31.656 30.414 1.00 79.88 355 GLY A CA 1
ATOM 2761 C C . GLY A 1 355 ? -1.900 31.229 29.450 1.00 79.88 355 GLY A C 1
ATOM 2762 O O . GLY A 1 355 ? -3.069 31.321 29.820 1.00 79.88 355 GLY A O 1
ATOM 2763 N N . TYR A 1 356 ? -1.556 30.787 28.232 1.00 83.75 356 TYR A N 1
ATOM 2764 C CA . TYR A 1 356 ? -2.523 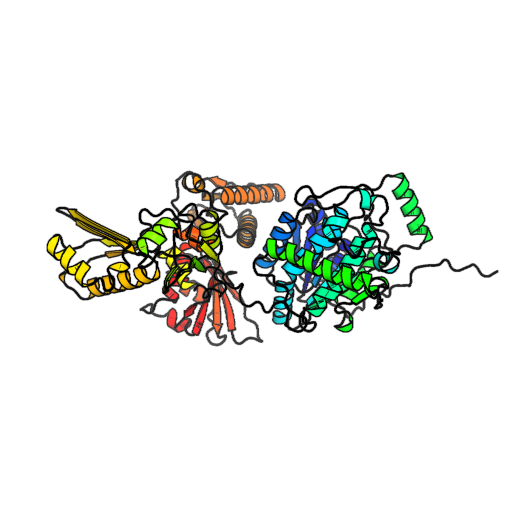30.325 27.232 1.00 83.75 356 TYR A CA 1
ATOM 2765 C C . TYR A 1 356 ? -3.549 29.325 27.791 1.00 83.75 356 TYR A C 1
ATOM 2767 O O . TYR A 1 356 ? -3.226 28.419 28.561 1.00 83.75 356 TYR A O 1
ATOM 2775 N N . ASP A 1 357 ? -4.792 29.470 27.336 1.00 86.12 357 ASP A N 1
ATOM 2776 C CA . ASP A 1 357 ? -5.857 28.507 27.585 1.00 86.12 357 ASP A CA 1
ATOM 2777 C C . ASP A 1 357 ? -5.848 27.423 26.498 1.00 86.12 357 ASP A C 1
ATOM 2779 O O . ASP A 1 357 ? -5.952 27.722 25.305 1.00 86.12 357 ASP A O 1
ATOM 2783 N N . VAL A 1 358 ? -5.708 26.158 26.903 1.00 87.25 358 VAL A N 1
ATOM 2784 C CA . VAL A 1 358 ? -5.626 25.017 25.974 1.00 87.25 358 VAL A CA 1
ATOM 2785 C C . VAL A 1 358 ? -6.888 24.934 25.116 1.00 87.25 358 VAL A C 1
ATOM 2787 O O . VAL A 1 358 ? -6.786 24.737 23.906 1.00 87.25 358 VAL A O 1
ATOM 2790 N N . THR A 1 359 ? -8.062 25.139 25.712 1.00 85.06 359 THR A N 1
ATOM 2791 C CA . THR A 1 359 ? -9.354 25.041 25.024 1.00 85.06 359 THR A CA 1
ATOM 2792 C C . THR A 1 359 ? -9.457 26.049 23.881 1.00 85.06 359 THR A C 1
ATOM 2794 O O . THR A 1 359 ? -9.758 25.671 22.747 1.00 85.06 359 THR A O 1
ATOM 2797 N N . SER A 1 360 ? -9.099 27.308 24.137 1.00 84.75 360 SER A N 1
ATOM 2798 C CA . SER A 1 360 ? -9.034 28.368 23.125 1.00 84.75 360 SER A CA 1
ATOM 2799 C C . SER A 1 360 ? -8.080 28.028 21.971 1.00 84.75 360 SER A C 1
ATOM 2801 O O . SER A 1 360 ? -8.423 28.201 20.795 1.00 84.75 360 SER A O 1
ATOM 2803 N N . ILE A 1 361 ? -6.900 27.470 22.272 1.00 86.75 361 ILE A N 1
ATOM 2804 C CA . ILE A 1 361 ? -5.938 27.052 21.239 1.00 86.75 361 ILE A CA 1
ATOM 2805 C C . ILE A 1 361 ? -6.503 25.911 20.388 1.00 86.75 361 ILE A C 1
ATOM 2807 O O . ILE A 1 361 ? -6.424 25.978 19.162 1.00 86.75 361 ILE A O 1
ATOM 2811 N N . ILE A 1 362 ? -7.110 24.892 21.003 1.00 84.69 362 ILE A N 1
ATOM 2812 C CA . ILE A 1 362 ? -7.689 23.741 20.289 1.00 84.69 362 ILE A CA 1
ATOM 2813 C C . ILE A 1 362 ? -8.831 24.162 19.364 1.00 84.69 362 ILE A C 1
ATOM 2815 O O . ILE A 1 362 ? -8.867 23.737 18.204 1.00 84.69 362 ILE A O 1
ATOM 2819 N N . GLN A 1 363 ? -9.711 25.048 19.832 1.00 81.31 363 GLN A N 1
ATOM 2820 C CA . GLN A 1 363 ? -10.775 25.630 19.011 1.00 81.31 363 GLN A CA 1
ATOM 2821 C C . GLN A 1 363 ? -10.209 26.423 17.828 1.00 81.31 363 GLN A C 1
ATOM 2823 O O . GLN A 1 363 ? -10.709 26.312 16.708 1.00 81.31 363 GLN A O 1
ATOM 2828 N N . THR A 1 364 ? -9.120 27.162 18.052 1.00 84.38 364 THR A N 1
ATOM 2829 C CA . THR A 1 364 ? -8.443 27.960 17.019 1.00 84.38 364 THR A CA 1
ATOM 2830 C C . THR A 1 364 ? -7.825 27.091 15.924 1.00 84.38 364 THR A C 1
ATOM 2832 O O . THR A 1 364 ? -7.977 27.392 14.740 1.00 84.38 364 THR A O 1
ATOM 2835 N N . ILE A 1 365 ? -7.148 25.998 16.287 1.00 84.56 365 ILE A N 1
ATOM 2836 C CA . ILE A 1 365 ? -6.497 25.107 15.309 1.00 84.56 365 ILE A CA 1
ATOM 2837 C C . ILE A 1 365 ? -7.457 24.079 14.692 1.00 84.56 365 ILE A C 1
ATOM 2839 O O . ILE A 1 365 ? -7.061 23.350 13.785 1.00 84.56 365 ILE A O 1
ATOM 2843 N N . ARG A 1 366 ? -8.707 24.001 15.177 1.00 78.00 366 ARG A N 1
ATOM 2844 C CA . ARG A 1 366 ? -9.743 23.052 14.725 1.00 78.00 366 ARG A CA 1
ATOM 2845 C C . ARG A 1 366 ? -9.271 21.593 14.721 1.00 78.00 366 ARG A C 1
ATOM 2847 O O . ARG A 1 366 ? -9.605 20.812 13.829 1.00 78.00 366 ARG A O 1
ATOM 2854 N N . ALA A 1 367 ? -8.467 21.216 15.710 1.00 69.12 367 ALA A N 1
ATOM 2855 C CA . ALA A 1 367 ? -7.908 19.875 15.793 1.00 69.12 367 ALA A CA 1
ATOM 2856 C C . ALA A 1 367 ? -9.000 18.876 16.201 1.00 69.12 367 ALA A C 1
ATOM 2858 O O . ALA A 1 367 ? -9.343 18.813 17.374 1.00 69.12 367 ALA A O 1
ATOM 2859 N N . ASN A 1 368 ? -9.554 18.112 15.246 1.00 74.38 368 ASN A N 1
ATOM 2860 C CA . ASN A 1 368 ? -10.649 17.168 15.505 1.00 74.38 368 ASN A CA 1
ATOM 2861 C C . ASN A 1 368 ? -10.681 15.953 14.551 1.00 74.38 368 ASN A C 1
ATOM 2863 O O . ASN A 1 368 ? -10.740 16.141 13.338 1.00 74.38 368 ASN A O 1
ATOM 2867 N N . PRO A 1 369 ? -10.748 14.699 15.042 1.00 75.44 369 PRO A N 1
ATOM 2868 C CA . PRO A 1 369 ? -10.579 14.263 16.430 1.00 75.44 369 PRO A CA 1
ATOM 2869 C C . PRO A 1 369 ? -9.100 14.214 16.857 1.00 75.44 369 PRO A C 1
ATOM 2871 O O . PRO A 1 369 ? -8.209 13.951 16.045 1.00 75.44 369 PRO A O 1
ATOM 2874 N N . VAL A 1 370 ? -8.852 14.405 18.154 1.00 88.12 370 VAL A N 1
ATOM 2875 C CA . VAL A 1 370 ? -7.515 14.373 18.773 1.00 88.12 370 VAL A CA 1
ATOM 2876 C C . VAL A 1 370 ? -7.422 13.187 19.725 1.00 88.12 370 VAL A C 1
ATOM 2878 O O . VAL A 1 370 ? -8.332 12.933 20.514 1.00 88.12 370 VAL A O 1
ATOM 2881 N N . GLU A 1 371 ? -6.323 12.446 19.630 1.00 91.56 371 GLU A N 1
ATOM 2882 C CA . GLU A 1 371 ? -6.014 11.320 20.511 1.00 91.56 371 GLU A CA 1
ATOM 2883 C C . GLU A 1 371 ? -5.657 11.823 21.909 1.00 91.56 371 GLU A C 1
ATOM 2885 O O . GLU A 1 371 ? -6.276 11.399 22.881 1.00 91.56 371 GLU A O 1
ATOM 2890 N N . LYS A 1 372 ? -4.687 12.740 21.986 1.00 92.00 372 LYS A N 1
ATOM 2891 C CA . LYS A 1 372 ? -4.121 13.249 23.236 1.00 92.00 372 LYS A CA 1
ATOM 2892 C C . LYS A 1 372 ? -3.542 14.646 23.050 1.00 92.00 372 LYS A C 1
ATOM 2894 O O . LYS A 1 372 ? -2.924 14.920 22.014 1.00 92.00 372 LYS A O 1
ATOM 2899 N N . ILE A 1 373 ? -3.679 15.492 24.063 1.00 91.81 373 ILE A N 1
ATOM 2900 C CA . ILE A 1 373 ? -3.013 16.791 24.140 1.00 91.81 373 ILE A CA 1
ATOM 2901 C C . ILE A 1 373 ? -2.020 16.776 25.301 1.00 91.81 373 ILE A C 1
ATOM 2903 O O . ILE A 1 373 ? -2.325 16.327 26.400 1.00 91.81 373 ILE A O 1
ATOM 2907 N N . VAL A 1 374 ? -0.811 17.278 25.058 1.00 91.00 374 VAL A N 1
ATOM 2908 C CA . VAL A 1 374 ? 0.200 17.476 26.102 1.00 91.00 374 VAL A CA 1
ATOM 2909 C C . VAL A 1 374 ? 0.591 18.945 26.119 1.00 91.00 374 VAL A C 1
ATOM 2911 O O . VAL A 1 374 ? 1.204 19.446 25.172 1.00 91.00 374 VAL A O 1
ATOM 2914 N N . ALA A 1 375 ? 0.194 19.634 27.187 1.00 89.19 375 ALA A N 1
ATOM 2915 C CA . ALA A 1 375 ? 0.552 21.020 27.441 1.00 89.19 375 ALA A CA 1
ATOM 2916 C C . ALA A 1 375 ? 1.950 21.096 28.061 1.00 89.19 375 ALA A C 1
ATOM 2918 O O . ALA A 1 375 ? 2.211 20.520 29.115 1.00 89.19 375 ALA A O 1
ATOM 2919 N N . GLU A 1 376 ? 2.840 21.828 27.401 1.00 87.50 376 GLU A N 1
ATOM 2920 C CA . GLU A 1 376 ? 4.196 22.104 27.862 1.00 87.50 376 GLU A CA 1
ATOM 2921 C C . GLU A 1 376 ? 4.353 23.608 28.112 1.00 87.50 376 GLU A C 1
ATOM 2923 O O . GLU A 1 376 ? 3.530 24.421 27.680 1.00 87.50 376 GLU A O 1
ATOM 2928 N N . ARG A 1 377 ? 5.436 24.002 28.797 1.00 83.69 377 ARG A N 1
ATOM 2929 C CA . ARG A 1 377 ? 5.647 25.407 29.206 1.00 83.69 377 ARG A CA 1
ATOM 2930 C C . ARG A 1 377 ? 5.566 26.405 28.045 1.00 83.69 377 ARG A C 1
ATOM 2932 O O . ARG A 1 377 ? 4.980 27.464 28.208 1.00 83.69 377 ARG A O 1
ATOM 2939 N N . ASN A 1 378 ? 6.136 26.052 26.889 1.00 85.94 378 ASN A N 1
ATOM 2940 C CA . ASN A 1 378 ? 6.297 26.970 25.749 1.00 85.94 378 ASN A CA 1
ATOM 2941 C C . ASN A 1 378 ? 5.622 26.475 24.458 1.00 85.94 378 ASN A C 1
ATOM 2943 O O . ASN A 1 378 ? 5.791 27.086 23.404 1.00 85.94 378 ASN A O 1
ATOM 2947 N N . HIS A 1 379 ? 4.958 25.319 24.495 1.00 91.44 379 HIS A N 1
ATOM 2948 C CA . HIS A 1 379 ? 4.357 24.707 23.312 1.00 91.44 379 HIS A CA 1
ATOM 2949 C C . HIS A 1 379 ? 3.253 23.722 23.693 1.00 91.44 379 HIS A C 1
ATOM 2951 O O . HIS A 1 379 ? 3.159 23.291 24.839 1.00 91.44 379 HIS A O 1
ATOM 2957 N N . LEU A 1 380 ? 2.453 23.332 22.707 1.00 93.81 380 LEU A N 1
ATOM 2958 C CA . LEU A 1 380 ? 1.417 22.313 22.839 1.00 93.81 380 LEU A CA 1
ATOM 2959 C C . LEU A 1 380 ? 1.729 21.173 21.872 1.00 93.81 380 LEU A C 1
ATOM 2961 O O . LEU A 1 380 ? 2.045 21.414 20.704 1.00 93.81 380 LEU A O 1
ATOM 2965 N N . LEU A 1 381 ? 1.639 19.932 22.339 1.00 93.81 381 LEU A N 1
ATOM 2966 C CA . LEU A 1 381 ? 1.707 18.754 21.479 1.00 93.81 381 LEU A CA 1
ATOM 2967 C C . LEU A 1 381 ? 0.299 18.197 21.299 1.00 93.81 381 LEU A C 1
ATOM 2969 O O . LEU A 1 381 ? -0.333 17.760 22.255 1.00 93.81 381 LEU A O 1
ATOM 2973 N N . VAL A 1 382 ? -0.177 18.200 20.059 1.00 94.12 382 VAL A N 1
ATOM 2974 C CA . VAL A 1 382 ? -1.511 17.732 19.680 1.00 94.12 382 VAL A CA 1
ATOM 2975 C C . VAL A 1 382 ? -1.352 16.455 18.869 1.00 94.12 382 VAL A C 1
ATOM 2977 O O . VAL A 1 382 ? -0.903 16.480 17.721 1.00 94.12 382 VAL A O 1
ATOM 2980 N N . GLN A 1 383 ? -1.666 15.317 19.479 1.00 93.44 383 GLN A N 1
ATOM 2981 C CA . GLN A 1 383 ? -1.540 14.005 18.855 1.00 93.44 383 GLN A CA 1
ATOM 2982 C C . GLN A 1 383 ? -2.857 13.602 18.186 1.00 93.44 383 GLN A C 1
ATOM 2984 O O . GLN A 1 383 ? -3.883 13.468 18.840 1.00 93.44 383 GLN A O 1
ATOM 2989 N N . PHE A 1 384 ? -2.829 13.364 16.879 1.00 91.81 384 PHE A N 1
ATOM 2990 C CA . PHE A 1 384 ? -3.968 12.927 16.072 1.00 91.81 384 PHE A CA 1
ATOM 2991 C C . PHE A 1 384 ? -3.974 11.416 15.868 1.00 91.81 384 PHE A C 1
ATOM 2993 O O . PHE A 1 384 ? -2.928 10.777 15.898 1.00 91.81 384 PHE A O 1
ATOM 3000 N N . PHE A 1 385 ? -5.123 10.830 15.526 1.00 89.62 385 PHE A N 1
ATOM 3001 C CA . PHE A 1 385 ? -5.210 9.395 15.224 1.00 89.62 385 PHE A CA 1
ATOM 3002 C C . PHE A 1 385 ? -4.507 8.987 13.920 1.00 89.62 385 PHE A C 1
ATOM 3004 O O . PHE A 1 385 ? -4.006 7.869 13.818 1.00 89.62 385 PHE A O 1
ATOM 3011 N N . GLY A 1 386 ? -4.417 9.880 12.931 1.00 86.50 386 GLY A N 1
ATOM 3012 C CA . GLY A 1 386 ? -3.820 9.590 11.625 1.00 86.50 386 GLY A CA 1
ATOM 3013 C C . GLY A 1 386 ? -2.905 10.702 11.123 1.00 86.50 386 GLY A C 1
ATOM 3014 O O . GLY A 1 386 ? -3.119 11.871 11.424 1.00 86.50 386 GLY A O 1
ATOM 3015 N N . ASN A 1 387 ? -1.906 10.337 10.311 1.00 83.19 387 ASN A N 1
ATOM 3016 C CA . ASN A 1 387 ? -0.965 11.303 9.725 1.00 83.19 387 ASN A CA 1
ATOM 3017 C C . ASN A 1 387 ? -1.693 12.356 8.872 1.00 83.19 387 ASN A C 1
ATOM 3019 O O . ASN A 1 387 ? -1.444 13.548 8.999 1.00 83.19 387 ASN A O 1
ATOM 3023 N N . TYR A 1 388 ? -2.682 11.916 8.085 1.00 79.88 388 TYR A N 1
ATOM 3024 C CA . TYR A 1 388 ? -3.490 12.808 7.251 1.00 79.88 388 TYR A CA 1
ATOM 3025 C C . TYR A 1 388 ? -4.245 13.875 8.060 1.00 79.88 388 TYR A C 1
ATOM 3027 O O . TYR A 1 388 ? -4.512 14.953 7.540 1.00 79.88 388 TYR A O 1
ATOM 3035 N N . MET A 1 389 ? -4.607 13.584 9.316 1.00 87.44 389 MET A N 1
ATOM 3036 C CA . MET A 1 389 ? -5.302 14.540 10.180 1.00 87.44 389 MET A CA 1
ATOM 3037 C C . MET A 1 389 ? -4.340 15.627 10.662 1.00 87.44 389 MET A C 1
ATOM 3039 O O . MET A 1 389 ? -4.675 16.806 10.599 1.00 87.44 389 MET A O 1
ATOM 3043 N N . ALA A 1 390 ? -3.130 15.235 11.075 1.00 88.75 390 ALA A N 1
ATOM 3044 C CA . ALA A 1 390 ? -2.078 16.162 11.485 1.00 88.75 390 ALA A CA 1
ATOM 3045 C C . ALA A 1 390 ? -1.674 17.099 10.335 1.00 88.75 390 ALA A C 1
ATOM 3047 O O . ALA A 1 390 ? -1.607 18.313 10.512 1.00 88.75 390 ALA A O 1
ATOM 3048 N N . GLU A 1 391 ? -1.476 16.550 9.136 1.00 85.19 391 GLU A N 1
ATOM 3049 C CA . GLU A 1 391 ? -1.144 17.333 7.941 1.00 85.19 391 GLU A CA 1
ATOM 3050 C C . GLU A 1 391 ? -2.269 18.300 7.555 1.00 85.19 391 GLU A C 1
ATOM 3052 O O . GLU A 1 391 ? -2.002 19.471 7.295 1.00 85.19 391 GLU A O 1
ATOM 3057 N N . ARG A 1 392 ? -3.530 17.846 7.566 1.00 83.50 392 ARG A N 1
ATOM 3058 C CA . ARG A 1 392 ? -4.685 18.710 7.270 1.00 83.50 392 ARG A CA 1
ATOM 3059 C C . ARG A 1 392 ? -4.881 19.808 8.305 1.00 83.50 392 ARG A C 1
ATOM 3061 O O . ARG A 1 392 ? -5.230 20.916 7.919 1.00 83.50 392 ARG A O 1
ATOM 3068 N N . CYS A 1 393 ? -4.632 19.524 9.583 1.00 88.25 393 CYS A N 1
ATOM 3069 C CA . CYS A 1 393 ? -4.648 20.534 10.640 1.00 88.25 393 CYS A CA 1
ATOM 3070 C C . CYS A 1 393 ? -3.674 21.678 10.317 1.00 88.25 393 CYS A C 1
ATOM 3072 O O . CYS A 1 393 ? -4.062 22.840 10.333 1.00 88.25 393 CYS A O 1
ATOM 3074 N N . ILE A 1 394 ? -2.438 21.348 9.924 1.00 89.12 394 ILE A N 1
ATOM 3075 C CA . ILE A 1 394 ? -1.429 22.348 9.542 1.00 89.12 394 ILE A CA 1
ATOM 3076 C C . ILE A 1 394 ? -1.837 23.085 8.256 1.00 89.12 394 ILE A C 1
ATOM 3078 O O . ILE A 1 394 ? -1.752 24.307 8.194 1.00 89.12 394 ILE A O 1
ATOM 3082 N N . GLN A 1 395 ? -2.280 22.359 7.226 1.00 85.56 395 GLN A N 1
ATOM 3083 C CA . GLN A 1 395 ? -2.608 22.930 5.912 1.00 85.56 395 GLN A CA 1
ATOM 3084 C C . GLN A 1 395 ? -3.821 23.862 5.942 1.00 85.56 395 GLN A C 1
ATOM 3086 O O . GLN A 1 395 ? -3.838 24.866 5.234 1.00 85.56 395 GLN A O 1
ATOM 3091 N N . ASN A 1 396 ? -4.832 23.526 6.743 1.00 85.44 396 ASN A N 1
ATOM 3092 C CA . ASN A 1 396 ? -6.077 24.286 6.831 1.00 85.44 396 ASN A CA 1
ATOM 3093 C C . ASN A 1 396 ? -6.033 25.369 7.915 1.00 85.44 396 ASN A C 1
ATOM 3095 O O . ASN A 1 396 ? -7.033 26.055 8.128 1.00 85.44 396 ASN A O 1
ATOM 3099 N N . TYR A 1 397 ? -4.905 25.519 8.613 1.00 88.56 397 TYR A N 1
ATOM 3100 C CA . TYR A 1 397 ? -4.761 26.519 9.655 1.00 88.56 397 TYR A CA 1
ATOM 3101 C C . TYR A 1 397 ? -4.856 27.935 9.073 1.00 88.56 397 TYR A C 1
ATOM 3103 O O . TYR A 1 397 ? -4.028 28.359 8.269 1.00 88.56 397 TYR A O 1
ATOM 3111 N N . ASN A 1 398 ? -5.870 28.675 9.514 1.00 84.62 398 ASN A N 1
ATOM 3112 C CA . ASN A 1 398 ? -6.130 30.066 9.142 1.00 84.62 398 ASN A CA 1
ATOM 3113 C C . ASN A 1 398 ? -6.265 30.986 10.370 1.00 84.62 398 ASN A C 1
ATOM 3115 O O . ASN A 1 398 ? -6.851 32.064 10.276 1.00 84.62 398 ASN A O 1
ATOM 3119 N N . GLY A 1 399 ? -5.770 30.532 11.525 1.00 81.69 399 GLY A N 1
ATOM 3120 C CA . GLY A 1 399 ? -5.831 31.262 12.786 1.00 81.69 399 GLY A CA 1
ATOM 3121 C C . GLY A 1 399 ? -4.802 32.397 12.888 1.00 81.69 399 GLY A C 1
ATOM 3122 O O . GLY A 1 399 ? -4.188 32.796 11.895 1.00 81.69 399 GLY A O 1
ATOM 3123 N N . PRO A 1 400 ? -4.589 32.937 14.101 1.00 84.44 400 PRO A N 1
ATOM 3124 C CA . PRO A 1 400 ? -3.661 34.032 14.340 1.00 84.44 400 PRO A CA 1
ATOM 3125 C C . PRO A 1 400 ? -2.247 33.749 13.802 1.00 84.44 400 PRO A C 1
ATOM 3127 O O . PRO A 1 400 ? -1.698 32.672 14.053 1.00 84.44 400 PRO A O 1
ATOM 3130 N N . PRO A 1 401 ? -1.601 34.723 13.136 1.00 81.75 401 PRO A N 1
ATOM 3131 C CA . PRO A 1 401 ? -0.313 34.512 12.474 1.00 81.75 401 PRO A CA 1
ATOM 3132 C C . PRO A 1 401 ? 0.856 34.307 13.446 1.00 81.75 401 PRO A C 1
ATOM 3134 O O . PRO A 1 401 ? 1.942 33.929 13.018 1.00 81.75 401 PRO A O 1
ATOM 3137 N N . HIS A 1 402 ? 0.664 34.581 14.741 1.00 85.56 402 HIS A N 1
ATOM 3138 C CA . HIS A 1 402 ? 1.713 34.392 15.737 1.00 85.56 402 HIS A CA 1
ATOM 3139 C C . HIS A 1 402 ? 1.939 32.912 16.073 1.00 85.56 402 HIS A C 1
ATOM 3141 O O . HIS A 1 402 ? 3.079 32.543 16.352 1.00 85.56 402 HIS A O 1
ATOM 3147 N N . LEU A 1 403 ? 0.904 32.063 16.006 1.00 91.75 403 LEU A N 1
ATOM 3148 C CA . LEU A 1 403 ? 1.038 30.630 16.274 1.00 91.75 403 LEU A CA 1
ATOM 3149 C C . LEU A 1 403 ? 1.746 29.928 15.116 1.00 91.75 403 LEU A C 1
ATOM 3151 O O . LEU A 1 403 ? 1.454 30.171 13.945 1.00 91.75 403 LEU A O 1
ATOM 3155 N N . SER A 1 404 ? 2.647 29.010 15.453 1.00 91.12 404 SER A N 1
ATOM 3156 C CA . SER A 1 404 ? 3.374 28.203 14.474 1.00 91.12 404 SER A CA 1
ATOM 3157 C C . SER A 1 404 ? 3.019 26.733 14.644 1.00 91.12 404 SER A C 1
ATOM 3159 O O . SER A 1 404 ? 3.249 26.156 15.705 1.00 91.12 404 SER A O 1
ATOM 3161 N N . LEU A 1 405 ? 2.436 26.131 13.606 1.00 94.31 405 LEU A N 1
ATOM 3162 C CA . LEU A 1 405 ? 2.048 24.723 13.587 1.00 94.31 405 LEU A CA 1
ATOM 3163 C C . LEU A 1 405 ? 3.000 23.948 12.679 1.00 94.31 405 LEU A C 1
ATOM 3165 O O . LEU A 1 405 ? 3.136 24.251 11.494 1.00 94.31 405 LEU A O 1
ATOM 3169 N N . LYS A 1 406 ? 3.637 22.911 13.221 1.00 90.94 406 LYS A N 1
ATOM 3170 C CA . LYS A 1 406 ? 4.520 22.020 12.458 1.00 90.94 406 LYS A CA 1
ATOM 3171 C C . LYS A 1 406 ? 4.411 20.587 12.950 1.00 90.94 406 LYS A C 1
ATOM 3173 O O . LYS A 1 406 ? 4.018 20.341 14.088 1.00 90.94 406 LYS A O 1
ATOM 3178 N N . LEU A 1 407 ? 4.784 19.629 12.108 1.00 88.25 407 LEU A N 1
ATOM 3179 C CA . LEU A 1 407 ? 4.925 18.249 12.564 1.00 88.25 407 LEU A CA 1
ATOM 3180 C C . LEU A 1 407 ? 6.029 18.173 13.620 1.00 88.25 407 LEU A C 1
ATOM 3182 O O . LEU A 1 407 ? 7.096 18.773 13.471 1.00 88.25 407 LEU A O 1
ATOM 3186 N N . ASN A 1 408 ? 5.756 17.447 14.699 1.00 90.06 408 ASN A N 1
ATOM 3187 C CA . ASN A 1 408 ? 6.727 17.233 15.756 1.00 90.06 408 ASN A CA 1
ATOM 3188 C C . ASN A 1 408 ? 7.900 16.390 15.237 1.00 90.06 408 ASN A C 1
ATOM 3190 O O . ASN A 1 408 ? 7.703 15.416 14.513 1.00 90.06 408 ASN A O 1
ATOM 3194 N N . GLU A 1 409 ? 9.123 16.735 15.633 1.00 78.44 409 GLU A N 1
ATOM 3195 C CA . GLU A 1 409 ? 10.327 16.042 15.156 1.00 78.44 409 GLU A CA 1
ATOM 3196 C C . GLU A 1 409 ? 10.410 14.600 15.683 1.00 78.44 409 GLU A C 1
ATOM 3198 O O . GLU A 1 409 ? 10.870 13.689 14.984 1.00 78.44 409 GLU A O 1
ATOM 3203 N N . ALA A 1 410 ? 9.929 14.376 16.911 1.00 79.88 410 ALA A N 1
ATOM 3204 C CA . ALA A 1 410 ? 9.863 13.050 17.504 1.00 79.88 410 ALA A CA 1
ATOM 3205 C C . ALA A 1 410 ? 8.655 12.261 16.960 1.00 79.88 410 ALA A C 1
ATOM 3207 O O . ALA A 1 410 ? 7.555 12.814 16.864 1.00 79.88 410 ALA A O 1
ATOM 3208 N N . PRO A 1 411 ? 8.832 10.963 16.637 1.00 75.12 411 PRO A N 1
ATOM 3209 C CA . PRO A 1 411 ? 7.739 10.129 16.157 1.00 75.12 411 PRO A CA 1
ATOM 3210 C C . PRO A 1 411 ? 6.663 9.967 17.229 1.00 75.12 411 PRO A C 1
ATOM 3212 O O . PRO A 1 411 ? 6.976 9.766 18.403 1.00 75.12 411 PRO A O 1
ATOM 3215 N N . SER A 1 412 ? 5.401 9.980 16.811 1.00 83.31 412 SER A N 1
ATOM 3216 C CA . SER A 1 412 ? 4.286 9.661 17.692 1.00 83.31 412 SER A CA 1
ATOM 3217 C C . SER A 1 412 ? 4.365 8.199 18.146 1.00 83.31 412 SER A C 1
ATOM 3219 O O . SER A 1 412 ? 4.878 7.339 17.416 1.00 83.31 412 SER A O 1
ATOM 3221 N N . PRO A 1 413 ? 3.795 7.872 19.315 1.00 83.06 413 PRO A N 1
ATOM 3222 C CA . PRO A 1 413 ? 3.534 6.492 19.686 1.00 83.06 413 PRO A CA 1
ATOM 3223 C C . PRO A 1 413 ? 2.715 5.775 18.597 1.00 83.06 413 PRO A C 1
ATOM 3225 O O . PRO A 1 413 ? 1.892 6.400 17.919 1.00 83.06 413 PRO A O 1
ATOM 3228 N N . PRO A 1 414 ? 2.928 4.473 18.371 1.00 79.31 414 PRO A N 1
ATOM 3229 C CA . PRO A 1 414 ? 2.102 3.697 17.450 1.00 79.31 414 PRO A CA 1
ATOM 3230 C C . PRO A 1 414 ? 0.668 3.534 17.986 1.00 79.31 414 PRO A C 1
ATOM 3232 O O . PRO A 1 414 ? 0.453 3.341 19.178 1.00 79.31 414 PRO A O 1
ATOM 3235 N N . LEU A 1 415 ? -0.317 3.589 17.088 1.00 88.31 415 LEU A N 1
ATOM 3236 C CA . LEU A 1 415 ? -1.730 3.461 17.449 1.00 88.31 415 LEU A CA 1
ATOM 3237 C C . LEU A 1 415 ? -2.111 1.986 17.655 1.00 88.31 415 LEU A C 1
ATOM 3239 O O . LEU A 1 415 ? -1.708 1.131 16.865 1.00 88.31 415 LEU A O 1
ATOM 3243 N N . HIS A 1 416 ? -2.910 1.678 18.676 1.00 90.69 416 HIS A N 1
ATOM 3244 C CA . HIS A 1 416 ? -3.385 0.315 18.928 1.00 90.69 416 HIS A CA 1
ATOM 3245 C C . HIS A 1 416 ? -4.572 -0.053 18.032 1.00 90.69 416 HIS A C 1
ATOM 3247 O O . HIS A 1 416 ? -5.475 0.754 17.798 1.00 90.69 416 HIS A O 1
ATOM 3253 N N . ALA A 1 417 ? -4.625 -1.313 17.589 1.00 93.00 417 ALA A N 1
ATOM 3254 C CA . ALA A 1 417 ? -5.784 -1.832 16.865 1.00 93.00 417 ALA A CA 1
ATOM 3255 C C . ALA A 1 417 ? -7.071 -1.778 17.714 1.00 93.00 417 ALA A C 1
ATOM 3257 O O . ALA A 1 417 ? -8.140 -1.526 17.162 1.00 93.00 417 ALA A O 1
ATOM 3258 N N . ALA A 1 418 ? -6.966 -1.913 19.044 1.00 93.56 418 ALA A N 1
ATOM 3259 C CA . ALA A 1 418 ? -8.078 -1.712 19.979 1.00 93.56 418 ALA A CA 1
ATOM 3260 C C . ALA A 1 418 ? -8.656 -0.288 19.918 1.00 93.56 418 ALA A C 1
ATOM 3262 O O . ALA A 1 418 ? -9.873 -0.125 19.906 1.00 93.56 418 ALA A O 1
ATOM 3263 N N . THR A 1 419 ? -7.805 0.739 19.818 1.00 93.38 419 THR A N 1
ATOM 3264 C CA . THR A 1 419 ? -8.244 2.139 19.708 1.00 93.38 419 THR A CA 1
ATOM 3265 C C . THR A 1 419 ? -9.005 2.369 18.407 1.00 93.38 419 THR A C 1
ATOM 3267 O O . THR A 1 419 ? -10.104 2.916 18.421 1.00 93.38 419 THR A O 1
ATOM 3270 N N . VAL A 1 420 ? -8.476 1.876 17.281 1.00 94.62 420 VAL A N 1
ATOM 3271 C CA . VAL A 1 420 ? -9.165 1.945 15.978 1.00 94.62 420 VAL A CA 1
ATOM 3272 C C . VAL A 1 420 ? -10.504 1.200 16.023 1.00 94.62 420 VAL A C 1
ATOM 3274 O O . VAL A 1 420 ? -11.508 1.687 15.501 1.00 94.62 420 VAL A O 1
ATOM 3277 N N . ALA A 1 421 ? -10.534 0.040 16.681 1.00 95.75 421 ALA A N 1
ATOM 3278 C CA . ALA A 1 421 ? -11.749 -0.732 16.889 1.00 95.75 421 ALA A CA 1
ATOM 3279 C C . ALA A 1 421 ? -12.784 0.031 17.729 1.00 95.75 421 ALA A C 1
ATOM 3281 O O . ALA A 1 421 ? -13.953 0.071 17.352 1.00 95.75 421 ALA A O 1
ATOM 3282 N N . ALA A 1 422 ? -12.362 0.685 18.814 1.00 93.44 422 ALA A N 1
ATOM 3283 C CA . ALA A 1 422 ? -13.223 1.494 19.673 1.00 93.44 422 ALA A CA 1
ATOM 3284 C C . ALA A 1 422 ? -13.812 2.706 18.934 1.00 93.44 422 ALA A C 1
ATOM 3286 O O . ALA A 1 422 ? -15.010 2.961 19.068 1.00 93.44 422 ALA A O 1
ATOM 3287 N N . ILE A 1 423 ? -13.016 3.398 18.105 1.00 92.94 423 ILE A N 1
ATOM 3288 C CA . ILE A 1 423 ? -13.492 4.500 17.245 1.00 92.94 423 ILE A CA 1
ATOM 3289 C C . ILE A 1 423 ? -14.661 4.013 16.392 1.00 92.94 423 ILE A C 1
ATOM 3291 O O . ILE A 1 423 ? -15.748 4.577 16.467 1.00 92.94 423 ILE A O 1
ATOM 3295 N N . GLY A 1 424 ? -14.481 2.928 15.639 1.00 92.56 424 GLY A N 1
ATOM 3296 C CA . GLY A 1 424 ? -15.523 2.442 14.733 1.00 92.56 424 GLY A CA 1
ATOM 3297 C C . GLY A 1 424 ? -16.708 1.746 15.421 1.00 92.56 424 GLY A C 1
ATOM 3298 O O . GLY A 1 424 ? -17.833 1.854 14.942 1.00 92.56 424 GLY A O 1
ATOM 3299 N N . TYR A 1 425 ? -16.484 1.005 16.512 1.00 93.81 425 TYR A N 1
ATOM 3300 C CA . TYR A 1 425 ? -17.522 0.182 17.154 1.00 93.81 425 TYR A CA 1
ATOM 3301 C C . TYR A 1 425 ? -18.324 0.934 18.220 1.00 93.81 425 TYR A C 1
ATOM 3303 O O . TYR A 1 425 ? -19.552 0.830 18.241 1.00 93.81 425 TYR A O 1
ATOM 3311 N N . LEU A 1 426 ? -17.640 1.677 19.096 1.00 90.50 426 LEU A N 1
ATOM 3312 C CA . LEU A 1 426 ? -18.261 2.425 20.193 1.00 90.50 426 LEU A CA 1
ATOM 3313 C C . LEU A 1 426 ? -18.599 3.869 19.822 1.00 90.50 426 LEU A C 1
ATOM 3315 O O . LEU A 1 426 ? -19.152 4.579 20.655 1.00 90.50 426 LEU A O 1
ATOM 3319 N N . ASN A 1 427 ? -18.244 4.302 18.608 1.00 90.12 427 ASN A N 1
ATOM 3320 C CA . ASN A 1 427 ? -18.169 5.713 18.241 1.00 90.12 427 ASN A CA 1
ATOM 3321 C C . ASN A 1 427 ? -17.273 6.505 19.207 1.00 90.12 427 ASN A C 1
ATOM 3323 O O . ASN A 1 427 ? -17.582 7.652 19.514 1.00 90.12 427 ASN A O 1
ATOM 3327 N N . LEU A 1 428 ? -16.173 5.896 19.680 1.00 90.62 428 LEU A N 1
ATOM 3328 C CA . LEU A 1 428 ? -15.219 6.569 20.563 1.00 90.62 428 LEU A CA 1
ATOM 3329 C C . LEU A 1 428 ? -14.804 7.911 19.950 1.00 90.62 428 LEU A C 1
ATOM 3331 O O . LEU A 1 428 ? -14.391 7.976 18.789 1.00 90.62 428 LEU A O 1
ATOM 3335 N N . SER A 1 429 ? -14.927 8.956 20.755 1.00 89.44 429 SER A N 1
ATOM 3336 C CA . SER A 1 429 ? -14.622 10.340 20.423 1.00 89.44 429 SER A CA 1
ATOM 3337 C C . SER A 1 429 ? -14.263 11.088 21.716 1.00 89.44 429 SER A C 1
ATOM 3339 O O . SER A 1 429 ? -14.284 10.513 22.808 1.00 89.44 429 SER A O 1
ATOM 3341 N N . ARG A 1 430 ? -13.988 12.389 21.600 1.00 89.69 430 ARG A N 1
ATOM 3342 C CA . ARG A 1 430 ? -13.825 13.283 22.752 1.00 89.69 430 ARG A CA 1
ATOM 3343 C C . ARG A 1 430 ? -15.151 13.736 23.385 1.00 89.69 430 ARG A C 1
ATOM 3345 O O . ARG A 1 430 ? -15.127 14.428 24.397 1.00 89.69 430 ARG A O 1
ATOM 3352 N N . SER A 1 431 ? -16.292 13.363 22.805 1.00 90.75 431 SER A N 1
ATOM 3353 C CA . SER A 1 431 ? -17.625 13.733 23.287 1.00 90.75 431 SER A CA 1
ATOM 3354 C C . SER A 1 431 ? -18.408 12.515 23.756 1.00 90.75 431 SER A C 1
ATOM 3356 O O . SER A 1 431 ? -18.363 11.438 23.159 1.00 90.75 431 SER A O 1
ATOM 3358 N N . PHE A 1 432 ? -19.154 12.674 24.840 1.00 92.25 432 PHE A N 1
ATOM 3359 C CA . PHE A 1 432 ? -20.007 11.619 25.362 1.00 92.25 432 PHE A CA 1
ATOM 3360 C C . PHE A 1 432 ? -21.248 12.196 26.030 1.00 92.25 432 PHE A C 1
ATOM 3362 O O . PHE A 1 432 ? -21.287 13.347 26.462 1.00 92.25 432 PHE A O 1
ATOM 3369 N N . LYS A 1 433 ? -22.276 11.361 26.115 1.00 92.69 433 LYS A N 1
ATOM 3370 C CA . LYS A 1 433 ? -23.564 11.680 26.701 1.00 92.69 433 LYS A CA 1
ATOM 3371 C C . LYS A 1 433 ? -23.887 10.714 27.828 1.00 92.69 433 LYS A C 1
ATOM 3373 O O . LYS A 1 433 ? -23.694 9.502 27.707 1.00 92.69 433 LYS A O 1
ATOM 3378 N N . ILE A 1 434 ? -24.422 11.280 28.896 1.00 91.06 434 ILE A N 1
ATOM 3379 C CA . ILE A 1 434 ? -24.991 10.604 30.047 1.00 91.06 434 ILE A CA 1
ATOM 3380 C C . ILE A 1 434 ? -26.511 10.748 29.953 1.00 91.06 434 ILE A C 1
ATOM 3382 O O . ILE A 1 434 ? -27.043 11.858 29.944 1.00 91.06 434 ILE A O 1
ATOM 3386 N N . ASP A 1 435 ? -27.212 9.628 29.844 1.00 90.62 435 ASP A N 1
ATOM 3387 C CA . ASP A 1 435 ? -28.666 9.551 29.721 1.00 90.62 435 ASP A CA 1
ATOM 3388 C C . ASP A 1 435 ? -29.290 8.889 30.955 1.00 90.62 435 ASP A C 1
ATOM 3390 O O . ASP A 1 435 ? -28.658 8.053 31.596 1.00 90.62 435 ASP A O 1
ATOM 3394 N N . ASN A 1 436 ? -30.555 9.220 31.236 1.00 87.56 436 ASN A N 1
ATOM 3395 C CA . ASN A 1 436 ? -31.323 8.737 32.395 1.00 87.56 436 ASN A CA 1
ATOM 3396 C C . ASN A 1 436 ? -30.727 9.154 33.749 1.00 87.56 436 ASN A C 1
ATOM 3398 O O . ASN A 1 436 ? -30.687 8.362 34.687 1.00 87.56 436 ASN A O 1
ATOM 3402 N N . LEU A 1 437 ? -30.283 10.407 33.845 1.00 86.69 437 LEU A N 1
ATOM 3403 C CA . LEU A 1 437 ? -29.888 11.008 35.118 1.00 86.69 437 LEU A CA 1
ATOM 3404 C C . LEU A 1 437 ? -31.116 11.270 36.016 1.00 86.69 437 LEU A C 1
ATOM 3406 O O . LEU A 1 437 ? -32.235 11.376 35.497 1.00 86.69 437 LEU A O 1
ATOM 3410 N N . PRO A 1 438 ? -30.925 11.432 37.341 1.00 81.50 438 PRO A N 1
ATOM 3411 C CA . PRO A 1 438 ? -31.977 11.882 38.252 1.00 81.50 438 PRO A CA 1
ATOM 3412 C C . PRO A 1 438 ? -32.713 13.142 37.765 1.00 81.50 438 PRO A C 1
ATOM 3414 O O . PRO A 1 438 ? -32.139 14.009 37.110 1.00 81.50 438 PRO A O 1
ATOM 3417 N N . LEU A 1 439 ? -34.000 13.271 38.102 1.00 81.19 439 LEU A N 1
ATOM 3418 C CA . LEU A 1 439 ? -34.831 14.412 37.676 1.00 81.19 439 LEU A CA 1
ATOM 3419 C C . LEU A 1 439 ? -34.544 15.718 38.445 1.00 81.19 439 LEU A C 1
ATOM 3421 O O . LEU A 1 439 ? -35.058 16.770 38.075 1.00 81.19 439 LEU A O 1
ATOM 3425 N N . ASP A 1 440 ? -33.729 15.670 39.499 1.00 78.19 440 ASP A N 1
ATOM 3426 C CA . ASP A 1 440 ? -33.334 16.848 40.273 1.00 78.19 440 ASP A CA 1
ATOM 3427 C C . ASP A 1 440 ? -32.092 17.508 39.656 1.00 78.19 440 ASP A C 1
ATOM 3429 O O . ASP A 1 440 ? -30.985 16.981 39.747 1.00 78.19 440 ASP A O 1
ATOM 3433 N N . PHE A 1 441 ? -32.281 18.675 39.034 1.00 74.12 441 PHE A N 1
ATOM 3434 C CA . PHE A 1 441 ? -31.208 19.414 38.367 1.00 74.12 441 PHE A CA 1
ATOM 3435 C C . PHE A 1 441 ? -30.066 19.809 39.313 1.00 74.12 441 PHE A C 1
ATOM 3437 O O . PHE A 1 441 ? -28.906 19.622 38.958 1.00 74.12 441 PHE A O 1
ATOM 3444 N N . ASN A 1 442 ? -30.373 20.318 40.510 1.00 74.56 442 ASN A N 1
ATOM 3445 C CA . ASN A 1 442 ? -29.349 20.815 41.435 1.00 74.56 442 ASN A CA 1
ATOM 3446 C C . ASN A 1 442 ? -28.524 19.660 42.006 1.00 74.56 442 ASN A C 1
ATOM 3448 O O . ASN A 1 442 ? -27.306 19.770 42.135 1.00 74.56 442 ASN A O 1
ATOM 3452 N N . LEU A 1 443 ? -29.186 18.539 42.306 1.00 70.44 443 LEU A N 1
ATOM 3453 C CA . LEU A 1 443 ? -28.518 17.302 42.704 1.00 70.44 443 LEU A CA 1
ATOM 3454 C C . LEU A 1 443 ? -27.600 16.796 41.583 1.00 70.44 443 LEU A C 1
ATOM 3456 O O . LEU A 1 443 ? -26.450 16.450 41.835 1.00 70.44 443 LEU A O 1
ATOM 3460 N N . VAL A 1 444 ? -28.100 16.769 40.345 1.00 73.00 444 VAL A N 1
ATOM 3461 C CA . VAL A 1 444 ? -27.358 16.272 39.180 1.00 73.00 444 VAL A CA 1
ATOM 3462 C C . VAL A 1 444 ? -26.151 17.141 38.872 1.00 73.00 444 VAL A C 1
ATOM 3464 O O . VAL A 1 444 ? -25.061 16.606 38.704 1.00 73.00 444 VAL A O 1
ATOM 3467 N N . GLU A 1 445 ? -26.317 18.460 38.809 1.00 78.25 445 GLU A N 1
ATOM 3468 C CA . GLU A 1 445 ? -25.217 19.379 38.525 1.00 78.25 445 GLU A CA 1
ATOM 3469 C C . GLU A 1 445 ? -24.140 19.290 39.614 1.00 78.25 445 GLU A C 1
ATOM 3471 O O . GLU A 1 445 ? -22.965 19.097 39.300 1.00 78.25 445 GLU A O 1
ATOM 3476 N N . HIS A 1 446 ? -24.531 19.340 40.891 1.00 78.38 446 HIS A N 1
ATOM 3477 C CA . HIS A 1 446 ? -23.585 19.266 42.002 1.00 78.38 446 HIS A CA 1
ATOM 3478 C C . HIS A 1 446 ? -22.819 17.935 42.038 1.00 78.38 446 HIS A C 1
ATOM 3480 O O . HIS A 1 446 ? -21.591 17.933 42.146 1.00 78.38 446 HIS A O 1
ATOM 3486 N N . GLU A 1 447 ? -23.516 16.802 41.912 1.00 72.75 447 GLU A N 1
ATOM 3487 C CA . GLU A 1 447 ? -22.884 15.481 41.971 1.00 72.75 447 GLU A CA 1
ATOM 3488 C C . GLU A 1 447 ? -22.019 15.193 40.741 1.00 72.75 447 GLU A C 1
ATOM 3490 O O . GLU A 1 447 ? -20.937 14.635 40.883 1.00 72.75 447 GLU A O 1
ATOM 3495 N N . ILE A 1 448 ? -22.421 15.613 39.540 1.00 77.94 448 ILE A N 1
ATOM 3496 C CA . ILE A 1 448 ? -21.594 15.456 38.334 1.00 77.94 448 ILE A CA 1
ATOM 3497 C C . ILE A 1 448 ? -20.279 16.224 38.478 1.00 77.94 448 ILE A C 1
ATOM 3499 O O . ILE A 1 448 ? -19.210 15.647 38.283 1.00 77.94 448 ILE A O 1
ATOM 3503 N N . TRP A 1 449 ? -20.334 17.507 38.845 1.00 80.50 449 TRP A N 1
ATOM 3504 C CA . TRP A 1 449 ? -19.131 18.341 38.926 1.00 80.50 449 TRP A CA 1
ATOM 3505 C C . TRP A 1 449 ? -18.200 17.946 40.068 1.00 80.50 449 TRP A C 1
ATOM 3507 O O . TRP A 1 449 ? -16.988 18.098 39.938 1.00 80.50 449 TRP A O 1
ATOM 3517 N N . LYS A 1 450 ? -18.730 17.368 41.149 1.00 78.88 450 LYS A N 1
ATOM 3518 C CA . LYS A 1 450 ? -17.926 16.786 42.232 1.00 78.88 450 LYS A CA 1
ATOM 3519 C C . LYS A 1 450 ? -17.037 15.629 41.763 1.00 78.88 450 LYS A C 1
ATOM 3521 O O . LYS A 1 450 ? -15.975 15.415 42.340 1.00 78.88 450 LYS A O 1
ATOM 3526 N N . HIS A 1 451 ? -17.459 14.897 40.733 1.00 70.38 451 HIS A N 1
ATOM 3527 C CA . HIS A 1 451 ? -16.744 13.727 40.216 1.00 70.38 451 HIS A CA 1
ATOM 3528 C C . HIS A 1 451 ? -15.903 14.024 38.968 1.00 70.38 451 HIS A C 1
ATOM 3530 O O . HIS A 1 451 ? -15.172 13.155 38.500 1.00 70.38 451 HIS A O 1
ATOM 3536 N N . ILE A 1 452 ? -15.944 15.256 38.458 1.00 74.25 452 ILE A N 1
ATOM 3537 C CA . ILE A 1 452 ? -15.041 15.716 37.403 1.00 74.25 452 ILE A CA 1
ATOM 3538 C C . ILE A 1 452 ? -13.709 16.093 38.058 1.00 74.25 452 ILE A C 1
ATOM 3540 O O . ILE A 1 452 ? -13.545 17.175 38.619 1.00 74.25 452 ILE A O 1
ATOM 3544 N N . SER A 1 453 ? -12.747 15.176 37.982 1.00 64.69 453 SER A N 1
ATOM 3545 C CA . SER A 1 453 ? -11.401 15.329 38.547 1.00 64.69 453 SER A CA 1
ATOM 3546 C C . SER A 1 453 ? -10.602 16.481 37.920 1.00 64.69 453 SER A C 1
ATOM 3548 O O . SER A 1 453 ? -9.789 17.107 38.601 1.00 64.69 453 SER A O 1
ATOM 3550 N N . GLU A 1 454 ? -10.868 16.815 36.651 1.00 70.75 454 GLU A N 1
ATOM 3551 C CA . GLU A 1 454 ? -10.171 17.872 35.907 1.00 70.75 454 GLU A CA 1
ATOM 3552 C C . GLU A 1 454 ? -11.134 18.777 35.108 1.00 70.75 454 GLU A C 1
ATOM 3554 O O . GLU A 1 454 ? -11.308 18.606 33.898 1.00 70.75 454 GLU A O 1
ATOM 3559 N N . PRO A 1 455 ? -11.736 19.805 35.736 1.00 75.00 455 PRO A N 1
ATOM 3560 C CA . PRO A 1 455 ? -12.686 20.696 35.061 1.00 75.00 455 PRO A CA 1
ATOM 3561 C C . PRO A 1 455 ? -12.101 21.458 33.862 1.00 75.00 455 PRO A C 1
ATOM 3563 O O . PRO A 1 455 ? -12.827 21.808 32.939 1.00 75.00 455 PRO A O 1
ATOM 3566 N N . LYS A 1 456 ? -10.781 21.696 33.850 1.00 76.94 456 LYS A N 1
ATOM 3567 C CA . LYS A 1 456 ? -10.074 22.405 32.765 1.00 76.94 456 LYS A CA 1
ATOM 3568 C C . LYS A 1 456 ? -9.995 21.610 31.460 1.00 76.94 456 LYS A C 1
ATOM 3570 O O . LYS A 1 456 ? -9.715 22.192 30.418 1.00 76.94 456 LYS A O 1
ATOM 3575 N N . SER A 1 457 ? -10.234 20.305 31.519 1.00 83.69 457 SER A N 1
ATOM 3576 C CA . SER A 1 457 ? -10.175 19.415 30.360 1.00 83.69 457 SER A CA 1
ATOM 3577 C C . SER A 1 457 ? -11.537 19.292 29.655 1.00 83.69 457 SER A C 1
ATOM 3579 O O . SER A 1 457 ? -11.648 18.602 28.640 1.00 83.69 457 SER A O 1
ATOM 3581 N N . VAL A 1 458 ? -12.573 19.968 30.172 1.00 87.81 458 VAL A N 1
ATOM 3582 C CA . VAL A 1 458 ? -13.907 20.085 29.569 1.00 87.81 458 VAL A CA 1
ATOM 3583 C C . VAL A 1 458 ? -13.926 21.295 28.630 1.00 87.81 458 VAL A C 1
ATOM 3585 O O . VAL A 1 458 ? -13.806 22.433 29.073 1.00 87.81 458 VAL A O 1
ATOM 3588 N N . GLU A 1 459 ? -14.110 21.059 27.331 1.00 86.38 459 GLU A N 1
ATOM 3589 C CA . GLU A 1 459 ? -14.293 22.125 26.339 1.00 86.38 459 GLU A CA 1
ATOM 3590 C C . GLU A 1 459 ? -15.690 22.746 26.449 1.00 86.38 459 GLU A C 1
ATOM 3592 O O . GLU A 1 459 ? -15.840 23.965 26.448 1.00 86.38 459 GLU A O 1
ATOM 3597 N N . TYR A 1 460 ? -16.721 21.907 26.559 1.00 87.31 460 TYR A N 1
ATOM 3598 C CA . TYR A 1 460 ? -18.070 22.349 26.897 1.00 87.31 460 TYR A CA 1
ATOM 3599 C C . TYR A 1 460 ? -18.865 21.230 27.568 1.00 87.31 460 TYR A C 1
ATOM 3601 O O . TYR A 1 460 ? -18.580 20.042 27.403 1.00 87.31 460 TYR A O 1
ATOM 3609 N N . SER A 1 461 ? -19.913 21.622 28.289 1.00 89.25 461 SER A N 1
ATOM 3610 C CA . SER A 1 461 ? -20.934 20.709 28.795 1.00 89.25 461 SER A CA 1
ATOM 3611 C C . SER A 1 461 ? -22.328 21.289 28.569 1.00 89.25 461 SER A C 1
ATOM 3613 O O . SER A 1 461 ? -22.507 22.507 28.504 1.00 89.25 461 SER A O 1
ATOM 3615 N N . ARG A 1 462 ? -23.320 20.417 28.400 1.00 89.12 462 ARG A N 1
ATOM 3616 C CA . ARG A 1 462 ? -24.732 20.784 28.256 1.00 89.12 462 ARG A CA 1
ATOM 3617 C C . ARG A 1 462 ? -25.570 19.848 29.101 1.00 89.12 462 ARG A C 1
ATOM 3619 O O . ARG A 1 462 ? -25.598 18.649 28.844 1.00 89.12 462 ARG A O 1
ATOM 3626 N N . ILE A 1 463 ? -26.283 20.394 30.077 1.00 87.38 463 ILE A N 1
ATOM 3627 C CA . ILE A 1 463 ? -27.228 19.629 30.889 1.00 87.38 463 ILE A CA 1
ATOM 3628 C C . ILE A 1 463 ? -28.633 19.984 30.420 1.00 87.38 463 ILE A C 1
ATOM 3630 O O . ILE A 1 463 ? -29.046 21.141 30.447 1.00 87.38 463 ILE A O 1
ATOM 3634 N N . HIS A 1 464 ? -29.364 18.975 29.963 1.00 85.69 464 HIS A N 1
ATOM 3635 C CA . HIS A 1 464 ? -30.764 19.091 29.599 1.00 85.69 464 HIS A CA 1
ATOM 3636 C C . HIS A 1 464 ? -31.613 18.424 30.675 1.00 85.69 464 HIS A C 1
ATOM 3638 O O . HIS A 1 464 ? -31.503 17.216 30.889 1.00 85.69 464 HIS A O 1
ATOM 3644 N N . CYS A 1 465 ? -32.467 19.207 31.328 1.00 82.94 465 CYS A N 1
ATOM 3645 C CA . CYS A 1 465 ? -33.420 18.724 32.317 1.00 82.94 465 CYS A CA 1
ATOM 3646 C C . CYS A 1 465 ? -34.846 19.027 31.853 1.00 82.94 465 CYS A C 1
ATOM 3648 O O . CYS A 1 465 ? -35.160 20.138 31.427 1.00 82.94 465 CYS A O 1
ATOM 3650 N N . SER A 1 466 ? -35.704 18.016 31.923 1.00 81.56 466 SER A N 1
ATOM 3651 C CA . SER A 1 466 ? -37.132 18.092 31.631 1.00 81.56 466 SER A CA 1
ATOM 3652 C C . SER A 1 466 ? -37.907 17.321 32.699 1.00 81.56 466 SER A C 1
ATOM 3654 O O . SER A 1 466 ? -37.332 16.507 33.418 1.00 81.56 466 SER A O 1
ATOM 3656 N N . HIS A 1 467 ? -39.232 17.485 32.751 1.00 77.69 467 HIS A N 1
ATOM 3657 C CA . HIS A 1 467 ? -40.087 16.766 33.709 1.00 77.69 467 HIS A CA 1
ATOM 3658 C C . HIS A 1 467 ? -40.011 15.232 33.617 1.00 77.69 467 HIS A C 1
ATOM 3660 O O . HIS A 1 467 ? -40.453 14.547 34.533 1.00 77.69 467 HIS A O 1
ATOM 3666 N N . THR A 1 468 ? -39.501 14.687 32.510 1.00 80.94 468 THR A N 1
ATOM 3667 C CA . THR A 1 468 ? -39.485 13.237 32.244 1.00 80.94 468 THR A CA 1
ATOM 3668 C C . THR A 1 468 ? -38.091 12.675 31.997 1.00 80.94 468 THR A C 1
ATOM 3670 O O . THR A 1 468 ? -37.921 11.457 31.979 1.00 80.94 468 THR A O 1
ATOM 3673 N N . ARG A 1 469 ? -37.087 13.535 31.791 1.00 83.56 469 ARG A N 1
ATOM 3674 C CA . ARG A 1 469 ? -35.740 13.116 31.408 1.00 83.56 469 ARG A CA 1
ATOM 3675 C C . ARG A 1 469 ? -34.707 14.168 31.773 1.00 83.56 469 ARG A C 1
ATOM 3677 O O . ARG A 1 469 ? -34.851 15.325 31.374 1.00 83.56 469 ARG A O 1
ATOM 3684 N N . THR A 1 470 ? -33.623 13.709 32.384 1.00 87.62 470 THR A N 1
ATOM 3685 C CA . THR A 1 470 ? -32.385 14.470 32.539 1.00 87.62 470 THR A CA 1
ATOM 3686 C C . THR A 1 470 ? -31.264 13.774 31.775 1.00 87.62 470 THR A C 1
ATOM 3688 O O . THR A 1 470 ? -31.120 12.548 31.826 1.00 87.62 470 THR A O 1
ATOM 3691 N N . SER A 1 471 ? -30.474 14.547 31.035 1.00 90.19 471 SER A N 1
ATOM 3692 C CA . SER A 1 471 ? -29.286 14.070 30.329 1.00 90.19 471 SER A CA 1
ATOM 3693 C C . SER A 1 471 ? -28.202 15.135 30.316 1.00 90.19 471 SER A C 1
ATOM 3695 O O . SER A 1 471 ? -28.516 16.321 30.240 1.00 90.19 471 SER A O 1
ATOM 3697 N N . ALA A 1 472 ? -26.944 14.719 30.317 1.00 89.81 472 ALA A N 1
ATOM 3698 C CA . ALA A 1 472 ? -25.802 15.613 30.210 1.00 89.81 472 ALA A CA 1
ATOM 3699 C C . ALA A 1 472 ? -24.923 15.202 29.026 1.00 89.81 472 ALA A C 1
ATOM 3701 O O . ALA A 1 472 ? -24.692 14.018 28.804 1.00 89.81 472 ALA A O 1
ATOM 3702 N N . GLU A 1 473 ? -24.443 16.167 28.258 1.00 91.75 473 GLU A N 1
ATOM 3703 C CA . GLU A 1 473 ? -23.463 15.976 27.194 1.00 91.75 473 GLU A CA 1
ATOM 3704 C C . GLU A 1 473 ? -22.179 16.713 27.560 1.00 91.75 473 GLU A C 1
ATOM 3706 O O . GLU A 1 473 ? -22.221 17.860 28.003 1.00 91.75 473 GLU A O 1
ATOM 3711 N N . PHE A 1 474 ? -21.046 16.052 27.359 1.00 90.62 474 PHE A N 1
ATOM 3712 C CA . PHE A 1 474 ? -19.717 16.585 27.613 1.00 90.62 474 PHE A CA 1
ATOM 3713 C C . PHE A 1 474 ? -18.875 16.481 26.353 1.00 90.62 474 PHE A C 1
ATOM 3715 O O . PHE A 1 474 ? -18.910 15.471 25.648 1.00 90.62 474 PHE A O 1
ATOM 3722 N N . CYS A 1 475 ? -18.074 17.508 26.105 1.00 90.19 475 CYS A N 1
ATOM 3723 C CA . CYS A 1 475 ? -16.985 17.478 25.148 1.00 90.19 475 CYS A CA 1
ATOM 3724 C C . CYS A 1 475 ? -15.690 17.783 25.882 1.00 90.19 475 CYS A C 1
ATOM 3726 O O . CYS A 1 475 ? -15.551 18.842 26.490 1.00 90.19 475 CYS A O 1
ATOM 3728 N N . MET A 1 476 ? -14.750 16.853 25.810 1.00 90.12 476 MET A N 1
ATOM 3729 C CA . MET A 1 476 ? -13.416 17.002 26.371 1.00 90.12 476 MET A CA 1
ATOM 3730 C C . MET A 1 476 ? -12.462 17.570 25.319 1.00 90.12 476 MET A C 1
ATOM 3732 O O . MET A 1 476 ? -12.732 17.503 24.116 1.00 90.12 476 MET A O 1
ATOM 3736 N N . ILE A 1 477 ? -11.322 18.093 25.765 1.00 87.94 477 ILE A N 1
ATOM 3737 C CA . ILE A 1 477 ? -10.276 18.603 24.868 1.00 87.94 477 ILE A CA 1
ATOM 3738 C C . ILE A 1 477 ? -9.655 17.489 24.005 1.00 87.94 477 ILE A C 1
ATOM 3740 O O . ILE A 1 477 ? -9.351 17.721 22.834 1.00 87.94 477 ILE A O 1
ATOM 3744 N N . ASP A 1 478 ? -9.540 16.265 24.533 1.00 90.81 478 ASP A N 1
ATOM 3745 C CA . ASP A 1 478 ? -9.035 15.090 23.821 1.00 90.81 478 ASP A CA 1
ATOM 3746 C C . ASP A 1 478 ? -9.774 13.790 24.181 1.00 90.81 478 ASP A C 1
ATOM 3748 O O . ASP A 1 478 ? -10.599 13.721 25.096 1.00 90.81 478 ASP A O 1
ATOM 3752 N N . THR A 1 479 ? -9.506 12.745 23.395 1.00 91.25 479 THR A N 1
ATOM 3753 C CA . THR A 1 479 ? -10.177 11.449 23.539 1.00 91.25 479 THR A CA 1
ATOM 3754 C C . THR A 1 479 ? -9.707 10.684 24.777 1.00 91.25 479 THR A C 1
ATOM 3756 O O . THR A 1 479 ? -10.509 9.977 25.382 1.00 91.25 479 THR A O 1
ATOM 3759 N N . GLU A 1 480 ? -8.438 10.801 25.174 1.00 89.69 480 GLU A N 1
ATOM 3760 C CA . GLU A 1 480 ? -7.908 10.126 26.368 1.00 89.69 480 GLU A CA 1
ATOM 3761 C C . GLU A 1 480 ? -8.640 10.579 27.637 1.00 89.69 480 GLU A C 1
ATOM 3763 O O . GLU A 1 480 ? -9.123 9.748 28.410 1.00 89.69 480 GLU A O 1
ATOM 3768 N N . THR A 1 481 ? -8.834 11.886 27.797 1.00 89.62 481 THR A N 1
ATOM 3769 C CA . THR A 1 481 ? -9.583 12.445 28.926 1.00 89.62 481 THR A CA 1
ATOM 3770 C C . THR A 1 481 ? -11.047 11.997 28.898 1.00 89.62 481 THR A C 1
ATOM 3772 O O . THR A 1 481 ? -11.609 11.632 29.932 1.00 89.62 481 THR A O 1
ATOM 3775 N N . ALA A 1 482 ? -11.670 11.947 27.714 1.00 90.69 482 ALA A N 1
ATOM 3776 C CA . ALA A 1 482 ? -13.035 11.439 27.569 1.00 90.69 482 ALA A CA 1
ATOM 3777 C C . ALA A 1 482 ? -13.162 9.957 27.955 1.00 90.69 482 ALA A C 1
ATOM 3779 O O . ALA A 1 482 ? -14.177 9.557 28.522 1.00 90.69 482 ALA A O 1
ATOM 3780 N N . ILE A 1 483 ? -12.147 9.131 27.679 1.00 89.62 483 ILE A N 1
ATOM 3781 C CA . ILE A 1 483 ? -12.127 7.722 28.098 1.00 89.62 483 ILE A CA 1
ATOM 3782 C C . ILE A 1 483 ? -12.141 7.605 29.617 1.00 89.62 483 ILE A C 1
ATOM 3784 O O . ILE A 1 483 ? -12.967 6.859 30.146 1.00 89.62 483 ILE A O 1
ATOM 3788 N N . ASN A 1 484 ? -11.271 8.351 30.299 1.00 88.81 484 ASN A N 1
ATOM 3789 C CA . ASN A 1 484 ? -11.187 8.331 31.759 1.00 88.81 484 ASN A CA 1
ATOM 3790 C C . ASN A 1 484 ? -12.514 8.776 32.382 1.00 88.81 484 ASN A C 1
ATOM 3792 O O . ASN A 1 484 ? -13.095 8.051 33.183 1.00 88.81 484 ASN A O 1
ATOM 3796 N N . MET A 1 485 ? -13.069 9.887 31.897 1.00 87.75 485 MET A N 1
ATOM 3797 C CA . MET A 1 485 ? -14.336 10.421 32.395 1.00 87.75 485 MET A CA 1
ATOM 3798 C C . MET A 1 485 ? -15.510 9.449 32.193 1.00 87.75 485 MET A C 1
ATOM 3800 O O . MET A 1 485 ? -16.331 9.239 33.084 1.00 87.75 485 MET A O 1
ATOM 3804 N N . VAL A 1 486 ? -15.595 8.801 31.026 1.00 90.00 486 VAL A N 1
ATOM 3805 C CA . VAL A 1 486 ? -16.627 7.783 30.767 1.00 90.00 486 VAL A CA 1
ATOM 3806 C C . VAL A 1 486 ? -16.461 6.568 31.680 1.00 90.00 486 VAL A C 1
ATOM 3808 O O . VAL A 1 486 ? -17.467 5.988 32.094 1.00 90.00 486 VAL A O 1
ATOM 3811 N N . ALA A 1 487 ? -15.227 6.156 31.980 1.00 87.31 487 ALA A N 1
ATOM 3812 C CA . ALA A 1 487 ? -14.969 5.072 32.922 1.00 87.31 487 ALA A CA 1
ATOM 3813 C C . ALA A 1 487 ? -15.430 5.441 34.340 1.00 87.31 487 ALA A C 1
ATOM 3815 O O . ALA A 1 487 ? -16.134 4.639 34.959 1.00 87.31 487 ALA A O 1
ATOM 3816 N N . ASP A 1 488 ? -15.135 6.659 34.797 1.00 85.44 488 ASP A N 1
ATOM 3817 C CA . ASP A 1 488 ? -15.559 7.167 36.106 1.00 85.44 488 ASP A CA 1
ATOM 3818 C C . ASP A 1 488 ? -17.088 7.170 36.229 1.00 85.44 488 ASP A C 1
ATOM 3820 O O . ASP A 1 488 ? -17.635 6.565 37.153 1.00 85.44 488 ASP A O 1
ATOM 3824 N N . PHE A 1 489 ? -17.808 7.729 35.247 1.00 85.81 489 PHE A N 1
ATOM 3825 C CA . PHE A 1 489 ? -19.278 7.738 35.258 1.00 85.81 489 PHE A CA 1
ATOM 3826 C C . PHE A 1 489 ? -19.901 6.343 35.164 1.00 85.81 489 PHE A C 1
ATOM 3828 O O . PHE A 1 489 ? -20.949 6.096 35.763 1.00 85.81 489 PHE A O 1
ATOM 3835 N N . LYS A 1 490 ? -19.280 5.410 34.435 1.00 87.06 490 LYS A N 1
ATOM 3836 C CA . LYS A 1 490 ? -19.730 4.009 34.419 1.00 87.06 490 LYS A CA 1
ATOM 3837 C C . LYS A 1 490 ? -19.526 3.332 35.772 1.00 87.06 490 LYS A C 1
ATOM 3839 O O . LYS A 1 490 ? -20.382 2.545 36.169 1.00 87.06 490 LYS A O 1
ATOM 3844 N N . GLY A 1 491 ? -18.430 3.635 36.468 1.00 85.00 491 GLY A N 1
ATOM 3845 C CA . GLY A 1 491 ? -18.201 3.195 37.845 1.00 85.00 491 GLY A CA 1
ATOM 3846 C C . GLY A 1 491 ? -19.279 3.735 38.782 1.00 85.00 491 GLY A C 1
ATOM 3847 O O . GLY A 1 491 ? -19.933 2.963 39.476 1.00 85.00 491 GLY A O 1
ATOM 3848 N N . LEU A 1 492 ? -19.549 5.035 38.693 1.00 81.44 492 LEU A N 1
ATOM 3849 C CA . LEU A 1 492 ? -20.581 5.742 39.454 1.00 81.44 492 LEU A CA 1
ATOM 3850 C C . LEU A 1 492 ? -21.976 5.140 39.247 1.00 81.44 492 LEU A C 1
ATOM 3852 O O . LEU A 1 492 ? -22.672 4.835 40.210 1.00 81.44 492 LEU A O 1
ATOM 3856 N N . ALA A 1 493 ? -22.363 4.881 37.995 1.00 84.06 493 ALA A N 1
ATOM 3857 C CA . ALA A 1 493 ? -23.634 4.236 37.664 1.00 84.06 493 ALA A CA 1
ATOM 3858 C C . ALA A 1 493 ? -23.750 2.798 38.208 1.00 84.06 493 ALA A C 1
ATOM 3860 O O . ALA A 1 493 ? -24.862 2.284 38.369 1.00 84.06 493 ALA A O 1
ATOM 3861 N N . ALA A 1 494 ? -22.619 2.138 38.476 1.00 84.31 494 ALA A N 1
ATOM 3862 C CA . ALA A 1 494 ? -22.573 0.801 39.057 1.00 84.31 494 ALA A CA 1
ATOM 3863 C C . ALA A 1 494 ? -22.596 0.811 40.596 1.00 84.31 494 ALA A C 1
ATOM 3865 O O . ALA A 1 494 ? -23.148 -0.119 41.188 1.00 84.31 494 ALA A O 1
ATOM 3866 N N . THR A 1 495 ? -22.017 1.827 41.244 1.00 84.06 495 THR A N 1
ATOM 3867 C CA . THR A 1 495 ? -21.855 1.882 42.708 1.00 84.06 495 THR A CA 1
ATOM 3868 C C . THR A 1 495 ? -22.902 2.739 43.413 1.00 84.06 495 THR A C 1
ATOM 3870 O O . THR A 1 495 ? -23.366 2.356 44.486 1.00 84.06 495 THR A O 1
ATOM 3873 N N . GLU A 1 496 ? -23.314 3.860 42.821 1.00 81.44 496 GLU A N 1
ATOM 3874 C CA . GLU A 1 496 ? -24.197 4.838 43.459 1.00 81.44 496 GLU A CA 1
ATOM 3875 C C . GLU A 1 496 ? -25.671 4.579 43.143 1.00 81.44 496 GLU A C 1
ATOM 3877 O O . GLU A 1 496 ? -26.095 4.490 41.988 1.00 81.44 496 GLU A O 1
ATOM 3882 N N . ALA A 1 497 ? -26.494 4.503 44.190 1.00 80.88 497 ALA A N 1
ATOM 3883 C CA . ALA A 1 497 ? -27.919 4.208 44.051 1.00 80.88 497 ALA A CA 1
ATOM 3884 C C . ALA A 1 497 ? -28.672 5.283 43.247 1.00 80.88 497 ALA A C 1
ATOM 3886 O O . ALA A 1 497 ? -29.582 4.946 42.490 1.00 80.88 497 ALA A O 1
ATOM 3887 N N . SER A 1 498 ? -28.275 6.552 43.381 1.00 77.69 498 SER A N 1
ATOM 3888 C CA . SER A 1 498 ? -28.861 7.689 42.662 1.00 77.69 498 SER A CA 1
ATOM 3889 C C . SER A 1 498 ? -28.588 7.647 41.157 1.00 77.69 498 SER A C 1
ATOM 3891 O O . SER A 1 498 ? -29.408 8.133 40.387 1.00 77.69 498 SER A O 1
ATOM 3893 N N . PHE A 1 499 ? -27.494 7.022 40.718 1.00 78.75 499 PHE A N 1
ATOM 3894 C CA . PHE A 1 499 ? -27.115 6.924 39.304 1.00 78.75 499 PHE A CA 1
ATOM 3895 C C . PHE A 1 499 ? -27.466 5.566 38.678 1.00 78.75 499 PHE A C 1
ATOM 3897 O O . PHE A 1 499 ? -27.137 5.306 37.516 1.00 78.75 499 PHE A O 1
ATOM 3904 N N . ARG A 1 500 ? -28.170 4.690 39.400 1.00 81.69 500 ARG A N 1
ATOM 3905 C CA . ARG A 1 500 ? -28.558 3.372 38.890 1.00 81.69 500 ARG A CA 1
ATOM 3906 C C . ARG A 1 500 ? -29.474 3.503 37.665 1.00 81.69 500 ARG A C 1
ATOM 3908 O O . ARG A 1 500 ? -30.507 4.159 37.712 1.00 81.69 500 ARG A O 1
ATOM 3915 N N . GLY A 1 501 ? -29.119 2.815 36.579 1.00 81.81 501 GLY A N 1
ATOM 3916 C CA . GLY A 1 501 ? -29.861 2.861 35.308 1.00 81.81 501 GLY A CA 1
ATOM 3917 C C . GLY A 1 501 ? -29.416 3.977 34.354 1.00 81.81 501 GLY A C 1
ATOM 3918 O O . GLY A 1 501 ? -29.916 4.044 33.227 1.00 81.81 501 GLY A O 1
ATOM 3919 N N . THR A 1 502 ? -28.447 4.797 34.773 1.00 86.81 502 THR A N 1
ATOM 3920 C CA . THR A 1 502 ? -27.784 5.785 33.917 1.00 86.81 502 THR A CA 1
ATOM 3921 C C . THR A 1 502 ? -27.010 5.080 32.803 1.00 86.81 502 THR A C 1
ATOM 3923 O O . THR A 1 502 ? -26.268 4.125 33.043 1.00 86.81 502 THR A O 1
ATOM 3926 N N . GLY A 1 503 ? -27.173 5.554 31.569 1.00 90.00 503 GLY A N 1
ATOM 3927 C CA . GLY A 1 503 ? -26.416 5.084 30.411 1.00 90.00 503 GLY A CA 1
ATOM 3928 C C . GLY A 1 503 ? -25.346 6.093 30.005 1.00 90.00 503 GLY A C 1
ATOM 3929 O O . GLY A 1 503 ? -25.626 7.285 29.948 1.00 90.00 503 GLY A O 1
ATOM 3930 N N . VAL A 1 504 ? -24.137 5.624 29.684 1.00 90.62 504 VAL A N 1
ATOM 3931 C CA . VAL A 1 504 ? -23.022 6.478 29.237 1.00 90.62 504 VAL A CA 1
ATOM 3932 C C . VAL A 1 504 ? -22.538 6.019 27.863 1.00 90.62 504 VAL A C 1
ATOM 3934 O O . VAL A 1 504 ? -22.101 4.871 27.710 1.00 90.62 504 VAL A O 1
ATOM 3937 N N . PHE A 1 505 ? -22.597 6.907 26.867 1.00 90.88 505 PHE A N 1
ATOM 3938 C CA . PHE A 1 505 ? -22.315 6.593 25.461 1.00 90.88 505 PHE A CA 1
ATOM 3939 C C . PHE A 1 505 ? -21.489 7.694 24.793 1.00 90.88 505 PHE A C 1
ATOM 3941 O O . PHE A 1 505 ? -21.749 8.871 25.014 1.00 90.88 505 PHE A O 1
ATOM 3948 N N . TYR A 1 506 ? -20.536 7.332 23.932 1.00 91.38 506 TYR A N 1
ATOM 3949 C CA . TYR A 1 506 ? -19.833 8.319 23.109 1.00 91.38 506 TYR A CA 1
ATOM 3950 C C . TYR A 1 506 ? -20.749 8.884 22.017 1.00 91.38 506 TYR A C 1
ATOM 3952 O O . TYR A 1 506 ? -21.601 8.173 21.473 1.00 91.38 506 TYR A O 1
ATOM 3960 N N . THR A 1 507 ? -20.558 10.158 21.685 1.00 87.06 507 THR A N 1
ATOM 3961 C CA . THR A 1 507 ? -21.296 10.877 20.636 1.00 87.06 507 THR A CA 1
ATOM 3962 C C . THR A 1 507 ? -20.313 11.565 19.695 1.00 87.06 507 THR A C 1
ATOM 3964 O O . THR A 1 507 ? -19.148 11.752 20.026 1.00 87.06 507 THR A O 1
ATOM 3967 N N . SER A 1 508 ? -20.738 11.953 18.495 1.00 75.38 508 SER A N 1
ATOM 3968 C CA . SER A 1 508 ? -19.905 12.805 17.633 1.00 75.38 508 SER A CA 1
ATOM 3969 C C . SER A 1 508 ? -19.873 14.268 18.098 1.00 75.38 508 SER A C 1
ATOM 3971 O O . SER A 1 508 ? -18.995 15.008 17.666 1.00 75.38 508 SER A O 1
ATOM 3973 N N . GLY A 1 509 ? -20.816 14.674 18.961 1.00 73.25 509 GLY A N 1
ATOM 3974 C CA . GLY A 1 509 ? -21.053 16.071 19.332 1.00 73.25 509 GLY A CA 1
ATOM 3975 C C . GLY A 1 509 ? -21.349 16.968 18.122 1.00 73.25 509 GLY A C 1
ATOM 3976 O O . GLY A 1 509 ? -21.537 16.484 17.002 1.00 73.25 509 GLY A O 1
ATOM 3977 N N . ASP A 1 510 ? -21.328 18.284 18.343 1.00 69.12 510 ASP A N 1
ATOM 3978 C CA . ASP A 1 510 ? -21.358 19.305 17.281 1.00 69.12 510 ASP A CA 1
ATOM 3979 C C . ASP A 1 510 ? -19.946 19.578 16.735 1.00 69.12 510 ASP A C 1
ATOM 3981 O O . ASP A 1 510 ? -19.475 20.716 16.706 1.00 69.12 510 ASP A O 1
ATOM 3985 N N . ILE A 1 511 ? -19.214 18.522 16.381 1.00 67.62 511 ILE A N 1
ATOM 3986 C CA . ILE A 1 511 ? -17.817 18.632 15.957 1.00 67.62 511 ILE A CA 1
ATOM 3987 C C . ILE A 1 511 ? -17.708 18.270 14.481 1.00 67.62 511 ILE A C 1
ATOM 3989 O O . ILE A 1 511 ? -18.082 17.174 14.073 1.00 67.62 511 ILE A O 1
ATOM 3993 N N . GLU A 1 512 ? -17.139 19.176 13.688 1.00 74.06 512 GLU A N 1
ATOM 3994 C CA . GLU A 1 512 ? -16.809 18.914 12.289 1.00 74.06 512 GLU A CA 1
ATOM 3995 C C . GLU A 1 512 ? -15.586 17.974 12.210 1.00 74.06 512 GLU A C 1
ATOM 3997 O O . GLU A 1 512 ? -14.500 18.333 12.680 1.00 74.06 512 GLU A O 1
ATOM 4002 N N . PRO A 1 513 ? -15.725 16.750 11.668 1.00 76.06 513 PRO A N 1
ATOM 4003 C CA . PRO A 1 513 ? -14.628 15.791 11.639 1.00 76.06 513 PRO A CA 1
ATOM 4004 C C . PRO A 1 513 ? -13.652 16.081 10.490 1.00 76.06 513 PRO A C 1
ATOM 4006 O O . PRO A 1 513 ? -14.054 16.381 9.364 1.00 76.06 513 PRO A O 1
ATOM 4009 N N . ILE A 1 514 ? -12.350 15.882 10.723 1.00 79.81 514 ILE A N 1
ATOM 4010 C CA . ILE A 1 514 ? -11.367 15.848 9.632 1.00 79.81 514 ILE A CA 1
ATOM 4011 C C . ILE A 1 514 ? -11.520 14.531 8.863 1.00 79.81 514 ILE A C 1
ATOM 4013 O O . ILE A 1 514 ? -11.006 13.483 9.261 1.00 79.81 514 ILE A O 1
ATOM 4017 N N . TYR A 1 515 ? -12.206 14.591 7.723 1.00 78.88 515 TYR A N 1
ATOM 4018 C CA . TYR A 1 515 ? -12.365 13.435 6.844 1.00 78.88 515 TYR A CA 1
ATOM 4019 C C . TYR A 1 515 ? -11.036 12.995 6.211 1.00 78.88 515 TYR A C 1
ATOM 4021 O O . TYR A 1 515 ? -10.140 13.820 5.985 1.00 78.88 515 TYR A O 1
ATOM 4029 N N . PRO A 1 516 ? -10.892 11.705 5.860 1.00 77.50 516 PRO A N 1
ATOM 4030 C CA . PRO A 1 516 ? -9.788 11.248 5.028 1.00 77.50 516 PRO A CA 1
ATOM 4031 C C . PRO A 1 516 ? -9.896 11.808 3.605 1.00 77.50 516 PRO A C 1
ATOM 4033 O O . PRO A 1 516 ? -10.980 12.110 3.116 1.00 77.50 516 PRO A O 1
ATOM 4036 N N . VAL A 1 517 ? -8.760 11.906 2.907 1.00 71.94 517 VAL A N 1
ATOM 4037 C CA . VAL A 1 517 ? -8.667 12.535 1.571 1.00 71.94 517 VAL A CA 1
ATOM 4038 C C . VAL A 1 517 ? -9.586 11.892 0.529 1.00 71.94 517 VAL A C 1
ATOM 4040 O O . VAL A 1 517 ? -10.058 12.571 -0.377 1.00 71.94 517 VAL A O 1
ATOM 4043 N N . TRP A 1 518 ? -9.851 10.595 0.662 1.00 76.56 518 TRP A N 1
ATOM 4044 C CA . TRP A 1 518 ? -10.690 9.837 -0.262 1.00 76.56 518 TRP A CA 1
ATOM 4045 C C . TRP A 1 518 ? -12.196 9.928 0.033 1.00 76.56 518 TRP A C 1
ATOM 4047 O O . TRP A 1 518 ? -12.975 9.435 -0.777 1.00 76.56 518 TRP A O 1
ATOM 4057 N N . TYR A 1 519 ? -12.612 10.515 1.161 1.00 80.69 519 TYR A N 1
ATOM 4058 C CA . TYR A 1 519 ? -14.023 10.638 1.542 1.00 80.69 519 TYR A CA 1
ATOM 4059 C C . TYR A 1 519 ? -14.533 12.051 1.269 1.00 80.69 519 TYR A C 1
ATOM 4061 O O . TYR A 1 519 ? -13.899 13.031 1.671 1.00 80.69 519 TYR A O 1
ATOM 4069 N N . LYS A 1 520 ? -15.678 12.157 0.593 1.00 80.50 520 LYS A N 1
ATOM 4070 C CA . LYS A 1 520 ? -16.299 13.435 0.240 1.00 80.50 520 LYS A CA 1
ATOM 4071 C C . LYS A 1 520 ? -17.605 13.599 1.008 1.00 80.50 520 LYS A C 1
ATOM 4073 O O . LYS A 1 520 ? -18.327 12.641 1.246 1.00 80.50 520 LYS A O 1
ATOM 4078 N N . GLU A 1 521 ? -17.953 14.827 1.369 1.00 71.38 521 GLU A N 1
ATOM 4079 C CA . GLU A 1 521 ? -19.154 15.083 2.174 1.00 71.38 521 GLU A CA 1
ATOM 4080 C C . GLU A 1 521 ? -20.462 14.716 1.450 1.00 71.38 521 GLU A C 1
ATOM 4082 O O . GLU A 1 521 ? -21.414 14.238 2.069 1.00 71.38 521 GLU A O 1
ATOM 4087 N N . ASN A 1 522 ? -20.487 14.830 0.118 1.00 76.31 522 ASN A N 1
ATOM 4088 C CA . ASN A 1 522 ? -21.619 14.400 -0.705 1.00 76.31 522 ASN A CA 1
ATOM 4089 C C . ASN A 1 522 ? -21.885 12.880 -0.644 1.00 76.31 522 ASN A C 1
ATOM 4091 O O . ASN A 1 522 ? -23.009 12.455 -0.921 1.00 76.31 522 ASN A O 1
ATOM 4095 N N . ASP A 1 523 ? -20.917 12.059 -0.212 1.00 78.19 523 ASP A N 1
ATOM 4096 C CA . ASP A 1 523 ? -21.113 10.619 0.013 1.00 78.19 523 ASP A CA 1
ATOM 4097 C C . ASP A 1 523 ? -22.171 10.331 1.096 1.00 78.19 523 ASP A C 1
ATOM 4099 O O . ASP A 1 523 ? -22.715 9.226 1.139 1.00 78.19 523 ASP A O 1
ATOM 4103 N N . LYS A 1 524 ? -22.521 11.315 1.941 1.00 74.62 524 LYS A N 1
ATOM 4104 C CA . LYS A 1 524 ? -23.600 11.187 2.937 1.00 74.62 524 LYS A CA 1
ATOM 4105 C C . LYS A 1 524 ? -24.995 11.066 2.311 1.00 74.62 524 LYS A C 1
ATOM 4107 O O . LYS A 1 524 ? -25.892 10.524 2.950 1.00 74.62 524 LYS A O 1
ATOM 4112 N N . VAL A 1 525 ? -25.186 11.563 1.087 1.00 74.12 525 VAL A N 1
ATOM 4113 C CA . VAL A 1 525 ? -26.509 11.678 0.440 1.00 74.12 525 VAL A CA 1
ATOM 4114 C C . VAL A 1 525 ? -26.697 10.650 -0.684 1.00 74.12 525 VAL A C 1
ATOM 4116 O O . VAL A 1 525 ? -27.823 10.342 -1.070 1.00 74.12 525 VAL A O 1
ATOM 4119 N N . HIS A 1 526 ? -25.610 10.087 -1.214 1.00 79.44 526 HIS A N 1
ATOM 4120 C CA . HIS A 1 526 ? -25.656 9.183 -2.363 1.00 79.44 526 HIS A CA 1
ATOM 4121 C C . HIS A 1 526 ? -25.740 7.694 -1.973 1.00 79.44 526 HIS A C 1
ATOM 4123 O O . HIS A 1 526 ? -25.165 7.273 -0.967 1.00 79.44 526 HIS A O 1
ATOM 4129 N N . PRO A 1 527 ? -26.410 6.852 -2.788 1.00 82.56 527 PRO A N 1
ATOM 4130 C CA . PRO A 1 527 ? -26.544 5.426 -2.509 1.00 82.56 527 PRO A CA 1
ATOM 4131 C C . PRO A 1 527 ? -25.187 4.728 -2.590 1.00 82.56 527 PRO A C 1
ATOM 4133 O O . PRO A 1 527 ? -24.491 4.795 -3.601 1.00 82.56 527 PRO A O 1
ATOM 4136 N N . ARG A 1 528 ? -24.813 4.011 -1.537 1.00 89.19 528 ARG A N 1
ATOM 4137 C CA . ARG A 1 528 ? -23.520 3.308 -1.437 1.00 89.19 528 ARG A CA 1
ATOM 4138 C C . ARG A 1 528 ? -23.672 1.815 -1.197 1.00 89.19 528 ARG A C 1
ATOM 4140 O O . ARG A 1 528 ? -22.736 1.159 -0.752 1.00 89.19 528 ARG A O 1
ATOM 4147 N N . THR A 1 529 ? -24.857 1.297 -1.485 1.00 91.81 529 THR A N 1
ATOM 4148 C CA . THR A 1 529 ? -25.202 -0.097 -1.252 1.00 91.81 529 THR A CA 1
ATOM 4149 C C . THR A 1 529 ? -25.709 -0.700 -2.546 1.00 91.81 529 THR A C 1
ATOM 4151 O O . THR A 1 529 ? -26.500 -0.096 -3.272 1.00 91.81 529 THR A O 1
ATOM 4154 N N . ILE A 1 530 ? -25.190 -1.878 -2.871 1.00 92.00 530 ILE A N 1
ATOM 4155 C CA . ILE A 1 530 ? -25.489 -2.611 -4.096 1.00 92.00 530 ILE A CA 1
ATOM 4156 C C . ILE A 1 530 ? -25.987 -3.989 -3.700 1.00 92.00 530 ILE A C 1
ATOM 4158 O O . ILE A 1 530 ? -25.311 -4.724 -2.984 1.00 92.00 530 ILE A O 1
ATOM 4162 N N . THR A 1 531 ? -27.158 -4.355 -4.203 1.00 92.25 531 THR A N 1
ATOM 4163 C CA . THR A 1 531 ? -27.683 -5.716 -4.091 1.00 92.25 531 THR A CA 1
ATOM 4164 C C . THR A 1 531 ? -27.438 -6.446 -5.398 1.00 92.25 531 THR A C 1
ATOM 4166 O O . THR A 1 531 ? -27.754 -5.920 -6.464 1.00 92.25 531 THR A O 1
ATOM 4169 N N . VAL A 1 532 ? -26.893 -7.654 -5.319 1.00 91.88 532 VAL A N 1
ATOM 4170 C CA . VAL A 1 532 ? -26.607 -8.514 -6.470 1.00 91.88 532 VAL A CA 1
ATOM 4171 C C . VAL A 1 532 ? -27.382 -9.814 -6.309 1.00 91.88 532 VAL A C 1
ATOM 4173 O O . VAL A 1 532 ? -27.234 -10.476 -5.282 1.00 91.88 532 VAL A O 1
ATOM 4176 N N . SER A 1 533 ? -28.192 -10.198 -7.298 1.00 89.12 533 SER A N 1
ATOM 4177 C CA . SER A 1 533 ? -28.819 -11.527 -7.295 1.00 89.12 533 SER A CA 1
ATOM 4178 C C . SER A 1 533 ? -27.851 -12.553 -7.867 1.00 89.12 533 SER A C 1
ATOM 4180 O O . SER A 1 533 ? -27.176 -12.324 -8.874 1.00 89.12 533 SER A O 1
ATOM 4182 N N . VAL A 1 534 ? -27.771 -13.694 -7.200 1.00 87.25 534 VAL A N 1
ATOM 4183 C CA . VAL A 1 534 ? -26.745 -14.702 -7.416 1.00 87.25 534 VAL A CA 1
ATOM 4184 C C . VAL A 1 534 ? -27.399 -16.017 -7.818 1.00 87.25 534 VAL A C 1
ATOM 4186 O O . VAL A 1 534 ? -28.449 -16.403 -7.322 1.00 87.25 534 VAL A O 1
ATOM 4189 N N . THR A 1 535 ? -26.763 -16.709 -8.747 1.00 85.06 535 THR A N 1
ATOM 4190 C CA . THR A 1 535 ? -27.107 -18.057 -9.199 1.00 85.06 535 THR A CA 1
ATOM 4191 C C . THR A 1 535 ? -25.879 -18.942 -9.004 1.00 85.06 535 THR A C 1
ATOM 4193 O O . THR A 1 535 ? -24.789 -18.443 -8.699 1.00 85.06 535 THR A O 1
ATOM 4196 N N . THR A 1 536 ? -26.020 -20.252 -9.204 1.00 82.19 536 THR A N 1
ATOM 4197 C CA . THR A 1 536 ? -24.891 -21.194 -9.141 1.00 82.19 536 THR A CA 1
ATOM 4198 C C . THR A 1 536 ? -23.731 -20.760 -10.047 1.00 82.19 536 THR A C 1
ATOM 4200 O O . THR A 1 536 ? -22.573 -20.822 -9.632 1.00 82.19 536 THR A O 1
ATOM 4203 N N . ASP A 1 537 ? -24.039 -20.216 -11.229 1.00 81.81 537 ASP A N 1
ATOM 4204 C CA . ASP A 1 537 ? -23.043 -19.804 -12.225 1.00 81.81 537 ASP A CA 1
ATOM 4205 C C . ASP A 1 537 ? -22.414 -18.435 -11.920 1.00 81.81 537 ASP A C 1
ATOM 4207 O O . ASP A 1 537 ? -21.250 -18.191 -12.246 1.00 81.81 537 ASP A O 1
ATOM 4211 N N . THR A 1 538 ? -23.141 -17.537 -11.243 1.00 84.06 538 THR A N 1
ATOM 4212 C CA . THR A 1 538 ? -22.658 -16.172 -10.956 1.00 84.06 538 THR A CA 1
ATOM 4213 C C . THR A 1 538 ? -21.972 -16.026 -9.597 1.00 84.06 538 THR A C 1
ATOM 4215 O O . THR A 1 538 ? -21.233 -15.059 -9.393 1.00 84.06 538 THR A O 1
ATOM 4218 N N . TYR A 1 539 ? -22.119 -16.995 -8.684 1.00 83.38 539 TYR A N 1
ATOM 4219 C CA . TYR A 1 539 ? -21.516 -16.932 -7.346 1.00 83.38 539 TYR A CA 1
ATOM 4220 C C . TYR A 1 539 ? -19.986 -16.859 -7.376 1.00 83.38 539 TYR A C 1
ATOM 4222 O O . TYR A 1 539 ? -19.380 -16.034 -6.688 1.00 83.38 539 TYR A O 1
ATOM 4230 N N . ARG A 1 540 ? -19.334 -17.713 -8.175 1.00 82.81 540 ARG A N 1
ATOM 4231 C CA . ARG A 1 540 ? -17.866 -17.779 -8.223 1.00 82.81 540 ARG A CA 1
ATOM 4232 C C . ARG A 1 540 ? -17.245 -16.508 -8.827 1.00 82.81 540 ARG A C 1
ATOM 4234 O O . ARG A 1 540 ? -16.343 -15.974 -8.178 1.00 82.81 540 ARG A O 1
ATOM 4241 N N . PRO A 1 541 ? -17.722 -15.982 -9.977 1.00 82.06 541 PRO A N 1
ATOM 4242 C CA . PRO A 1 541 ? -17.286 -14.684 -10.496 1.00 82.06 541 PRO A CA 1
ATOM 4243 C C . PRO A 1 541 ? -17.487 -13.540 -9.498 1.00 82.06 541 PRO A C 1
ATOM 4245 O O . PRO A 1 541 ? -16.537 -12.810 -9.213 1.00 82.06 541 PRO A O 1
ATOM 4248 N N . LEU A 1 542 ? -18.675 -13.444 -8.887 1.00 87.25 542 LEU A N 1
ATOM 4249 C CA . LEU A 1 542 ? -18.985 -12.422 -7.884 1.00 87.25 542 LEU A CA 1
ATOM 4250 C C . LEU A 1 542 ? -18.006 -12.474 -6.706 1.00 87.25 542 LEU A C 1
ATOM 4252 O O . LEU A 1 542 ? -17.440 -11.455 -6.309 1.00 87.25 542 LEU A O 1
ATOM 4256 N N . ARG A 1 543 ? -17.755 -13.676 -6.177 1.00 83.19 543 ARG A N 1
ATOM 4257 C CA . ARG A 1 543 ? -16.811 -13.896 -5.079 1.00 83.19 543 ARG A CA 1
ATOM 4258 C C . ARG A 1 543 ? -15.381 -13.512 -5.466 1.00 83.19 543 ARG A C 1
ATOM 4260 O O . ARG A 1 543 ? -14.686 -12.925 -4.641 1.00 83.19 543 ARG A O 1
ATOM 4267 N N . SER A 1 544 ? -14.934 -13.819 -6.687 1.00 77.19 544 SER A N 1
ATOM 4268 C CA . SER A 1 544 ? -13.603 -13.403 -7.154 1.00 77.19 544 SER A CA 1
ATOM 4269 C C . SER A 1 544 ? -13.476 -11.888 -7.298 1.00 77.19 544 SER A C 1
ATOM 4271 O O . SER A 1 544 ? -12.493 -11.334 -6.816 1.00 77.19 544 SER A O 1
ATOM 4273 N N . SER A 1 545 ? -14.486 -11.218 -7.858 1.00 80.81 545 SER A N 1
ATOM 4274 C CA . SER A 1 545 ? -14.518 -9.759 -7.986 1.00 80.81 545 SER A CA 1
ATOM 4275 C C . SER A 1 545 ? -14.539 -9.075 -6.620 1.00 80.81 545 SER A C 1
ATOM 4277 O O . SER A 1 545 ? -13.787 -8.138 -6.395 1.00 80.81 545 SER A O 1
ATOM 4279 N N . MET A 1 546 ? -15.321 -9.583 -5.662 1.00 84.88 546 MET A N 1
ATOM 4280 C CA . MET A 1 546 ? -15.292 -9.104 -4.274 1.00 84.88 546 MET A CA 1
ATOM 4281 C C . MET A 1 546 ? -13.892 -9.220 -3.656 1.00 84.88 546 MET A C 1
ATOM 4283 O O . MET A 1 546 ? -13.405 -8.265 -3.057 1.00 84.88 546 MET A O 1
ATOM 4287 N N . MET A 1 547 ? -13.227 -10.371 -3.810 1.00 74.25 547 MET A N 1
ATOM 4288 C CA . MET A 1 547 ? -11.869 -10.555 -3.285 1.00 74.25 547 MET A CA 1
ATOM 4289 C C . MET A 1 547 ? -10.838 -9.649 -3.964 1.00 74.25 547 MET A C 1
ATOM 4291 O O . MET A 1 547 ? -9.889 -9.235 -3.304 1.00 74.25 547 MET A O 1
ATOM 4295 N N . GLU A 1 548 ? -10.980 -9.386 -5.263 1.00 68.19 548 GLU A N 1
ATOM 4296 C CA . GLU A 1 548 ? -10.130 -8.450 -6.008 1.00 68.19 548 GLU A CA 1
ATOM 4297 C C . GLU A 1 548 ? -10.339 -7.022 -5.499 1.00 68.19 548 GLU A C 1
ATOM 4299 O O . GLU A 1 548 ? -9.379 -6.376 -5.084 1.00 68.19 548 GLU A O 1
ATOM 4304 N N . PHE A 1 549 ? -11.597 -6.583 -5.404 1.00 75.50 549 PHE A N 1
ATOM 4305 C CA . PHE A 1 549 ? -11.947 -5.262 -4.893 1.00 75.50 549 PHE A CA 1
ATOM 4306 C C . PHE A 1 549 ? -11.404 -5.025 -3.485 1.00 75.50 549 PHE A C 1
ATOM 4308 O O . PHE A 1 549 ? -10.803 -3.992 -3.239 1.00 75.50 549 PHE A O 1
ATOM 4315 N N . GLU A 1 550 ? -11.553 -5.979 -2.567 1.00 70.75 550 GLU A N 1
ATOM 4316 C CA . GLU A 1 550 ? -11.069 -5.831 -1.186 1.00 70.75 550 GLU A CA 1
ATOM 4317 C C . GLU A 1 550 ? -9.558 -5.754 -1.032 1.00 70.75 550 GLU A C 1
ATOM 4319 O O . GLU A 1 550 ? -9.080 -5.238 -0.020 1.00 70.75 550 GLU A O 1
ATOM 4324 N N . ARG A 1 551 ? -8.803 -6.306 -1.986 1.00 62.12 551 ARG A N 1
ATOM 4325 C CA . ARG A 1 551 ? -7.342 -6.182 -1.983 1.00 62.12 551 ARG A CA 1
ATOM 4326 C C . ARG A 1 551 ? -6.944 -4.758 -2.343 1.00 62.12 551 ARG A C 1
ATOM 4328 O O . ARG A 1 551 ? -6.158 -4.156 -1.622 1.00 62.12 551 ARG A O 1
ATOM 4335 N N . THR A 1 552 ? -7.567 -4.217 -3.385 1.00 53.97 552 THR A N 1
ATOM 4336 C CA . THR A 1 552 ? -7.204 -2.922 -3.965 1.00 53.97 552 THR A CA 1
ATOM 4337 C C . THR A 1 552 ? -7.861 -1.734 -3.252 1.00 53.97 552 THR A C 1
ATOM 4339 O O . THR A 1 552 ? -7.234 -0.690 -3.084 1.00 53.97 552 THR A O 1
ATOM 4342 N N . TYR A 1 553 ? -9.109 -1.882 -2.798 1.00 65.44 553 TYR A N 1
ATOM 4343 C CA . TYR A 1 553 ? -9.934 -0.815 -2.234 1.00 65.44 553 TYR A CA 1
ATOM 4344 C C . TYR A 1 553 ? -10.432 -1.180 -0.832 1.00 65.44 553 TYR A C 1
ATOM 4346 O O . TYR A 1 553 ? -11.315 -2.027 -0.663 1.00 65.44 553 TYR A O 1
ATOM 4354 N N . PRO A 1 554 ? -9.942 -0.498 0.212 1.00 72.31 554 PRO A N 1
ATOM 4355 C CA . PRO A 1 554 ? -10.324 -0.789 1.586 1.00 72.31 554 PRO A CA 1
ATOM 4356 C C . PRO A 1 554 ? -11.688 -0.220 1.996 1.00 72.31 554 PRO A C 1
ATOM 4358 O O . PRO A 1 554 ? -11.935 -0.007 3.177 1.00 72.31 554 PRO A O 1
ATOM 4361 N N . THR A 1 555 ? -12.567 0.065 1.041 1.00 84.62 555 THR A N 1
ATOM 4362 C CA . THR A 1 555 ? -13.824 0.786 1.261 1.00 84.62 555 THR A CA 1
ATOM 4363 C C . THR A 1 555 ? -15.042 -0.128 1.301 1.00 84.62 555 THR A C 1
ATOM 4365 O O . THR A 1 555 ? -16.151 0.366 1.475 1.00 84.62 555 THR A O 1
ATOM 4368 N N . LEU A 1 556 ? -14.881 -1.450 1.174 1.00 89.56 556 LEU A N 1
ATOM 4369 C CA . LEU A 1 556 ? -15.994 -2.375 1.375 1.00 89.56 556 LEU A CA 1
ATOM 4370 C C . LEU A 1 556 ? -16.276 -2.562 2.872 1.00 89.56 556 LEU A C 1
ATOM 4372 O O . LEU A 1 556 ? -15.477 -3.143 3.608 1.00 89.56 556 LEU A O 1
ATOM 4376 N N . LEU A 1 557 ? -17.442 -2.091 3.305 1.00 93.31 557 LEU A N 1
ATOM 4377 C CA . LEU A 1 557 ? -17.909 -2.163 4.687 1.00 93.31 557 LEU A CA 1
ATOM 4378 C C . LEU A 1 557 ? -18.719 -3.429 4.958 1.00 93.31 557 LEU A C 1
ATOM 4380 O O . LEU A 1 557 ? -18.712 -3.920 6.084 1.00 93.31 557 LEU A O 1
ATOM 4384 N N . LYS A 1 558 ? -19.426 -3.944 3.950 1.00 93.31 558 LYS A N 1
ATOM 4385 C CA . LYS A 1 558 ? -20.344 -5.078 4.088 1.00 93.31 558 LYS A CA 1
ATOM 4386 C C . LYS A 1 558 ? -20.400 -5.910 2.811 1.00 93.31 558 LYS A C 1
ATOM 4388 O O . LYS A 1 558 ? -20.389 -5.350 1.723 1.00 93.31 558 LYS A O 1
ATOM 4393 N N . ALA A 1 559 ? -20.491 -7.224 2.964 1.00 93.12 559 ALA A N 1
ATOM 4394 C CA . ALA A 1 559 ? -20.747 -8.237 1.949 1.00 93.12 559 ALA A CA 1
ATOM 4395 C C . ALA A 1 559 ? -21.539 -9.387 2.601 1.00 93.12 559 ALA A C 1
ATOM 4397 O O . ALA A 1 559 ? -20.973 -10.408 2.997 1.00 93.12 559 ALA A O 1
ATOM 4398 N N . SER A 1 560 ? -22.850 -9.194 2.757 1.00 90.19 560 SER A N 1
ATOM 4399 C CA . SER A 1 560 ? -23.736 -10.135 3.459 1.00 90.19 560 SER A CA 1
ATOM 4400 C C . SER A 1 560 ? -24.574 -10.948 2.488 1.00 90.19 560 SER A C 1
ATOM 4402 O O . SER A 1 560 ? -25.148 -10.388 1.554 1.00 90.19 560 SER A O 1
ATOM 4404 N N . THR A 1 561 ? -24.690 -12.255 2.724 1.00 87.44 561 THR A N 1
ATOM 4405 C CA . THR A 1 561 ? -25.485 -13.148 1.865 1.00 87.44 561 THR A CA 1
ATOM 4406 C C . THR A 1 561 ? -26.865 -13.411 2.468 1.00 87.44 561 THR A C 1
ATOM 4408 O O . THR A 1 561 ? -26.970 -13.978 3.554 1.00 87.44 561 THR A O 1
ATOM 4411 N N . ILE A 1 562 ? -27.934 -13.090 1.739 1.00 86.62 562 ILE A N 1
ATOM 4412 C CA . ILE A 1 562 ? -29.309 -13.474 2.083 1.00 86.62 562 ILE A CA 1
ATOM 4413 C C . ILE A 1 562 ? -29.648 -14.753 1.319 1.00 86.62 562 ILE A C 1
ATOM 4415 O O . ILE A 1 562 ? -30.008 -14.738 0.142 1.00 86.62 562 ILE A O 1
ATOM 4419 N N . ARG A 1 563 ? -29.519 -15.895 2.002 1.00 81.25 563 ARG A N 1
ATOM 4420 C CA . ARG A 1 563 ? -29.673 -17.222 1.380 1.00 81.25 563 ARG A CA 1
ATOM 4421 C C . ARG A 1 563 ? -31.075 -17.483 0.823 1.00 81.25 563 ARG A C 1
ATOM 4423 O O . ARG A 1 563 ? -31.187 -18.145 -0.195 1.00 81.25 563 ARG A O 1
ATOM 4430 N N . GLN A 1 564 ? -32.123 -16.970 1.468 1.00 83.19 564 GLN A N 1
ATOM 4431 C CA . GLN A 1 564 ? -33.514 -17.187 1.039 1.00 83.19 564 GLN A CA 1
ATOM 4432 C C . GLN A 1 564 ? -33.827 -16.519 -0.307 1.00 83.19 564 GLN A C 1
ATOM 4434 O O . GLN A 1 564 ? -34.626 -17.035 -1.079 1.00 83.19 564 GLN A O 1
ATOM 4439 N N . GLU A 1 565 ? -33.165 -15.400 -0.602 1.00 83.19 565 GLU A N 1
ATOM 4440 C CA . GLU A 1 565 ? -33.376 -14.613 -1.821 1.00 83.19 565 GLU A CA 1
ATOM 4441 C C . GLU A 1 565 ? -32.291 -14.861 -2.879 1.00 83.19 565 GLU A C 1
ATOM 4443 O O . GLU A 1 565 ? -32.354 -14.309 -3.976 1.00 83.19 565 GLU A O 1
ATOM 4448 N N . ASN A 1 566 ? -31.275 -15.668 -2.549 1.00 87.62 566 ASN A N 1
ATOM 4449 C CA . ASN A 1 566 ? -30.034 -15.786 -3.312 1.00 87.62 566 ASN A CA 1
ATOM 4450 C C . ASN A 1 566 ? -29.431 -14.414 -3.665 1.00 87.62 566 ASN A C 1
ATOM 4452 O O . ASN A 1 566 ? -28.966 -14.197 -4.781 1.00 87.62 566 ASN A O 1
ATOM 4456 N N . THR A 1 567 ? -29.441 -13.464 -2.730 1.00 90.25 567 THR A N 1
ATOM 4457 C CA . THR A 1 567 ? -28.891 -12.117 -2.934 1.00 90.25 567 THR A CA 1
ATOM 4458 C C . THR A 1 567 ? -27.668 -11.881 -2.057 1.00 90.25 567 THR A C 1
ATOM 4460 O O . THR A 1 567 ? -27.538 -12.429 -0.961 1.00 90.25 567 THR A O 1
ATOM 4463 N N . VAL A 1 568 ? -26.739 -11.059 -2.544 1.00 91.81 568 VAL A N 1
ATOM 4464 C CA . VAL A 1 568 ? -25.612 -10.549 -1.757 1.00 91.81 568 VAL A CA 1
ATOM 4465 C C . VAL A 1 568 ? -25.689 -9.032 -1.725 1.00 91.81 568 VAL A C 1
ATOM 4467 O O . VAL A 1 568 ? -25.813 -8.384 -2.765 1.00 91.81 568 VAL A O 1
ATOM 4470 N N . ILE A 1 569 ? -25.620 -8.477 -0.519 1.00 92.06 569 ILE A N 1
ATOM 4471 C CA . ILE A 1 569 ? -25.659 -7.039 -0.266 1.00 92.06 569 ILE A CA 1
ATOM 4472 C C . ILE A 1 569 ? -24.244 -6.554 0.015 1.00 92.06 569 ILE A C 1
ATOM 4474 O O . ILE A 1 569 ? -23.620 -6.975 0.993 1.00 92.06 569 ILE A O 1
ATOM 4478 N N . PHE A 1 570 ? -23.779 -5.630 -0.815 1.00 93.50 570 PHE A N 1
ATOM 4479 C CA . PHE A 1 570 ? -22.503 -4.947 -0.674 1.00 93.50 570 PHE A CA 1
ATOM 4480 C C . PHE A 1 570 ? -22.723 -3.521 -0.186 1.00 93.50 570 PHE A C 1
ATOM 4482 O O . PHE A 1 570 ? -23.454 -2.775 -0.828 1.00 93.50 570 PHE A O 1
ATOM 4489 N N . GLY A 1 571 ? -22.084 -3.140 0.916 1.00 93.06 571 GLY A N 1
ATOM 4490 C CA . GLY A 1 571 ? -22.091 -1.772 1.436 1.00 93.06 571 GLY A CA 1
ATOM 4491 C C . GLY A 1 571 ? -20.695 -1.168 1.358 1.00 93.06 571 GLY A C 1
ATOM 4492 O O . GLY A 1 571 ? -19.723 -1.817 1.753 1.00 93.06 571 GLY A O 1
ATOM 4493 N N . PHE A 1 572 ? -20.589 0.062 0.862 1.00 91.50 572 PHE A N 1
ATOM 4494 C CA . PHE A 1 572 ? -19.320 0.754 0.626 1.00 91.50 572 PHE A CA 1
ATOM 4495 C C . PHE A 1 572 ? -19.182 2.012 1.486 1.00 91.50 572 PHE A C 1
ATOM 4497 O O . PHE A 1 572 ? -20.172 2.584 1.933 1.00 91.50 572 PHE A O 1
ATOM 4504 N N . ALA A 1 573 ? -17.944 2.453 1.705 1.00 87.38 573 ALA A N 1
ATOM 4505 C CA . ALA A 1 573 ? -17.625 3.677 2.435 1.00 87.38 573 ALA A CA 1
ATOM 4506 C C . ALA A 1 573 ? -17.948 4.939 1.626 1.00 87.38 573 ALA A C 1
ATOM 4508 O O . ALA A 1 573 ? -18.312 5.948 2.213 1.00 87.38 573 ALA A O 1
ATOM 4509 N N . THR A 1 574 ? -17.836 4.872 0.296 1.00 87.12 574 THR A N 1
ATOM 4510 C CA . THR A 1 574 ? -18.133 5.986 -0.618 1.00 87.12 574 THR A CA 1
ATOM 4511 C C . THR A 1 574 ? -19.027 5.534 -1.764 1.00 87.12 574 THR A C 1
ATOM 4513 O O . THR A 1 574 ? -19.035 4.353 -2.138 1.00 87.12 574 THR A O 1
ATOM 4516 N N . ASN A 1 575 ? -19.758 6.474 -2.360 1.00 86.81 575 ASN A N 1
ATOM 4517 C CA . ASN A 1 575 ? -20.524 6.227 -3.576 1.00 86.81 575 ASN A CA 1
ATOM 4518 C C . ASN A 1 575 ? -19.595 5.891 -4.754 1.00 86.81 575 ASN A C 1
ATOM 4520 O O . ASN A 1 575 ? -19.875 4.941 -5.485 1.00 86.81 575 ASN A O 1
ATOM 4524 N N . ASP A 1 576 ? -18.455 6.580 -4.872 1.00 83.12 576 ASP A N 1
ATOM 4525 C CA . ASP A 1 576 ? -17.427 6.304 -5.890 1.00 83.12 576 ASP A CA 1
ATOM 4526 C C . ASP A 1 576 ? -16.963 4.834 -5.838 1.00 83.12 576 ASP A C 1
ATOM 4528 O O . ASP A 1 576 ? -16.847 4.164 -6.865 1.00 83.12 576 ASP A O 1
ATOM 4532 N N . SER A 1 577 ? -16.777 4.288 -4.631 1.00 86.06 577 SER A N 1
ATOM 4533 C CA . SER A 1 577 ? -16.410 2.879 -4.426 1.00 86.06 577 SER A CA 1
ATOM 4534 C C . SER A 1 577 ? -17.497 1.919 -4.906 1.00 86.06 577 SER A C 1
ATOM 4536 O O . SER A 1 577 ? -17.197 0.909 -5.545 1.00 86.06 577 SER A O 1
ATOM 4538 N N . ALA A 1 578 ? -18.764 2.242 -4.635 1.00 88.44 578 ALA A N 1
ATOM 4539 C CA . ALA A 1 578 ? -19.894 1.452 -5.107 1.00 88.44 578 ALA A CA 1
ATOM 4540 C C . ALA A 1 578 ? -19.977 1.472 -6.644 1.00 88.44 578 ALA A C 1
ATOM 4542 O O . ALA A 1 578 ? -20.130 0.427 -7.278 1.00 88.44 578 ALA A O 1
ATOM 4543 N N . GLN A 1 579 ? -19.826 2.645 -7.268 1.00 85.44 579 GLN A N 1
ATOM 4544 C CA . GLN A 1 579 ? -19.790 2.780 -8.729 1.00 85.44 579 GLN A CA 1
ATOM 4545 C C . GLN A 1 579 ? -18.643 1.986 -9.357 1.00 85.44 579 GLN A C 1
ATOM 4547 O O . GLN A 1 579 ? -18.851 1.284 -10.349 1.00 85.44 579 GLN A O 1
ATOM 4552 N N . PHE A 1 580 ? -17.454 2.039 -8.758 1.00 81.75 580 PHE A N 1
ATOM 4553 C CA . PHE A 1 580 ? -16.307 1.279 -9.237 1.00 81.75 580 PHE A CA 1
ATOM 4554 C C . PHE A 1 580 ? -16.555 -0.231 -9.161 1.00 81.75 580 PHE A C 1
ATOM 4556 O O . PHE A 1 580 ? -16.356 -0.945 -10.146 1.00 81.75 580 PHE A O 1
ATOM 4563 N N . PHE A 1 581 ? -17.051 -0.725 -8.021 1.00 85.38 581 PHE A N 1
ATOM 4564 C CA . PHE A 1 581 ? -17.374 -2.143 -7.857 1.00 85.38 581 PHE A CA 1
ATOM 4565 C C . PHE A 1 581 ? -18.409 -2.615 -8.881 1.00 85.38 581 PHE A C 1
ATOM 4567 O O . PHE A 1 581 ? -18.252 -3.678 -9.482 1.00 85.38 581 PHE A O 1
ATOM 4574 N N . ARG A 1 582 ? -19.432 -1.795 -9.142 1.00 87.69 582 ARG A N 1
ATOM 4575 C CA . ARG A 1 582 ? -20.413 -2.042 -10.203 1.00 87.69 582 ARG A CA 1
ATOM 4576 C C . ARG A 1 582 ? -19.746 -2.164 -11.573 1.00 87.69 582 ARG A C 1
ATOM 4578 O O . ARG A 1 582 ? -20.040 -3.113 -12.293 1.00 87.69 582 ARG A O 1
ATOM 4585 N N . GLY A 1 583 ? -18.885 -1.217 -11.945 1.00 84.00 583 GLY A N 1
ATOM 4586 C CA . GLY A 1 583 ? -18.184 -1.240 -13.234 1.00 84.00 583 GLY A CA 1
ATOM 4587 C C . GLY A 1 583 ? -17.338 -2.502 -13.404 1.00 84.00 583 GLY A C 1
ATOM 4588 O O . GLY A 1 583 ? -17.393 -3.154 -14.445 1.00 84.00 583 GLY A O 1
ATOM 4589 N N . MET A 1 584 ? -16.640 -2.908 -12.342 1.00 82.94 584 MET A N 1
ATOM 4590 C CA . MET A 1 584 ? -15.867 -4.149 -12.313 1.00 82.94 584 MET A CA 1
ATOM 4591 C C . MET A 1 584 ? -16.758 -5.392 -12.476 1.00 82.94 584 MET A C 1
ATOM 4593 O O . MET A 1 584 ? -16.409 -6.294 -13.236 1.00 82.94 584 MET A O 1
ATOM 4597 N N . LEU A 1 585 ? -17.917 -5.448 -11.808 1.00 86.62 585 LEU A N 1
ATOM 4598 C CA . LEU A 1 585 ? -18.872 -6.547 -11.991 1.00 86.62 585 LEU A CA 1
ATOM 4599 C C . LEU A 1 585 ? -19.450 -6.586 -13.406 1.00 86.62 585 LEU A C 1
ATOM 4601 O O . LEU A 1 585 ? -19.572 -7.674 -13.962 1.00 86.62 585 LEU A O 1
ATOM 4605 N N . GLN A 1 586 ? -19.772 -5.430 -13.993 1.00 85.75 586 GLN A N 1
ATOM 4606 C CA . GLN A 1 586 ? -20.284 -5.344 -15.361 1.00 85.75 586 GLN A CA 1
ATOM 4607 C C . GLN A 1 586 ? -19.254 -5.873 -16.364 1.00 85.75 586 GLN A C 1
ATOM 4609 O O . GLN A 1 586 ? -19.570 -6.787 -17.118 1.00 85.75 586 GLN A O 1
ATOM 4614 N N . SER A 1 587 ? -18.007 -5.395 -16.292 1.00 82.06 587 SER A N 1
ATOM 4615 C CA . SER A 1 587 ? -16.910 -5.875 -17.147 1.00 82.06 587 SER A CA 1
ATOM 4616 C C . SER A 1 587 ? -16.727 -7.388 -17.026 1.00 82.06 587 SER A C 1
ATOM 4618 O O . SER A 1 587 ? -16.613 -8.090 -18.026 1.00 82.06 587 SER A O 1
ATOM 4620 N N . ARG A 1 588 ? -16.778 -7.923 -15.797 1.00 80.81 588 ARG A N 1
ATOM 4621 C CA . ARG A 1 588 ? -16.669 -9.367 -15.552 1.00 80.81 588 ARG A CA 1
ATOM 4622 C C . ARG A 1 588 ? -17.850 -10.150 -16.132 1.00 80.81 588 ARG A C 1
ATOM 4624 O O . ARG A 1 588 ? -17.672 -11.271 -16.603 1.00 80.81 588 ARG A O 1
ATOM 4631 N N . SER A 1 589 ? -19.051 -9.582 -16.053 1.00 82.75 589 SER A N 1
ATOM 4632 C CA . SER A 1 589 ? -20.275 -10.144 -16.627 1.00 82.75 589 SER A CA 1
ATOM 4633 C C . SER A 1 589 ? -20.143 -10.260 -18.147 1.00 82.75 589 SER A C 1
ATOM 4635 O O . SER A 1 589 ? -20.394 -11.332 -18.698 1.00 82.75 589 SER A O 1
ATOM 4637 N N . ASP A 1 590 ? -19.675 -9.188 -18.792 1.00 83.88 590 ASP A N 1
ATOM 4638 C CA . ASP A 1 590 ? -19.501 -9.093 -20.242 1.00 83.88 590 ASP A CA 1
ATOM 4639 C C . ASP A 1 590 ? -18.414 -10.060 -20.744 1.00 83.88 590 ASP A C 1
ATOM 4641 O O . ASP A 1 590 ? -18.638 -10.794 -21.705 1.00 83.88 590 ASP A O 1
ATOM 4645 N N . GLU A 1 591 ? -17.277 -10.149 -20.043 1.00 83.25 591 GLU A N 1
ATOM 4646 C CA . GLU A 1 591 ? -16.189 -11.095 -20.345 1.00 83.25 591 GLU A CA 1
ATOM 4647 C C . GLU A 1 591 ? -16.631 -12.564 -20.312 1.00 83.25 591 GLU A C 1
ATOM 4649 O O . GLU A 1 591 ? -16.141 -13.385 -21.087 1.00 83.25 591 GLU A O 1
ATOM 4654 N N . LEU A 1 592 ? -17.527 -12.916 -19.387 1.00 81.81 592 LEU A N 1
ATOM 4655 C CA . LEU A 1 592 ? -17.980 -14.293 -19.183 1.00 81.81 592 LEU A CA 1
ATOM 4656 C C . LEU A 1 592 ? -19.253 -14.629 -19.972 1.00 81.81 592 LEU A C 1
ATOM 4658 O O . LEU A 1 592 ? -19.708 -15.770 -19.911 1.00 81.81 592 LEU A O 1
ATOM 4662 N N . GLY A 1 593 ? -19.850 -13.660 -20.675 1.00 83.69 593 GLY A N 1
ATOM 4663 C CA . GLY A 1 593 ? -21.149 -13.829 -21.335 1.00 83.69 593 GLY A CA 1
ATOM 4664 C C . GLY A 1 593 ? -22.296 -14.125 -20.359 1.00 83.69 593 GLY A C 1
ATOM 4665 O O . GLY A 1 593 ? -23.305 -14.714 -20.745 1.00 83.69 593 GLY A O 1
ATOM 4666 N N . LEU A 1 594 ? -22.144 -13.750 -19.085 1.00 84.12 594 LEU A N 1
ATOM 4667 C CA . LEU A 1 594 ? -23.141 -13.958 -18.035 1.00 84.12 594 LEU A CA 1
ATOM 4668 C C . LEU A 1 594 ? -23.937 -12.671 -17.814 1.00 84.12 594 LEU A C 1
ATOM 4670 O O . LEU A 1 594 ? -23.455 -11.576 -18.090 1.00 84.12 594 LEU A O 1
ATOM 4674 N N . LYS A 1 595 ? -25.151 -12.779 -17.266 1.00 81.19 595 LYS A N 1
ATOM 4675 C CA . LYS A 1 595 ? -25.893 -11.626 -16.734 1.00 81.19 595 LYS A CA 1
ATOM 4676 C C . LYS A 1 595 ? -25.864 -11.674 -15.213 1.00 81.19 595 LYS A C 1
ATOM 4678 O O . LYS A 1 595 ? -26.501 -12.540 -14.619 1.00 81.19 595 LYS A O 1
ATOM 4683 N N . ILE A 1 596 ? -25.144 -10.744 -14.590 1.00 81.94 596 ILE A N 1
ATOM 4684 C CA . ILE A 1 596 ? -25.139 -10.555 -13.135 1.00 81.94 596 ILE A CA 1
ATOM 4685 C C . ILE A 1 596 ? -26.078 -9.385 -12.803 1.00 81.94 596 ILE A C 1
ATOM 4687 O O . ILE A 1 596 ? -25.672 -8.229 -12.912 1.00 81.94 596 ILE A O 1
ATOM 4691 N N . PRO A 1 597 ? -27.347 -9.640 -12.438 1.00 83.44 597 PRO A N 1
ATOM 4692 C CA . PRO A 1 597 ? -28.277 -8.571 -12.097 1.00 83.44 597 PRO A CA 1
ATOM 4693 C C . PRO A 1 597 ? -27.863 -7.897 -10.784 1.00 83.44 597 PRO A C 1
ATOM 4695 O O . PRO A 1 597 ? -27.689 -8.554 -9.756 1.00 83.44 597 PRO A O 1
ATOM 4698 N N . PHE A 1 598 ? -27.757 -6.571 -10.806 1.00 87.69 598 PHE A N 1
ATOM 4699 C CA . PHE A 1 598 ? -27.511 -5.759 -9.619 1.00 87.69 598 PHE A CA 1
ATOM 4700 C C . PHE A 1 598 ? -28.434 -4.538 -9.580 1.00 87.69 598 PHE A C 1
ATOM 4702 O O . PHE A 1 598 ? -28.924 -4.073 -10.611 1.00 87.69 598 PHE A O 1
ATOM 4709 N N . LYS A 1 599 ? -28.669 -4.006 -8.380 1.00 89.88 599 LYS A N 1
ATOM 4710 C CA . LYS A 1 599 ? -29.455 -2.790 -8.137 1.00 89.88 599 LYS A CA 1
ATOM 4711 C C . LYS A 1 599 ? -28.799 -1.958 -7.042 1.00 89.88 599 LYS A C 1
ATOM 4713 O O . LYS A 1 599 ? -28.293 -2.520 -6.072 1.00 89.88 599 LYS A O 1
ATOM 4718 N N . TYR A 1 600 ? -28.839 -0.635 -7.184 1.00 87.31 600 TYR A N 1
ATOM 4719 C CA . TYR A 1 600 ? -28.552 0.246 -6.056 1.00 87.31 600 TYR A CA 1
ATOM 4720 C C . TYR A 1 600 ? -29.688 0.167 -5.050 1.00 87.31 600 TYR A C 1
ATOM 4722 O O . TYR A 1 600 ? -30.864 0.171 -5.422 1.00 87.31 600 TYR A O 1
ATOM 4730 N N . ASP A 1 601 ? -29.319 0.104 -3.780 1.00 83.00 601 ASP A N 1
ATOM 4731 C CA . ASP A 1 601 ? -30.249 0.377 -2.705 1.00 83.00 601 ASP A CA 1
ATOM 4732 C C . ASP A 1 601 ? -30.290 1.890 -2.495 1.00 83.00 601 ASP A C 1
ATOM 4734 O O . ASP A 1 601 ? -29.324 2.500 -2.035 1.00 83.00 601 ASP A O 1
ATOM 4738 N N . ASN A 1 602 ? -31.404 2.495 -2.901 1.00 76.06 602 ASN A N 1
ATOM 4739 C CA . ASN A 1 602 ? -31.628 3.930 -2.758 1.00 76.06 602 ASN A CA 1
ATOM 4740 C C . ASN A 1 602 ? -32.069 4.310 -1.341 1.00 76.06 602 ASN A C 1
ATOM 4742 O O . ASN A 1 602 ? -32.284 5.492 -1.072 1.00 76.06 602 ASN A O 1
ATOM 4746 N N . ARG A 1 603 ? -32.219 3.339 -0.430 1.00 75.06 603 ARG A N 1
ATOM 4747 C CA . ARG A 1 603 ? -32.411 3.652 0.983 1.00 75.06 603 ARG A CA 1
ATOM 4748 C C . ARG A 1 603 ? -31.124 4.296 1.500 1.00 75.06 603 ARG A C 1
ATOM 4750 O O . ARG A 1 603 ? -30.054 3.710 1.331 1.00 75.06 603 ARG A O 1
ATOM 4757 N N . PRO A 1 604 ? -31.203 5.476 2.131 1.00 61.59 604 PRO A N 1
ATOM 4758 C CA . PRO A 1 604 ? -30.042 6.091 2.744 1.00 61.59 604 PRO A CA 1
ATOM 4759 C C . PRO A 1 604 ? -29.585 5.206 3.904 1.00 61.59 604 PRO A C 1
ATOM 4761 O O . PRO A 1 604 ? -30.157 5.211 4.991 1.00 61.59 604 PRO A O 1
ATOM 4764 N N . GLU A 1 605 ? -28.562 4.393 3.663 1.00 71.12 605 GLU A N 1
ATOM 4765 C CA . GLU A 1 605 ? -27.815 3.782 4.748 1.00 71.12 605 GLU A CA 1
ATOM 4766 C C . GLU A 1 605 ? -27.041 4.916 5.431 1.00 71.12 605 GLU A C 1
ATOM 4768 O O . GLU A 1 605 ? -26.480 5.785 4.761 1.00 71.12 605 GLU A O 1
ATOM 4773 N N . VAL A 1 606 ? -26.961 4.925 6.760 1.00 73.44 606 VAL A N 1
ATOM 4774 C CA . VAL A 1 606 ? -26.154 5.899 7.515 1.00 73.44 606 VAL A CA 1
ATOM 4775 C C . VAL A 1 606 ? -24.921 5.173 8.051 1.00 73.44 606 VAL A C 1
ATOM 4777 O O . VAL A 1 606 ? -25.040 4.164 8.737 1.00 73.44 606 VAL A O 1
ATOM 4780 N N . VAL A 1 607 ? -23.732 5.653 7.691 1.00 84.25 607 VAL A N 1
ATOM 4781 C CA . VAL A 1 607 ? -22.437 5.134 8.148 1.00 84.25 607 VAL A CA 1
ATOM 4782 C C . VAL A 1 607 ? -21.865 6.276 8.944 1.00 84.25 607 VAL A C 1
ATOM 4784 O O . VAL A 1 607 ? -21.825 7.403 8.453 1.00 84.25 607 VAL A O 1
ATOM 4787 N N . SER A 1 608 ? -21.494 5.991 10.187 1.00 85.50 608 SER A N 1
ATOM 4788 C CA . SER A 1 608 ? -20.953 7.020 11.056 1.00 85.50 608 SER A CA 1
ATOM 4789 C C . SER A 1 608 ? -19.592 7.480 10.548 1.00 85.50 608 SER A C 1
ATOM 4791 O O . SER A 1 608 ? -18.791 6.689 10.033 1.00 85.50 608 SER A O 1
ATOM 4793 N N . ASP A 1 609 ? -19.306 8.760 10.761 1.00 86.06 609 ASP A N 1
ATOM 4794 C CA . ASP A 1 609 ? -18.015 9.365 10.431 1.00 86.06 609 ASP A CA 1
ATOM 4795 C C . ASP A 1 609 ? -16.858 8.627 11.146 1.00 86.06 609 ASP A C 1
ATOM 4797 O O . ASP A 1 609 ? -15.746 8.505 10.625 1.00 86.06 609 ASP A O 1
ATOM 4801 N N . ASN A 1 610 ? -17.137 8.006 12.295 1.00 88.56 610 ASN A N 1
ATOM 4802 C CA . ASN A 1 610 ? -16.176 7.205 13.045 1.00 88.56 610 ASN A CA 1
ATOM 4803 C C . ASN A 1 610 ? -15.846 5.867 12.359 1.00 88.56 610 ASN A C 1
ATOM 4805 O O . ASN A 1 610 ? -14.702 5.418 12.419 1.00 88.56 610 ASN A O 1
ATOM 4809 N N . VAL A 1 611 ? -16.793 5.231 11.659 1.00 91.50 611 VAL A N 1
ATOM 4810 C CA . VAL A 1 611 ? -16.496 4.034 10.848 1.00 91.50 611 VAL A CA 1
ATOM 4811 C C . VAL A 1 611 ? -15.622 4.408 9.652 1.00 91.50 611 VAL A C 1
ATOM 4813 O O . VAL A 1 611 ? -14.644 3.712 9.376 1.00 91.50 611 VAL A O 1
ATOM 4816 N N . ILE A 1 612 ? -15.913 5.531 8.987 1.00 89.81 612 ILE A N 1
ATOM 4817 C CA . ILE A 1 612 ? -15.067 6.077 7.910 1.00 89.81 612 ILE A CA 1
ATOM 4818 C C . ILE A 1 612 ? -13.649 6.340 8.425 1.00 89.81 612 ILE A C 1
ATOM 4820 O O . ILE A 1 612 ? -12.665 5.925 7.807 1.00 89.81 612 ILE A O 1
ATOM 4824 N N . THR A 1 613 ? -13.546 6.948 9.606 1.00 89.69 613 THR A N 1
ATOM 4825 C CA . THR A 1 613 ? -12.273 7.191 10.288 1.00 89.69 613 THR A CA 1
ATOM 4826 C C . THR A 1 613 ? -11.538 5.882 10.577 1.00 89.69 613 THR A C 1
ATOM 4828 O O . THR A 1 613 ? -10.369 5.747 10.221 1.00 89.69 613 THR A O 1
ATOM 4831 N N . ALA A 1 614 ? -12.207 4.876 11.147 1.00 93.12 614 ALA A N 1
ATOM 4832 C CA . ALA A 1 614 ? -11.595 3.582 11.440 1.00 93.12 614 ALA A CA 1
ATOM 4833 C C . ALA A 1 614 ? -11.063 2.891 10.169 1.00 93.12 614 ALA A C 1
ATOM 4835 O O . ALA A 1 614 ? -9.945 2.370 10.169 1.00 93.12 614 ALA A O 1
ATOM 4836 N N . VAL A 1 615 ? -11.813 2.937 9.063 1.00 91.50 615 VAL A N 1
ATOM 4837 C CA . VAL A 1 615 ? -11.387 2.408 7.753 1.00 91.50 615 VAL A CA 1
ATOM 4838 C C . VAL A 1 615 ? -10.134 3.116 7.243 1.00 91.50 615 VAL A C 1
ATOM 4840 O O . VAL A 1 615 ? -9.179 2.450 6.819 1.00 91.50 615 VAL A O 1
ATOM 4843 N N . ALA A 1 616 ? -10.108 4.449 7.330 1.00 86.44 616 ALA A N 1
ATOM 4844 C CA . ALA A 1 616 ? -8.950 5.260 6.958 1.00 86.44 616 ALA A CA 1
ATOM 4845 C C . ALA A 1 616 ? -7.712 4.927 7.801 1.00 86.44 616 ALA A C 1
ATOM 4847 O O . ALA A 1 616 ? -6.595 4.943 7.291 1.00 86.44 616 ALA A O 1
ATOM 4848 N N . LEU A 1 617 ? -7.913 4.571 9.072 1.00 88.69 617 LEU A N 1
ATOM 4849 C CA . LEU A 1 617 ? -6.855 4.148 9.991 1.00 88.69 617 LEU A CA 1
ATOM 4850 C C . LEU A 1 617 ? -6.416 2.689 9.796 1.00 88.69 617 LEU A C 1
ATOM 4852 O O . LEU A 1 617 ? -5.487 2.241 10.467 1.00 88.69 617 LEU A O 1
ATOM 4856 N N . GLY A 1 618 ? -7.024 1.951 8.863 1.00 86.69 618 GLY A N 1
ATOM 4857 C CA . GLY A 1 618 ? -6.621 0.589 8.507 1.00 86.69 618 GLY A CA 1
ATOM 4858 C C . GLY A 1 618 ? -7.582 -0.510 8.955 1.00 86.69 618 GLY A C 1
ATOM 4859 O O . GLY A 1 618 ? -7.273 -1.680 8.739 1.00 86.69 618 GLY A O 1
ATOM 4860 N N . ALA A 1 619 ? -8.740 -0.182 9.536 1.00 93.12 619 ALA A N 1
ATOM 4861 C CA . ALA A 1 619 ? -9.746 -1.187 9.869 1.00 93.12 619 ALA A CA 1
ATOM 4862 C C . ALA A 1 619 ? -10.269 -1.893 8.613 1.00 93.12 619 ALA A C 1
ATOM 4864 O O . ALA A 1 619 ? -10.472 -1.278 7.562 1.00 93.12 619 ALA A O 1
ATOM 4865 N N . ARG A 1 620 ? -10.502 -3.199 8.725 1.00 91.75 620 ARG A N 1
ATOM 4866 C CA . ARG A 1 620 ? -11.021 -4.059 7.654 1.00 91.75 620 ARG A CA 1
ATOM 4867 C C . ARG A 1 620 ? -12.013 -5.052 8.242 1.00 91.75 620 ARG A C 1
ATOM 4869 O O . ARG A 1 620 ? -11.920 -5.396 9.416 1.00 91.75 620 ARG A O 1
ATOM 4876 N N . ARG A 1 621 ? -12.887 -5.604 7.397 1.00 93.88 621 ARG A N 1
ATOM 4877 C CA . ARG A 1 621 ? -13.762 -6.732 7.769 1.00 93.88 621 ARG A CA 1
ATOM 4878 C C . ARG A 1 621 ? -13.014 -8.053 8.001 1.00 93.88 621 ARG A C 1
ATOM 4880 O O . ARG A 1 621 ? -13.593 -9.014 8.495 1.00 93.88 621 ARG A O 1
ATOM 4887 N N . THR A 1 622 ? -11.733 -8.114 7.633 1.00 92.31 622 THR A N 1
ATOM 4888 C CA . THR A 1 622 ? -10.869 -9.273 7.871 1.00 92.31 622 THR A CA 1
ATOM 4889 C C . THR A 1 622 ? -9.868 -8.960 8.971 1.00 92.31 622 THR A C 1
ATOM 4891 O O . THR A 1 622 ? -9.062 -8.037 8.838 1.00 92.31 622 THR A O 1
ATOM 4894 N N . ILE A 1 623 ? -9.880 -9.772 10.024 1.00 94.50 623 ILE A N 1
ATOM 4895 C CA . ILE A 1 623 ? -8.897 -9.724 11.105 1.00 94.50 623 ILE A CA 1
ATOM 4896 C C . ILE A 1 623 ? -7.852 -10.823 10.921 1.00 94.50 623 ILE A C 1
ATOM 4898 O O . ILE A 1 623 ? -8.100 -11.854 10.285 1.00 94.50 623 ILE A O 1
ATOM 4902 N N . ILE A 1 624 ? -6.675 -10.585 11.482 1.00 91.25 624 ILE A N 1
ATOM 4903 C CA . ILE A 1 624 ? -5.578 -11.539 11.562 1.00 91.25 624 ILE A CA 1
ATOM 4904 C C . ILE A 1 624 ? -5.279 -11.825 13.030 1.00 91.25 624 ILE A C 1
ATOM 4906 O O . ILE A 1 624 ? -5.075 -10.909 13.824 1.00 91.25 624 ILE A O 1
ATOM 4910 N N . LEU A 1 625 ? -5.259 -13.108 13.366 1.00 90.75 625 LEU A N 1
ATOM 4911 C CA . LEU A 1 625 ? -4.830 -13.625 14.654 1.00 90.75 625 LEU A CA 1
ATOM 4912 C C . LEU A 1 625 ? -3.472 -14.284 14.468 1.00 90.75 625 LEU A C 1
ATOM 4914 O O . LEU A 1 625 ? -3.278 -15.044 13.515 1.00 90.75 625 LEU A O 1
ATOM 4918 N N . THR A 1 626 ? -2.558 -14.016 15.388 1.00 88.94 626 THR A N 1
ATOM 4919 C CA . THR A 1 626 ? -1.286 -14.728 15.495 1.00 88.94 626 THR A CA 1
ATOM 4920 C C . THR A 1 626 ? -1.333 -15.524 16.786 1.00 88.94 626 THR A C 1
ATOM 4922 O O . THR A 1 626 ? -1.337 -14.928 17.860 1.00 88.94 626 THR A O 1
ATOM 4925 N N . ILE A 1 627 ? -1.429 -16.846 16.672 1.00 87.81 627 ILE A N 1
ATOM 4926 C CA . ILE A 1 627 ? -1.668 -17.772 17.787 1.00 87.81 627 ILE A CA 1
ATOM 4927 C C 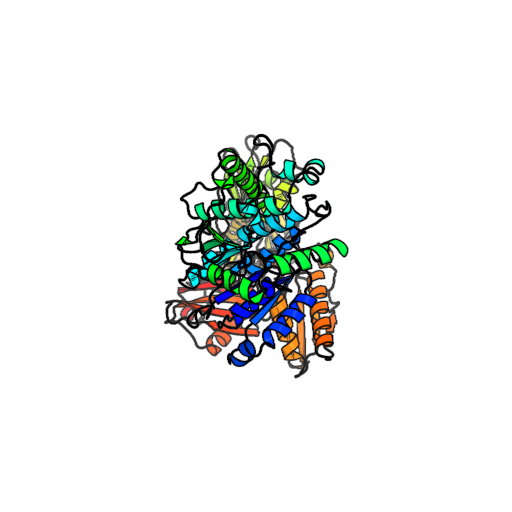. ILE A 1 627 ? -0.505 -18.761 17.904 1.00 87.81 627 ILE A C 1
ATOM 4929 O O . ILE A 1 627 ? -0.007 -19.199 16.863 1.00 87.81 627 ILE A O 1
ATOM 4933 N N . PRO A 1 628 ? -0.067 -19.134 19.117 1.00 85.25 628 PRO A N 1
ATOM 4934 C CA . PRO A 1 628 ? 0.923 -20.192 19.281 1.00 85.25 628 PRO A CA 1
ATOM 4935 C C . PRO A 1 628 ? 0.439 -21.516 18.685 1.00 85.25 628 PRO A C 1
ATOM 4937 O O . PRO A 1 628 ? -0.745 -21.857 18.785 1.00 85.25 628 PRO A O 1
ATOM 4940 N N . VAL A 1 629 ? 1.335 -22.254 18.028 1.00 84.56 629 VAL A N 1
ATOM 4941 C CA . VAL A 1 629 ? 0.992 -23.498 17.313 1.00 84.56 629 VAL A CA 1
ATOM 4942 C C . VAL A 1 629 ? 0.357 -24.527 18.255 1.00 84.56 629 VAL A C 1
ATOM 4944 O O . VAL A 1 629 ? -0.593 -25.206 17.873 1.00 84.56 629 VAL A O 1
ATOM 4947 N N . GLU A 1 630 ? 0.803 -24.584 19.504 1.00 84.00 630 GLU A N 1
ATOM 4948 C CA . GLU A 1 630 ? 0.295 -25.464 20.559 1.00 84.00 630 GLU A CA 1
ATOM 4949 C C . GLU A 1 630 ? -1.139 -25.147 21.017 1.00 84.00 630 GLU A C 1
ATOM 4951 O O . GLU A 1 630 ? -1.788 -25.994 21.626 1.00 84.00 630 GLU A O 1
ATOM 4956 N N . ARG A 1 631 ? -1.661 -23.953 20.706 1.00 83.94 631 ARG A N 1
ATOM 4957 C CA . ARG A 1 631 ? -3.043 -23.530 21.010 1.00 83.94 631 ARG A CA 1
ATOM 4958 C C . ARG A 1 631 ? -3.935 -23.483 19.772 1.00 83.94 631 ARG A C 1
ATOM 4960 O O . ARG A 1 631 ? -5.026 -22.915 19.799 1.00 83.94 631 ARG A O 1
ATOM 4967 N N . LEU A 1 632 ? -3.472 -24.045 18.657 1.00 87.62 632 LEU A N 1
ATOM 4968 C CA . LEU A 1 632 ? -4.243 -24.077 17.426 1.00 87.62 632 LEU A CA 1
ATOM 4969 C C . LEU A 1 632 ? -5.539 -24.861 17.594 1.00 87.62 632 LEU A C 1
ATOM 4971 O O . LEU A 1 632 ? -5.543 -26.016 18.004 1.00 87.62 632 LEU A O 1
ATOM 4975 N N . LEU A 1 633 ? -6.625 -24.247 17.145 1.00 88.00 633 LEU A N 1
ATOM 4976 C CA . LEU A 1 633 ? -7.915 -24.903 17.028 1.00 88.00 633 LEU A CA 1
ATOM 4977 C C . LEU A 1 633 ? -8.121 -25.429 15.602 1.00 88.00 633 LEU A C 1
ATOM 4979 O O . LEU A 1 633 ? -7.408 -25.065 14.647 1.00 88.00 633 LEU A O 1
ATOM 4983 N N . GLU A 1 634 ? -9.134 -26.273 15.455 1.00 87.31 634 GLU A N 1
ATOM 4984 C CA . GLU A 1 634 ? -9.684 -26.638 14.157 1.00 87.31 634 GLU A CA 1
ATOM 4985 C C . GLU A 1 634 ? -10.416 -25.456 13.514 1.00 87.31 634 GLU A C 1
ATOM 4987 O O . GLU A 1 634 ? -10.957 -24.568 14.181 1.00 87.31 634 GLU A O 1
ATOM 4992 N N . GLN A 1 635 ? -10.473 -25.440 12.181 1.00 84.81 635 GLN A N 1
ATOM 4993 C CA . GLN A 1 635 ? -11.095 -24.333 11.444 1.00 84.81 635 GLN A CA 1
ATOM 4994 C C . GLN A 1 635 ? -12.577 -24.131 11.818 1.00 84.81 635 GLN A C 1
ATOM 4996 O O . GLN A 1 635 ? -13.045 -22.993 11.901 1.00 84.81 635 GLN A O 1
ATOM 5001 N N . SER A 1 636 ? -13.309 -25.218 12.079 1.00 87.44 636 SER A N 1
ATOM 5002 C CA . SER A 1 636 ? -14.710 -25.183 12.521 1.00 87.44 636 SER A CA 1
ATOM 5003 C C . SER A 1 636 ? -14.874 -24.553 13.907 1.00 87.44 636 SER A C 1
ATOM 5005 O O . SER A 1 636 ? -15.843 -23.833 14.141 1.00 87.44 636 SER A O 1
ATOM 5007 N N . GLN A 1 637 ? -13.909 -24.755 14.806 1.00 89.62 637 GLN A N 1
ATOM 5008 C CA . GLN A 1 637 ? -13.925 -24.175 16.146 1.00 89.62 637 GLN A CA 1
ATOM 5009 C C . GLN A 1 637 ? -13.724 -22.662 16.091 1.00 89.62 637 GLN A C 1
ATOM 5011 O O . GLN A 1 637 ? -14.475 -21.944 16.738 1.00 89.62 637 GLN A O 1
ATOM 5016 N N . TYR A 1 638 ? -12.812 -22.152 15.254 1.00 89.94 638 TYR A N 1
ATOM 5017 C CA . TYR A 1 638 ? -12.699 -20.703 15.032 1.00 89.94 638 TYR A CA 1
ATOM 5018 C C . TYR A 1 638 ? -13.989 -20.103 14.472 1.00 89.94 638 TYR A C 1
ATOM 5020 O O . TYR A 1 638 ? -14.385 -19.010 14.864 1.00 89.94 638 TYR A O 1
ATOM 5028 N N . HIS A 1 639 ? -14.675 -20.815 13.576 1.00 89.12 639 HIS A N 1
ATOM 5029 C CA . HIS A 1 639 ? -15.963 -20.354 13.066 1.00 89.12 639 HIS A CA 1
ATOM 5030 C C . HIS A 1 639 ? -17.017 -20.258 14.185 1.00 89.12 639 HIS A C 1
ATOM 5032 O O . HIS A 1 639 ? -17.730 -19.263 14.275 1.00 89.12 639 HIS A O 1
ATOM 5038 N N . LEU A 1 640 ? -17.086 -21.256 15.074 1.00 88.12 640 LEU A N 1
ATOM 5039 C CA . LEU A 1 640 ? -17.978 -21.240 16.242 1.00 88.12 640 LEU A CA 1
ATOM 5040 C C . LEU A 1 640 ? -17.613 -20.164 17.263 1.00 88.12 640 LEU A C 1
ATOM 5042 O O . LEU A 1 640 ? -18.511 -19.595 17.876 1.00 88.12 640 LEU A O 1
ATOM 5046 N N . LEU A 1 641 ? -16.320 -19.903 17.430 1.00 87.25 641 LEU A N 1
ATOM 5047 C CA . LEU A 1 641 ? -15.786 -18.901 18.339 1.00 87.25 641 LEU A CA 1
ATOM 5048 C C . LEU A 1 641 ? -16.188 -17.499 17.876 1.00 87.25 641 LEU A C 1
ATOM 5050 O O . LEU A 1 641 ? -16.836 -16.755 18.594 1.00 87.25 641 LEU A O 1
ATOM 5054 N N . PHE A 1 642 ? -15.873 -17.159 16.626 1.00 91.19 642 PHE A N 1
ATOM 5055 C CA . PHE A 1 642 ? -16.025 -15.791 16.140 1.00 91.19 642 PHE A CA 1
ATOM 5056 C C . PHE A 1 642 ? -17.459 -15.422 15.736 1.00 91.19 642 PHE A C 1
ATOM 5058 O O . PHE A 1 642 ? -17.749 -14.237 15.559 1.00 91.19 642 PHE A O 1
ATOM 5065 N N . ARG A 1 643 ? -18.379 -16.394 15.610 1.00 90.69 643 ARG A N 1
ATOM 5066 C CA . ARG A 1 643 ? -19.776 -16.110 15.230 1.00 90.69 643 ARG A CA 1
ATOM 5067 C C . ARG A 1 643 ? -20.523 -15.274 16.272 1.00 90.69 643 ARG A C 1
ATOM 5069 O O . ARG A 1 643 ? -21.525 -14.654 15.940 1.00 90.69 643 ARG A O 1
ATOM 5076 N N . GLU A 1 644 ? -20.043 -15.235 17.517 1.00 89.00 644 GLU A N 1
ATOM 5077 C CA . GLU A 1 644 ? -20.606 -14.379 18.574 1.00 89.00 644 GLU A CA 1
ATOM 5078 C C . GLU A 1 644 ? -20.431 -12.874 18.279 1.00 89.00 644 GLU A C 1
ATOM 5080 O O . GLU A 1 644 ? -21.195 -12.019 18.749 1.00 89.00 644 GLU A O 1
ATOM 5085 N N . PHE A 1 645 ? -19.425 -12.529 17.469 1.00 92.38 645 PHE A N 1
ATOM 5086 C CA . PHE A 1 645 ? -19.173 -11.155 17.038 1.00 92.38 645 PHE A CA 1
ATOM 5087 C C . PHE A 1 645 ? -19.977 -10.795 15.782 1.00 92.38 645 PHE A C 1
ATOM 5089 O O . PHE A 1 645 ? -20.311 -9.624 15.586 1.00 92.38 645 PHE A O 1
ATOM 5096 N N . GLY A 1 646 ? -20.339 -11.791 14.973 1.00 92.75 646 GLY A N 1
ATOM 5097 C CA . GLY A 1 646 ? -21.275 -11.681 13.857 1.00 92.75 646 GLY A CA 1
ATOM 5098 C C . GLY A 1 646 ? -21.019 -12.715 12.767 1.00 92.75 646 GLY A C 1
ATOM 5099 O O . GLY A 1 646 ? -20.234 -13.646 12.940 1.00 92.75 646 GLY A O 1
ATOM 5100 N N . ASN A 1 647 ? -21.691 -12.554 11.627 1.00 93.88 647 ASN A N 1
ATOM 5101 C CA . ASN A 1 647 ? -21.604 -13.517 10.534 1.00 93.88 647 ASN A CA 1
ATOM 5102 C C . ASN A 1 647 ? -20.198 -13.556 9.927 1.00 93.88 647 ASN A C 1
ATOM 5104 O O . ASN A 1 647 ? -19.593 -12.527 9.623 1.00 93.88 647 ASN A O 1
ATOM 5108 N N . ILE A 1 648 ? -19.702 -14.769 9.694 1.00 93.12 648 ILE A N 1
ATOM 5109 C CA . ILE A 1 648 ? -18.373 -15.016 9.138 1.00 93.12 648 ILE A CA 1
ATOM 5110 C C . ILE A 1 648 ? -18.518 -15.479 7.691 1.00 93.12 648 ILE A C 1
ATOM 5112 O O . ILE A 1 648 ? -19.134 -16.511 7.422 1.00 93.12 648 ILE A O 1
ATOM 5116 N N . SER A 1 649 ? -17.885 -14.766 6.762 1.00 88.62 649 SER A N 1
ATOM 5117 C CA . SER A 1 649 ? -17.797 -15.179 5.359 1.00 88.62 649 SER A CA 1
ATOM 5118 C C . SER A 1 649 ? -16.780 -16.304 5.160 1.00 88.62 649 SER A C 1
ATOM 5120 O O . SER A 1 649 ? -16.976 -17.192 4.327 1.00 88.62 649 SER A O 1
ATOM 5122 N N . TYR A 1 650 ? -15.649 -16.238 5.869 1.00 85.56 650 TYR A N 1
ATOM 5123 C CA . TYR A 1 650 ? -14.523 -17.140 5.645 1.00 85.56 650 TYR A CA 1
ATOM 5124 C C . TYR A 1 650 ? -13.556 -17.181 6.835 1.00 85.56 650 TYR A C 1
ATOM 5126 O O . TYR A 1 650 ? -13.302 -16.166 7.481 1.00 85.56 650 TYR A O 1
ATOM 5134 N N . VAL A 1 651 ? -12.970 -18.354 7.080 1.00 90.38 651 VAL A N 1
ATOM 5135 C CA . VAL A 1 651 ? -11.835 -18.539 7.993 1.00 90.38 651 VAL A CA 1
ATOM 5136 C C . VAL A 1 651 ? -10.734 -19.262 7.229 1.00 90.38 651 VAL A C 1
ATOM 5138 O O . VAL A 1 651 ? -11.015 -20.239 6.539 1.00 90.38 651 VAL A O 1
ATOM 5141 N N . SER A 1 652 ? -9.487 -18.813 7.359 1.00 86.00 652 SER A N 1
ATOM 5142 C CA . SER A 1 652 ? -8.324 -19.563 6.872 1.00 86.00 652 SER A CA 1
ATOM 5143 C C . SER A 1 652 ? -7.248 -19.673 7.921 1.00 86.00 652 SER A C 1
ATOM 5145 O O . SER A 1 652 ? -6.908 -18.679 8.561 1.00 86.00 652 SER A O 1
ATOM 5147 N N . LYS A 1 653 ? -6.636 -20.847 7.986 1.00 83.38 653 LYS A N 1
ATOM 5148 C CA . LYS A 1 653 ? -5.480 -21.142 8.819 1.00 83.38 653 LYS A CA 1
ATOM 5149 C C . LYS A 1 653 ? -4.241 -21.260 7.935 1.00 83.38 653 LYS A C 1
ATOM 5151 O O . LYS A 1 653 ? -4.266 -21.947 6.917 1.00 83.38 653 LYS A O 1
ATOM 5156 N N . ARG A 1 654 ? -3.162 -20.574 8.309 1.00 75.62 654 ARG A N 1
ATOM 5157 C CA . ARG A 1 654 ? -1.837 -20.716 7.698 1.00 75.62 654 ARG A CA 1
ATOM 5158 C C . ARG A 1 654 ? -0.838 -21.053 8.794 1.00 75.62 654 ARG A C 1
ATOM 5160 O O . ARG A 1 654 ? -0.481 -20.192 9.595 1.00 75.62 654 ARG A O 1
ATOM 5167 N N . VAL A 1 655 ? -0.399 -22.303 8.800 1.00 74.00 655 VAL A N 1
ATOM 5168 C CA . VAL A 1 655 ? 0.666 -22.803 9.673 1.00 74.00 655 VAL A CA 1
ATOM 5169 C C . VAL A 1 655 ? 1.937 -22.896 8.839 1.00 74.00 655 VAL A C 1
ATOM 5171 O O . VAL A 1 655 ? 1.869 -23.247 7.659 1.00 74.00 655 VAL A O 1
ATOM 5174 N N . ARG A 1 656 ? 3.078 -22.535 9.419 1.00 63.53 656 ARG A N 1
ATOM 5175 C CA . ARG A 1 656 ? 4.385 -22.873 8.859 1.00 63.53 656 ARG A CA 1
ATOM 5176 C C . ARG A 1 656 ? 5.095 -23.769 9.865 1.00 63.53 656 ARG A C 1
ATOM 5178 O O . ARG A 1 656 ? 5.057 -23.465 11.051 1.00 63.53 656 ARG A O 1
ATOM 5185 N N . GLU A 1 657 ? 5.680 -24.864 9.397 1.00 60.88 657 GLU A N 1
ATOM 5186 C CA . GLU A 1 657 ? 6.313 -25.876 10.259 1.00 60.88 657 GLU A CA 1
ATOM 5187 C C . GLU A 1 657 ? 7.553 -25.343 11.000 1.00 60.88 657 GLU A C 1
ATOM 5189 O O . GLU A 1 657 ? 7.961 -25.914 12.004 1.00 60.88 657 GLU A O 1
ATOM 5194 N N . ASP A 1 658 ? 8.126 -24.228 10.540 1.00 60.16 658 ASP A N 1
ATOM 5195 C CA . ASP A 1 658 ? 9.346 -23.602 11.052 1.00 60.16 658 ASP A CA 1
ATOM 5196 C C . ASP A 1 658 ? 9.109 -22.467 12.066 1.00 60.16 658 ASP A C 1
ATOM 5198 O O . ASP A 1 658 ? 10.075 -21.929 12.608 1.00 60.16 658 ASP A O 1
ATOM 5202 N N . LEU A 1 659 ? 7.855 -22.074 12.332 1.00 67.62 659 LEU A N 1
ATOM 5203 C CA . LEU A 1 659 ? 7.539 -20.942 13.209 1.00 67.62 659 LEU A CA 1
ATOM 5204 C C . LEU A 1 659 ? 6.666 -21.352 14.402 1.00 67.62 659 LEU A C 1
ATOM 5206 O O . LEU A 1 659 ? 5.688 -22.076 14.222 1.00 67.62 659 LEU A O 1
ATOM 5210 N N . PRO A 1 660 ? 6.925 -20.801 15.604 1.00 76.50 660 PRO A N 1
ATOM 5211 C CA . PRO A 1 660 ? 6.146 -21.113 16.804 1.00 76.50 660 PRO A CA 1
ATOM 5212 C C . PRO A 1 660 ? 4.735 -20.503 16.786 1.00 76.50 660 PRO A C 1
ATOM 5214 O O . PRO A 1 660 ? 3.924 -20.791 17.658 1.00 76.50 660 PRO A O 1
ATOM 5217 N N . MET A 1 661 ? 4.424 -19.660 15.794 1.00 77.69 661 MET A N 1
ATOM 5218 C CA . MET A 1 661 ? 3.146 -18.966 15.675 1.00 77.69 661 MET A CA 1
ATOM 5219 C C . MET A 1 661 ? 2.477 -19.268 14.334 1.00 77.69 661 MET A C 1
ATOM 5221 O O . MET A 1 661 ? 3.089 -19.166 13.268 1.00 77.69 661 MET A O 1
ATOM 5225 N N . ALA A 1 662 ? 1.181 -19.547 14.378 1.00 81.12 662 ALA A N 1
ATOM 5226 C CA . ALA A 1 662 ? 0.318 -19.680 13.218 1.00 81.12 662 ALA A CA 1
ATOM 5227 C C . ALA A 1 662 ? -0.510 -18.413 12.986 1.00 81.12 662 ALA A C 1
ATOM 5229 O O . ALA A 1 662 ? -0.838 -17.672 13.912 1.00 81.12 662 ALA A O 1
ATOM 5230 N N . SER A 1 663 ? -0.888 -18.182 11.728 1.00 85.69 663 SER A N 1
ATOM 5231 C CA . SER A 1 663 ? -1.737 -17.057 11.342 1.00 85.69 663 SER A CA 1
ATOM 5232 C C . SER A 1 663 ? -3.131 -17.540 10.963 1.00 85.69 663 SER A C 1
ATOM 5234 O O . SER A 1 663 ? -3.291 -18.329 10.027 1.00 85.69 663 SER A O 1
ATOM 5236 N N . ILE A 1 664 ? -4.147 -17.036 11.660 1.00 89.81 664 ILE A N 1
ATOM 5237 C CA . ILE A 1 664 ? -5.556 -17.286 11.353 1.00 89.81 664 ILE A CA 1
ATOM 5238 C C . ILE A 1 664 ? -6.162 -16.003 10.802 1.00 89.81 664 ILE A C 1
ATOM 5240 O O . ILE A 1 664 ? -6.015 -14.932 11.383 1.00 89.81 664 ILE A O 1
ATOM 5244 N N . ARG A 1 665 ? -6.852 -16.098 9.670 1.00 92.88 665 ARG A N 1
ATOM 5245 C CA . ARG A 1 665 ? -7.638 -14.993 9.118 1.00 92.88 665 ARG A CA 1
ATOM 5246 C C . ARG A 1 665 ? -9.100 -15.293 9.346 1.00 92.88 665 ARG A C 1
ATOM 5248 O O . ARG A 1 665 ? -9.561 -16.361 8.946 1.00 92.88 665 ARG A O 1
ATOM 5255 N N . VAL A 1 666 ? -9.807 -14.344 9.937 1.00 93.94 666 VAL A N 1
ATOM 5256 C CA . VAL A 1 666 ? -11.254 -14.412 10.130 1.00 93.94 666 VAL A CA 1
ATOM 5257 C C . VAL A 1 666 ? -11.859 -13.241 9.379 1.00 93.94 666 VAL A C 1
ATOM 5259 O O . VAL A 1 666 ? -11.528 -12.087 9.643 1.00 93.94 666 VAL A O 1
ATOM 5262 N N . GLN A 1 667 ? -12.693 -13.544 8.394 1.00 92.94 667 GLN A N 1
ATOM 5263 C CA . GLN A 1 667 ? -13.348 -12.559 7.550 1.00 92.94 667 GLN A CA 1
ATOM 5264 C C . GLN A 1 667 ? -14.835 -12.515 7.881 1.00 92.94 667 GLN A C 1
ATOM 5266 O O . GLN A 1 667 ? -15.550 -13.496 7.669 1.00 92.94 667 GLN A O 1
ATOM 5271 N N . PHE A 1 668 ? -15.286 -11.367 8.371 1.00 95.38 668 PHE A N 1
ATOM 5272 C CA . PHE A 1 668 ? -16.682 -11.093 8.684 1.00 95.38 668 PHE A CA 1
ATOM 5273 C C . PHE A 1 668 ? -17.444 -10.603 7.455 1.00 95.38 668 PHE A C 1
ATOM 5275 O O . PHE A 1 668 ? -16.854 -10.019 6.540 1.00 95.38 668 PHE A O 1
ATOM 5282 N N . GLU A 1 669 ? -18.760 -10.818 7.443 1.00 93.81 669 GLU A N 1
ATOM 5283 C CA . GLU A 1 669 ? -19.637 -10.240 6.420 1.00 93.81 669 GLU A CA 1
ATOM 5284 C C . GLU A 1 669 ? -19.665 -8.713 6.494 1.00 93.81 669 GLU A C 1
ATOM 5286 O O . GLU A 1 669 ? -19.803 -8.068 5.463 1.00 93.81 669 GLU A O 1
ATOM 5291 N N . ASP A 1 670 ? -19.474 -8.119 7.672 1.00 93.75 670 ASP A N 1
ATOM 5292 C CA . ASP A 1 670 ? -19.427 -6.672 7.845 1.00 93.75 670 ASP A CA 1
ATOM 5293 C C . ASP A 1 670 ? -18.266 -6.217 8.738 1.00 93.75 670 ASP A C 1
ATOM 5295 O O . ASP A 1 670 ? -17.742 -6.942 9.588 1.00 93.75 670 ASP A O 1
ATOM 5299 N N . ILE A 1 671 ? -17.837 -4.978 8.518 1.00 95.25 671 ILE A N 1
ATOM 5300 C CA . ILE A 1 671 ? -16.735 -4.362 9.249 1.00 95.25 671 ILE A CA 1
ATOM 5301 C C . ILE A 1 671 ? -17.073 -4.132 10.722 1.00 95.25 671 ILE A C 1
ATOM 5303 O O . ILE A 1 671 ? -16.173 -4.153 11.559 1.00 95.25 671 ILE A O 1
ATOM 5307 N N . ARG A 1 672 ? -18.351 -3.941 11.069 1.00 94.94 672 ARG A N 1
ATOM 5308 C CA . ARG A 1 672 ? -18.764 -3.661 12.446 1.00 94.94 672 ARG A CA 1
ATOM 5309 C C . ARG A 1 672 ? -18.543 -4.878 13.336 1.00 94.94 672 ARG A C 1
ATOM 5311 O O . ARG A 1 672 ? -18.068 -4.710 14.456 1.00 94.94 672 ARG A O 1
ATOM 5318 N N . SER A 1 673 ? -18.779 -6.085 12.831 1.00 96.06 673 SER A N 1
ATOM 5319 C CA . SER A 1 673 ? -18.424 -7.337 13.507 1.00 96.06 673 SER A CA 1
ATOM 5320 C C . SER A 1 673 ? -16.919 -7.507 13.691 1.00 96.06 673 SER A C 1
ATOM 5322 O O . SER A 1 673 ? -16.486 -7.924 14.763 1.00 96.06 673 SER A O 1
ATOM 5324 N N . ALA A 1 674 ? -16.107 -7.121 12.704 1.00 96.31 674 ALA A N 1
ATOM 5325 C CA . ALA A 1 674 ? -14.650 -7.141 12.845 1.00 96.31 674 ALA A CA 1
ATOM 5326 C C . ALA A 1 674 ? -14.160 -6.149 13.914 1.00 96.31 674 ALA A C 1
ATOM 5328 O O . ALA A 1 674 ? -13.350 -6.511 14.767 1.00 96.31 674 ALA A O 1
ATOM 5329 N N . LEU A 1 675 ? -14.683 -4.918 13.909 1.00 96.75 675 LEU A N 1
ATOM 5330 C CA . LEU A 1 675 ? -14.394 -3.902 14.927 1.00 96.75 675 LEU A CA 1
ATOM 5331 C C . LEU A 1 675 ? -14.826 -4.388 16.322 1.00 96.75 675 LEU A C 1
ATOM 5333 O O . LEU A 1 675 ? -14.037 -4.331 17.262 1.00 96.75 675 LEU A O 1
ATOM 5337 N N . LYS A 1 676 ? -16.039 -4.947 16.446 1.00 95.44 676 LYS A N 1
ATOM 5338 C CA . LYS A 1 676 ? -16.547 -5.560 17.683 1.00 95.44 676 LYS A CA 1
ATOM 5339 C C . LYS A 1 676 ? -15.606 -6.650 18.196 1.00 95.44 676 LYS A C 1
ATOM 5341 O O . LYS A 1 676 ? -15.287 -6.652 19.381 1.00 95.44 676 LYS A O 1
ATOM 5346 N N . ALA A 1 677 ? -15.159 -7.553 17.321 1.00 94.12 677 ALA A N 1
ATOM 5347 C CA . ALA A 1 677 ? -14.266 -8.650 17.684 1.00 94.12 677 ALA A CA 1
ATOM 5348 C C . ALA A 1 677 ? -12.929 -8.136 18.232 1.00 94.12 677 ALA A C 1
ATOM 5350 O O . ALA A 1 677 ? -12.533 -8.518 19.328 1.00 94.12 677 ALA A O 1
ATOM 5351 N N . VAL A 1 678 ? -12.255 -7.229 17.516 1.00 95.12 678 VAL A N 1
ATOM 5352 C CA . VAL A 1 678 ? -10.969 -6.661 17.968 1.00 95.12 678 VAL A CA 1
ATOM 5353 C C . VAL A 1 678 ? -11.129 -5.915 19.293 1.00 95.12 678 VAL A C 1
ATOM 5355 O O . VAL A 1 678 ? -10.290 -6.064 20.178 1.00 95.12 678 VAL A O 1
ATOM 5358 N N . TYR A 1 679 ? -12.211 -5.146 19.453 1.00 93.56 679 TYR A N 1
ATOM 5359 C CA . TYR A 1 679 ? -12.469 -4.400 20.682 1.00 93.56 679 TYR A CA 1
ATOM 5360 C C . TYR A 1 679 ? -12.739 -5.326 21.878 1.00 93.56 679 TYR A C 1
ATOM 5362 O O . TYR A 1 679 ? -12.049 -5.237 22.889 1.00 93.56 679 TYR A O 1
ATOM 5370 N N . LEU A 1 680 ? -13.685 -6.263 21.770 1.00 90.44 680 LEU A N 1
ATOM 5371 C CA . LEU A 1 680 ? -14.051 -7.139 22.892 1.00 90.44 680 LEU A CA 1
ATOM 5372 C C . LEU A 1 680 ? -12.943 -8.133 23.261 1.00 90.44 680 LEU A C 1
ATOM 5374 O O . LEU A 1 680 ? -12.786 -8.465 24.435 1.00 90.44 680 LEU A O 1
ATOM 5378 N N . LEU A 1 681 ? -12.112 -8.550 22.301 1.00 88.88 681 LEU A N 1
ATOM 5379 C CA . LEU A 1 681 ? -10.907 -9.336 22.588 1.00 88.88 681 LEU A CA 1
ATOM 5380 C C . LEU A 1 681 ? -9.814 -8.525 23.308 1.00 88.88 681 LEU A C 1
ATOM 5382 O O . LEU A 1 681 ? -8.918 -9.129 23.883 1.00 88.88 681 LEU A O 1
ATOM 5386 N N . SER A 1 682 ? -9.909 -7.190 23.325 1.00 84.31 682 SER A N 1
ATOM 5387 C CA . SER A 1 682 ? -8.984 -6.299 24.045 1.00 84.31 682 SER A CA 1
ATOM 5388 C C . SER A 1 682 ? -9.436 -5.922 25.463 1.00 84.31 682 SER A C 1
ATOM 5390 O O . SER A 1 682 ? -8.606 -5.598 26.301 1.00 84.31 682 SER A O 1
ATOM 5392 N N . SER A 1 683 ? -10.740 -5.959 25.770 1.00 77.44 683 SER A N 1
ATOM 5393 C CA . SER A 1 683 ? -11.285 -5.407 27.027 1.00 77.44 683 SER A CA 1
ATOM 5394 C C . SER A 1 683 ? -11.240 -6.388 28.210 1.00 77.44 683 SER A C 1
ATOM 5396 O O . SER A 1 683 ? -11.835 -7.454 28.107 1.00 77.44 683 SER A O 1
ATOM 5398 N N . PRO A 1 684 ? -10.618 -6.082 29.357 1.00 65.19 684 PRO A N 1
ATOM 5399 C CA . PRO A 1 684 ? -10.616 -6.988 30.510 1.00 65.19 684 PRO A CA 1
ATOM 5400 C C . PRO A 1 684 ? -12.044 -7.181 31.062 1.00 65.19 684 PRO A C 1
ATOM 5402 O O . PRO A 1 684 ? -12.619 -6.258 31.630 1.00 65.19 684 PRO A O 1
ATOM 5405 N N . GLY A 1 685 ? -12.647 -8.364 30.868 1.00 58.03 685 GLY A N 1
ATOM 5406 C CA . GLY A 1 685 ? -13.975 -8.678 31.416 1.00 58.03 685 GLY A CA 1
ATOM 5407 C C . GLY A 1 685 ? -14.788 -9.740 30.659 1.00 58.03 685 GLY A C 1
ATOM 5408 O O . GLY A 1 685 ? -15.127 -9.577 29.493 1.00 58.03 685 GLY A O 1
ATOM 5409 N N . ASN A 1 686 ? -15.108 -10.820 31.378 1.00 47.19 686 ASN A N 1
ATOM 5410 C CA .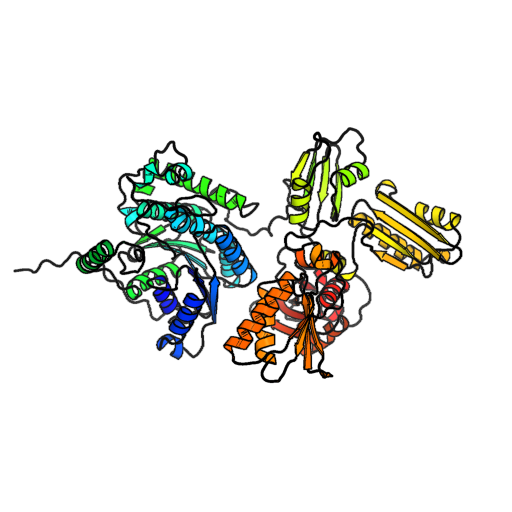 ASN A 1 686 ? -16.171 -11.822 31.199 1.00 47.19 686 ASN A CA 1
ATOM 5411 C C . ASN A 1 686 ? -16.702 -12.116 29.769 1.00 47.19 686 ASN A C 1
ATOM 5413 O O . ASN A 1 686 ? -17.842 -11.800 29.428 1.00 47.19 686 ASN A O 1
ATOM 5417 N N . GLN A 1 687 ? -15.912 -12.836 28.966 1.00 51.72 687 GLN A N 1
ATOM 5418 C CA . GLN A 1 687 ? -16.431 -13.706 27.901 1.00 51.72 687 GLN A CA 1
ATOM 5419 C C . GLN A 1 687 ? -15.913 -15.131 28.134 1.00 51.72 687 GLN A C 1
ATOM 5421 O O . GLN A 1 687 ? -14.741 -15.434 27.898 1.00 51.72 687 GLN A O 1
ATOM 5426 N N . ASN A 1 688 ? -16.786 -15.991 28.665 1.00 54.91 688 ASN A N 1
ATOM 5427 C CA . ASN A 1 688 ? -16.493 -17.394 28.959 1.00 54.91 688 ASN A CA 1
ATOM 5428 C C . ASN A 1 688 ? -16.070 -18.172 27.695 1.00 54.91 688 ASN A C 1
ATOM 5430 O O . ASN A 1 688 ? -16.614 -17.974 26.612 1.00 54.91 688 ASN A O 1
ATOM 5434 N N . GLY A 1 689 ? -15.099 -19.081 27.851 1.00 56.72 689 GLY A N 1
ATOM 5435 C CA . GLY A 1 689 ? -14.621 -20.047 26.844 1.00 56.72 689 GLY A CA 1
ATOM 5436 C C . GLY A 1 689 ? -13.728 -19.482 25.727 1.00 56.72 689 GLY A C 1
ATOM 5437 O O . GLY A 1 689 ? -12.712 -20.092 25.379 1.00 56.72 689 GLY A O 1
ATOM 5438 N N . VAL A 1 690 ? -14.069 -18.308 25.188 1.00 60.31 690 VAL A N 1
ATOM 5439 C CA . VAL A 1 690 ? -13.432 -17.752 23.982 1.00 60.31 690 VAL A CA 1
ATOM 5440 C C . VAL A 1 690 ? -12.017 -17.246 24.247 1.00 60.31 690 VAL A C 1
ATOM 5442 O O . VAL A 1 690 ? -11.083 -17.612 23.532 1.00 60.31 690 VAL A O 1
ATOM 5445 N N . ARG A 1 691 ? -11.836 -16.457 25.313 1.00 63.56 691 ARG A N 1
ATOM 5446 C CA . ARG A 1 691 ? -10.525 -15.903 25.690 1.00 63.56 691 ARG A CA 1
ATOM 5447 C C . ARG A 1 691 ? -9.532 -16.964 26.125 1.00 63.56 691 ARG A C 1
ATOM 5449 O O . ARG A 1 691 ? -8.389 -16.924 25.693 1.00 63.56 691 ARG A O 1
ATOM 5456 N N . VAL A 1 692 ? -9.979 -17.953 26.898 1.00 64.06 692 VAL A N 1
ATOM 5457 C CA . VAL A 1 692 ? -9.116 -19.044 27.385 1.00 64.06 692 VAL A CA 1
ATOM 5458 C C . VAL A 1 692 ? -8.435 -19.762 26.215 1.00 64.06 692 VAL A C 1
ATOM 5460 O O . VAL A 1 692 ? -7.237 -20.036 26.256 1.00 64.06 692 VAL A O 1
ATOM 5463 N N . SER A 1 693 ? -9.183 -19.986 25.132 1.00 73.00 693 SER A N 1
ATOM 5464 C CA . SER A 1 693 ? -8.682 -20.662 23.931 1.00 73.00 693 SER A CA 1
ATOM 5465 C C . SER A 1 693 ? -7.735 -19.795 23.086 1.00 73.00 693 SER A C 1
ATOM 5467 O O . SER A 1 693 ? -6.986 -20.328 22.272 1.00 73.00 693 SER A O 1
ATOM 5469 N N . LEU A 1 694 ? -7.763 -18.468 23.256 1.00 82.31 694 LEU A N 1
ATOM 5470 C CA . LEU A 1 694 ? -6.969 -17.504 22.484 1.00 82.31 694 LEU A CA 1
ATOM 5471 C C . LEU A 1 694 ? -5.893 -16.781 23.307 1.00 82.31 694 LEU A C 1
ATOM 5473 O O . LEU A 1 694 ? -5.156 -15.973 22.744 1.00 82.31 694 LEU A O 1
ATOM 5477 N N . GLN A 1 695 ? -5.776 -17.055 24.602 1.00 83.94 695 GLN A N 1
ATOM 5478 C CA . GLN A 1 695 ? -4.833 -16.373 25.484 1.00 83.94 695 GLN A CA 1
ATOM 5479 C C . GLN A 1 695 ? -3.384 -16.489 24.979 1.00 83.94 695 GLN A C 1
ATOM 5481 O O . GLN A 1 695 ? -2.950 -17.557 24.535 1.00 83.94 695 GLN A O 1
ATOM 5486 N N . GLY A 1 696 ? -2.648 -15.375 25.029 1.00 80.94 696 GLY A N 1
ATOM 5487 C CA . GLY A 1 696 ? -1.291 -15.236 24.486 1.00 80.94 696 GLY A CA 1
ATOM 5488 C C . GLY A 1 696 ? -1.238 -15.022 22.968 1.00 80.94 696 GLY A C 1
ATOM 5489 O O . GLY A 1 696 ? -0.159 -14.832 22.405 1.00 80.94 696 GLY A O 1
ATOM 5490 N N . SER A 1 697 ? -2.386 -15.030 22.286 1.00 88.62 697 SER A N 1
ATOM 5491 C CA . SER A 1 697 ? -2.469 -14.660 20.872 1.00 88.62 697 SER A CA 1
ATOM 5492 C C . SER A 1 697 ? -2.460 -13.148 20.706 1.00 88.62 697 SER A C 1
ATOM 5494 O O . SER A 1 697 ? -2.788 -12.398 21.622 1.00 88.62 697 SER A O 1
ATOM 5496 N N . THR A 1 698 ? -2.169 -12.694 19.490 1.00 90.75 698 THR A N 1
ATOM 5497 C CA . THR A 1 698 ? -2.370 -11.293 19.117 1.00 90.75 698 THR A CA 1
ATOM 5498 C C . THR A 1 698 ? -3.418 -11.140 18.028 1.00 90.75 698 THR A C 1
ATOM 5500 O O . THR A 1 698 ? -3.535 -12.005 17.159 1.00 90.75 698 THR A O 1
ATOM 5503 N N . VAL A 1 699 ? -4.170 -10.038 18.051 1.00 92.69 699 VAL A N 1
ATOM 5504 C CA . VAL A 1 699 ? -5.196 -9.711 17.052 1.00 92.69 699 VAL A CA 1
ATOM 5505 C C . VAL A 1 699 ? -4.969 -8.325 16.444 1.00 92.69 699 VAL A C 1
ATOM 5507 O O . VAL A 1 699 ? -4.629 -7.365 17.137 1.00 92.69 699 VAL A O 1
ATOM 5510 N N . SER A 1 700 ? -5.149 -8.212 15.127 1.00 93.38 700 SER A N 1
ATOM 5511 C CA . SER A 1 700 ? -5.146 -6.938 14.394 1.00 93.38 700 SER A CA 1
ATOM 5512 C C . SER A 1 700 ? -6.001 -7.025 13.123 1.00 93.38 700 SER A C 1
ATOM 5514 O O . SER A 1 700 ? -6.537 -8.082 12.786 1.00 93.38 700 SER A O 1
ATOM 5516 N N . PHE A 1 701 ? -6.124 -5.921 12.388 1.00 91.62 701 PHE A N 1
ATOM 5517 C CA . PHE A 1 701 ? -6.756 -5.894 11.068 1.00 91.62 701 PHE A CA 1
ATOM 5518 C C . PHE A 1 701 ? -5.778 -6.366 9.987 1.00 91.62 701 PHE A C 1
ATOM 5520 O O . PHE A 1 701 ? -4.586 -6.045 10.009 1.00 91.62 701 PHE A O 1
ATOM 5527 N N . LEU A 1 702 ? -6.273 -7.134 9.014 1.00 84.56 702 LEU A N 1
ATOM 5528 C CA . LEU A 1 702 ? -5.441 -7.623 7.917 1.00 84.56 702 LEU A CA 1
ATOM 5529 C C . LEU A 1 702 ? -4.865 -6.446 7.109 1.00 84.56 702 LEU A C 1
ATOM 5531 O O . LEU A 1 702 ? -5.609 -5.609 6.610 1.00 84.56 702 LEU A O 1
ATOM 5535 N N . GLY A 1 703 ? -3.538 -6.414 6.954 1.00 71.62 703 GLY A N 1
ATOM 5536 C CA . GLY A 1 703 ? -2.828 -5.382 6.186 1.00 71.62 703 GLY A CA 1
ATOM 5537 C C . GLY A 1 703 ? -2.485 -4.107 6.970 1.00 71.62 703 GLY A C 1
ATOM 5538 O O . GLY A 1 703 ? -1.742 -3.273 6.461 1.00 71.62 703 GLY A O 1
ATOM 5539 N N . ALA A 1 704 ? -2.941 -3.962 8.218 1.00 75.50 704 ALA A N 1
ATOM 5540 C CA . ALA A 1 704 ? -2.688 -2.778 9.044 1.00 75.50 704 ALA A CA 1
ATOM 5541 C C . ALA A 1 704 ? -1.380 -2.887 9.858 1.00 75.50 704 ALA A C 1
ATOM 5543 O O . ALA A 1 704 ? -1.387 -2.882 11.088 1.00 75.50 704 ALA A O 1
ATOM 5544 N N . LEU A 1 705 ? -0.237 -3.008 9.171 1.00 70.00 705 LEU A N 1
ATOM 5545 C CA . LEU A 1 705 ? 1.082 -3.233 9.798 1.00 70.00 705 LEU A CA 1
ATOM 5546 C C . LEU A 1 705 ? 1.589 -2.054 10.651 1.00 70.00 705 LEU A C 1
ATOM 5548 O O . LEU A 1 705 ? 2.515 -2.215 11.447 1.00 70.00 705 LEU A O 1
ATOM 5552 N N . HIS A 1 706 ? 1.014 -0.865 10.470 1.00 71.06 706 HIS A N 1
ATOM 5553 C CA . HIS A 1 706 ? 1.318 0.333 11.256 1.00 71.06 706 HIS A CA 1
ATOM 5554 C C . HIS A 1 706 ? 0.646 0.334 12.634 1.00 71.06 706 HIS A C 1
ATOM 5556 O O . HIS A 1 706 ? 1.088 1.080 13.508 1.00 71.06 706 HIS A O 1
ATOM 5562 N N . LEU A 1 707 ? -0.385 -0.491 12.843 1.00 83.62 707 LEU A N 1
ATOM 5563 C CA . LEU A 1 707 ? -1.076 -0.604 14.125 1.00 83.62 707 LEU A CA 1
ATOM 5564 C C . LEU A 1 707 ? -0.338 -1.567 15.058 1.00 83.62 707 LEU A C 1
ATOM 5566 O O . LEU A 1 707 ? 0.172 -2.607 14.632 1.00 83.62 707 LEU A O 1
ATOM 5570 N N . GLN A 1 708 ? -0.307 -1.252 16.353 1.00 87.50 708 GLN A N 1
ATOM 5571 C CA . GLN A 1 708 ? 0.082 -2.239 17.355 1.00 87.50 708 GLN A CA 1
ATOM 5572 C C . GLN A 1 708 ? -1.028 -3.288 17.465 1.00 87.50 708 GLN A C 1
ATOM 5574 O O . GLN A 1 708 ? -2.188 -2.918 17.686 1.00 87.50 708 GLN A O 1
ATOM 5579 N N . PRO A 1 709 ? -0.702 -4.580 17.295 1.00 87.00 709 PRO A N 1
ATOM 5580 C CA . PRO A 1 709 ? -1.665 -5.634 17.542 1.00 87.00 709 PRO A CA 1
ATOM 5581 C C . PRO A 1 709 ? -1.977 -5.699 19.039 1.00 87.00 709 PRO A C 1
ATOM 5583 O O . PRO A 1 709 ? -1.150 -5.339 19.876 1.00 87.00 709 PRO A O 1
ATOM 5586 N N . VAL A 1 710 ? -3.175 -6.160 19.362 1.00 88.75 710 VAL A N 1
ATOM 5587 C CA . VAL A 1 710 ? -3.631 -6.340 20.742 1.00 88.75 710 VAL A CA 1
ATOM 5588 C C . VAL A 1 710 ? -3.205 -7.723 21.210 1.00 88.75 710 VAL A C 1
ATOM 5590 O O . VAL A 1 710 ? -3.407 -8.682 20.467 1.00 88.75 710 VAL A O 1
ATOM 5593 N N . VAL A 1 711 ? -2.646 -7.831 22.413 1.00 88.19 711 VAL A N 1
ATOM 5594 C CA . VAL A 1 711 ? -2.426 -9.119 23.084 1.00 88.19 711 VAL A CA 1
ATOM 5595 C C . VAL A 1 711 ? -3.728 -9.541 23.761 1.00 88.19 711 VAL A C 1
ATOM 5597 O O . VAL A 1 711 ? -4.380 -8.732 24.414 1.00 88.19 711 VAL A O 1
ATOM 5600 N N . ILE A 1 712 ? -4.140 -10.787 23.541 1.00 87.06 712 ILE A N 1
ATOM 5601 C CA . ILE A 1 712 ? -5.321 -11.365 24.180 1.00 87.06 712 ILE A CA 1
ATOM 5602 C C . ILE A 1 712 ? -4.866 -11.968 25.510 1.00 87.06 712 ILE A C 1
ATOM 5604 O O . ILE A 1 712 ? -4.232 -13.028 25.515 1.00 87.06 712 ILE A O 1
ATOM 5608 N N . ASP A 1 713 ? -5.180 -11.267 26.597 1.00 74.75 713 ASP A N 1
ATOM 5609 C CA . ASP A 1 713 ? -4.821 -11.633 27.974 1.00 74.75 713 ASP A CA 1
ATOM 5610 C C . ASP A 1 713 ? -5.803 -12.614 28.631 1.00 74.75 713 ASP A C 1
ATOM 5612 O O . ASP A 1 713 ? -7.042 -12.473 28.430 1.00 74.75 713 ASP A O 1
#

Foldseek 3Di:
DDDPDFQADDAFDFFDPPDAQPPAAEEFEPCLWFQNLLLLLVRLLRVNQYYEYEEQDQVSQVVSLVVSQPPPSNVPPVHNHHYHYAHADLLDLVRLLLRLVLCLQQPQAHQEYEAEDAADDPDFDARPHPLFTRRLSRLALSSLLSCLSCVQRLLVRCVVVVHEGEAEYEAACLLQPDPDPPDPLPDQRRVCRSDPVNPVPDPNNSVSRVLVLLSQLVVLLAADRSRYAGAYEYLYFAPTCNVVVDDPVVVVVVVVVCVSRVHHGSNSSSSRVVCNRVDHNVRRSFYYYSNDTDDRVLCPDPSNVSNSVSSNVVSQVVNCVSQPPSDDDDRPHHDDPPPPSQFLQKKKKFQADQPDQLLVVCVQLLQPAFADWDDDRGIIITGHLHSQSLVCSQVVRPGDPRIDIDRDPHGDDFAAQLVLLCCQQQVQTQKKKKWAADLDPVCRVVVLVVQLPDPSQWSDKDWDHDPVITMMMTGGSHRVSSVVSLVSLVVCCVPPPNNPPMDMGGDSPPGDHDADPPDDPCQQQDFQKKKWADDPVRVVLLVVLVVVLVSSPLFWFFWDADPVRNMTMTGGNGNVSSVVSVVSSVVSCVVVVHDTDMDTDNPRDGRDSSNSVSSVLPQHQKKKKKAFPVLDDDQVVVCVLLCVLHAWPDKDWADDPPDRIIIIMTGHRGRNSVSSVQNVLQDPDDDPPNLVSRAQMWMHHPSNPSHDTGGRD

pLDDT: mean 83.4, std 12.94, range [29.31, 98.62]

InterPro domains:
  IPR002347 Short-chain dehydrogenase/reductase SDR [PF00106] (24-155)
  IPR002347 Short-chain dehydrogenase/reductase SDR [PF00106] (197-245)
  IPR002347 Short-chain dehydrogenase/reductase SDR [PR00081] (25-42)
  IPR002347 Short-chain dehydrogenase/reductase SDR [PR00081] (108-119)
  IPR002347 Short-chain dehydrogenase/reductase SDR [PR00081] (205-224)
  IPR002347 Short-chain dehydrogenase/reductase SDR [PR00081] (226-243)
  IPR036291 NAD(P)-binding domain superfamily [SSF51735] (21-289)

Organism: NCBI:txid856835

Sequence (713 aa):
MATRLRPGQPTVAALPSSLTFDGKTALVTGANSGLGLATCLHLLQRHLPKLIIGVRNRDKGEATKAQLLADPVVAALGRRPDILIYELDLSSQKSVISFGEAIRNDIPKLDLVLLNAGIYAFEWKVSHETRRELTFQVNYVSNALLAILLLPLLQSSSIQSNTHSHLSIVGSEMAVILKPMHIPVQSAVFDFIADHDNYAVNNRYGETKLFVAMFVRQLAKRVNHAQVIVNCMCPGLVATSLARDSPWYLRIFLGVFYAVKSARTPEVGARLIVKALAASPQSHGKFMVNDRLKQVPLMETEDGLQVEAKMWKETLKVAENVIPGCHAVPPHRSFFTYARPKPWRTVRVDNLPDGYDVTSIIQTIRANPVEKIVAERNHLLVQFFGNYMAERCIQNYNGPPHLSLKLNEAPSPPLHAATVAAIGYLNLSRSFKIDNLPLDFNLVEHEIWKHISEPKSVEYSRIHCSHTRTSAEFCMIDTETAINMVADFKGLAATEASFRGTGVFYTSGDIEPIYPVWYKENDKVHPRTITVSVTTDTYRPLRSSMMEFERTYPTLLKASTIRQENTVIFGFATNDSAQFFRGMLQSRSDELGLKIPFKYDNRPEVVSDNVITAVALGARRTIILTIPVERLLEQSQYHLLFREFGNISYVSKRVREDLPMASIRVQFEDIRSALKAVYLLSSPGNQNGVRVSLQGSTVSFLGALHLQPVVID

Radius of gyration: 29.98 Å; chains: 1; bounding box: 82×64×92 Å

Secondary structure (DSSP, 8-state):
-------PPPPPPPPPTT---TT-EEEEES-SSHHHHHHHHHHHTTT-SEEEEEESSHHHHHHHHHHHHH-HHHHHTSS--EEEEEE--TT-HHHHHHHHHHHHHH-S---EEEE------SS--B-TTT--BHHHIIIIIIHHHHHHHHHHHHHHHHHHHTS-EEEEEE--THHHH--S--S-TTS-HHHHHH-STTTTTS-HHHHHHHHHHHHHHHHHTTS-TTTEEEEEEE--SB--GGGTTS-HHHHHHHHHHHHHTTPBPHHHHHHHHHHHTT--GGGTT-EEETTEEE--GGGGSHHHHHHHHHHHHHHHHHHHTTSTT---PPTTS-TT---S-----EEEEE-PPTT--HHHHHHHHT--SEEEEEE-SSEEEEEESSHHHHHHHHHT--S-TT-EEEE-SSPPPPPBHHHHHHHHHH--SSEEEEEEE-S-HHHHHHHHHHH-S-GGGEEEEEEEE-SS-EEEEEEESSHHHHHHHHHHHHHHHHH-GGGTT-EEEEE-TT------TT--GGGGTS--EEEEE--HHHHHHHHHHHHHHHHH-TTEEEEEEETTTTEEEEEESSHHHHHHHHHHHHHHHHHHT----EEEE-S-----HHHHHHHHTT--SEEEEEEEGGGPPPHHHHHHHHTTTS-EEEEEEE--TT-SEEEEEEEESBHHHHHHHHHHHHSSS--TTHHHHHTT-EEEETT-TTSBPEE--